Protein AF-A0A968J274-F1 (afdb_monomer)

Mean predicted aligned error: 11.78 Å

Secondary structure (DSSP, 8-state):
--HHHHHHHTT----GGGGGG--GGGGGGB-TTT-SBBHHHHHHHHHHHHHH--TT--EEEEEEEETTHHHHHHHH-HHHHHHHHHHHHHHHHHH--TT-EEEEEETTEEEEEEET--SHHHHHHHHHHHHHHHTS-EEETTEEE---EEEEEEEETTT-SSHHHHHHHHHHHHHHHHHH-SSEEEE--HHHHHHHHHHHHHHHHHHHHTTTT-EEEEEEEEEETTT--EEEEEEEEEEESSTT-EEPHHHHHHHHHHTT-HHHHHHHHHHHHHHHHHHHHHTT-TT-EEEEEPPHHHHT-TTHHHHHHHHHHHHT--GGGEEEEEEHHHHHS-HHHHHHHHHHHHHHT-EEEEEEETSS---HHHHTTS--SEEEEPHHHHHHGGG--GGGGGG-HHHHHHHHHHHHHHHTTPEEEE----SHHHHHHHHHTT--EEESTTT---B-HHHHHHHHHT------------

Solvent-accessible surface area (backbone atoms only — not comparable to full-atom values): 25390 Å² total; per-residue (Å²): 134,71,68,61,56,44,63,57,27,71,73,59,81,66,58,82,84,65,62,86,75,67,61,80,84,59,58,81,33,38,33,92,82,56,64,34,34,14,47,68,38,49,54,57,53,46,37,55,41,49,76,68,53,55,95,85,53,28,26,32,37,34,26,34,37,52,51,64,53,66,58,45,27,74,73,64,34,61,70,51,40,52,51,50,51,32,52,49,46,51,53,56,55,70,73,48,61,96,40,35,44,62,24,39,64,51,98,64,32,36,36,35,42,32,62,70,38,84,48,72,66,57,55,50,53,49,50,54,52,51,42,55,60,47,45,44,76,41,82,55,95,93,42,81,44,74,42,38,26,16,28,2,31,18,38,40,63,85,60,25,82,48,50,69,47,31,51,53,36,4,46,50,15,14,53,49,13,49,72,77,37,73,65,31,67,26,72,48,52,76,64,52,59,52,52,54,52,54,46,55,54,46,56,60,45,52,63,46,33,74,75,66,72,29,62,45,68,25,35,24,48,26,22,33,50,87,81,64,45,78,46,28,28,39,51,40,77,42,41,43,69,58,101,85,41,74,52,55,53,89,68,48,49,65,53,33,48,80,70,66,43,46,53,65,51,46,54,49,49,51,42,50,49,38,34,52,52,34,52,42,29,75,73,67,49,72,76,49,30,40,32,38,75,58,51,67,76,48,69,71,42,92,58,44,65,59,54,53,51,51,42,34,64,72,38,63,32,62,40,71,30,39,30,44,30,35,43,58,74,64,55,63,75,48,54,69,63,45,38,56,52,46,47,52,40,38,72,67,36,32,37,30,30,41,28,58,46,85,80,62,91,78,58,69,79,54,60,78,65,45,70,57,47,31,37,30,38,31,35,70,62,45,51,65,38,74,80,56,52,73,93,64,44,92,82,38,68,60,52,55,53,54,41,50,52,35,51,49,23,51,76,69,70,23,42,26,30,43,30,53,35,61,45,73,59,44,51,54,42,40,48,74,58,66,38,48,29,37,27,21,61,53,77,35,61,69,29,47,67,71,57,45,50,29,63,73,72,67,54,78,78,76,82,75,80,83,78,84,78,130

Nearest PDB structures (foldseek):
  5m3c-assembly1_B  TM=8.634E-01  e=7.105E-46  Pseudomonas aeruginosa
  5m3c-assembly1_A  TM=7.142E-01  e=2.014E-44  Pseudomonas aeruginosa
  4rnh-assembly1_A-2  TM=6.401E-01  e=3.563E-46  Pseudomonas aeruginosa PAO1
  4rnf-assembly1_A  TM=6.519E-01  e=2.269E-42  Pseudomonas aeruginosa PAO1
  8arv-assembly1_B  TM=9.494E-01  e=1.332E-26  Pseudomonas aeruginosa PAO1

Foldseek 3Di:
DCVLLCLLQVVQPDDPVNPPDDDPVCPVQADPLQRFGEPVVCQVSQQVSLVVDDPQWKKKKKKKFKPPLVVCCVPVNPVQSSVLLNQLSVLLSVLDDDSKGKYAHDDRMIMIMGTRCNDVVVVVVSLLSSQVSLQDWDDDPNDTDGIGMFMFMEMPPPQHSGPVRSVVQRVLQSVVRVVVDTSYYGYGDPVSVVVVVVLVVLLVVVVVCVVVVQKDWFWFFKAFLVPRATQETETDIWGHPPDPDTDDCVRNVVSCVVVVNCVVVQLVSLLVRLLLVLVVVVVPSVRYAYEGEDDLSLLPDPCNLVSNVVSCVVSVHQQLRYEYEYEQVSCPPDLVVSLVVQVSSVVSNHAYEYPCPPPDDDDLVSLLSGPHAAYEHHLVLLVVCPPPALVHLPPDPSLVVLLVVCVSCVVSVHAYEYEANCDPRSSSSCVVSVHGMYTHVNSNDGHHSVVVSCSNVVNDPDDDDPDDDD

pLDDT: mean 86.61, std 15.12, range [31.28, 98.56]

Sequence (470 aa):
MPAASGVIGMALNLSPPQLQGLQPERTQYLDPLTRLPNRLWLISHLSQYLDLAKADDKLALLSLNLDAFKTINESFGHSTGDILLQVIAGRLAQLLEGGNAVARMGGDEFMVVMPDCTYQEEAVALAQRLLASVAEAIEIESHEIYITACIGISLFPRDGRDADRLIKHADAAMSEAKRRSRNSYQLYSGNITMAAYNRLLLEGQIRRALIGDEFEVYYQPQIESRSGRIIGSEALLRWQRGDQDWISPTQFIPVAEDMGLLQTLGEWVLQTACTQVRDWHQAGWIDLTVSVNLSMSQFQRTDLVEVIGEILMQSQLPPRCLVLEITESMAAQDVGATVAMLNRLHRMGVKLAIDDFGTGYSSISYLKRFPLDKLKIDQSFIRDLAHVDPASMGDCHDVALVEAIIHLAHCLHLKAVAEGVETQQQLQILQQLDCDEVQGYFVAPPVLADEFFSLLSGEEKGSRPRQSTS

Structure (mmCIF, N/CA/C/O backbone):
data_AF-A0A968J274-F1
#
_entry.id   AF-A0A968J274-F1
#
loop_
_atom_site.group_PDB
_atom_site.id
_atom_site.type_symbol
_atom_site.label_atom_id
_atom_site.label_alt_id
_atom_site.label_comp_id
_atom_site.label_asym_id
_atom_site.label_entity_id
_atom_site.label_seq_id
_atom_site.pdbx_PDB_ins_code
_atom_site.Cartn_x
_atom_site.Cartn_y
_atom_site.Cartn_z
_atom_site.occupancy
_atom_site.B_iso_or_equiv
_atom_site.auth_seq_id
_atom_site.auth_comp_id
_atom_site.auth_asym_id
_atom_site.auth_atom_id
_atom_site.pdbx_PDB_model_num
ATOM 1 N N . MET A 1 1 ? 31.356 13.854 -41.766 1.00 32.09 1 MET A N 1
ATOM 2 C CA . MET A 1 1 ? 31.684 12.443 -42.073 1.00 32.09 1 MET A CA 1
ATOM 3 C C . MET A 1 1 ? 30.901 11.564 -41.102 1.00 32.09 1 MET A C 1
ATOM 5 O O . MET A 1 1 ? 31.175 11.683 -39.916 1.00 32.09 1 MET A O 1
ATOM 9 N N . PRO A 1 2 ? 29.925 10.759 -41.564 1.00 42.84 2 PRO A N 1
ATOM 10 C CA . PRO A 1 2 ? 28.936 10.070 -40.722 1.00 42.84 2 PRO A CA 1
ATOM 11 C C . PRO A 1 2 ? 29.346 8.616 -40.403 1.00 42.84 2 PRO A C 1
ATOM 13 O O . PRO A 1 2 ? 28.592 7.676 -40.637 1.00 42.84 2 PRO A O 1
ATOM 16 N N . ALA A 1 3 ? 30.589 8.397 -39.965 1.00 44.38 3 ALA A N 1
ATOM 17 C CA . ALA A 1 3 ? 31.149 7.043 -39.921 1.00 44.38 3 ALA A CA 1
ATOM 18 C C . ALA A 1 3 ? 30.586 6.166 -38.782 1.00 44.38 3 ALA A C 1
ATOM 20 O O . ALA A 1 3 ? 30.477 4.963 -38.978 1.00 44.38 3 ALA A O 1
ATOM 21 N N . ALA A 1 4 ? 30.201 6.736 -37.632 1.00 46.44 4 ALA A N 1
ATOM 22 C CA . ALA A 1 4 ? 29.708 5.967 -36.481 1.00 46.44 4 ALA A CA 1
ATOM 23 C C . ALA A 1 4 ? 28.222 5.578 -36.622 1.00 46.44 4 ALA A C 1
ATOM 25 O O . ALA A 1 4 ? 27.878 4.402 -36.499 1.00 46.44 4 ALA A O 1
ATOM 26 N N . SER A 1 5 ? 27.356 6.524 -37.002 1.00 47.78 5 SER A N 1
ATOM 27 C CA . SER A 1 5 ? 25.926 6.285 -37.270 1.00 47.78 5 SER A CA 1
ATOM 28 C C . SER A 1 5 ? 25.708 5.326 -38.445 1.00 47.78 5 SER A C 1
ATOM 30 O O . SER A 1 5 ? 24.744 4.565 -38.465 1.00 47.78 5 SER A O 1
ATOM 32 N N . GLY A 1 6 ? 26.645 5.300 -39.402 1.00 44.59 6 GLY A N 1
ATOM 33 C CA . GLY A 1 6 ? 26.647 4.355 -40.516 1.00 44.59 6 GLY A CA 1
ATOM 34 C C . GLY A 1 6 ? 26.875 2.897 -40.104 1.00 44.59 6 GLY A C 1
ATOM 35 O O . GLY A 1 6 ? 26.349 2.018 -40.772 1.00 44.59 6 GLY A O 1
ATOM 36 N N . VAL A 1 7 ? 27.598 2.615 -39.011 1.00 48.28 7 VAL A N 1
ATOM 37 C CA . VAL A 1 7 ? 27.864 1.233 -38.552 1.00 48.28 7 VAL A CA 1
ATOM 38 C C . VAL A 1 7 ? 26.621 0.606 -37.916 1.00 48.28 7 VAL A C 1
ATOM 40 O O . VAL A 1 7 ? 26.330 -0.559 -38.177 1.00 48.28 7 VAL A O 1
ATOM 43 N N . ILE A 1 8 ? 25.853 1.384 -37.145 1.00 53.41 8 ILE A N 1
ATOM 44 C CA . ILE A 1 8 ? 24.561 0.941 -36.601 1.00 53.41 8 ILE A CA 1
ATOM 45 C C . ILE A 1 8 ? 23.503 0.957 -37.717 1.00 53.41 8 ILE A C 1
ATOM 47 O O . ILE A 1 8 ? 22.865 -0.062 -37.968 1.00 53.41 8 ILE A O 1
ATOM 51 N N . GLY A 1 9 ? 23.390 2.056 -38.473 1.00 43.94 9 GLY A N 1
ATOM 52 C CA . GLY A 1 9 ? 22.379 2.237 -39.519 1.00 43.94 9 GLY A CA 1
ATOM 53 C C . GLY A 1 9 ? 22.514 1.327 -40.752 1.00 43.94 9 GLY A C 1
ATOM 54 O O . GLY A 1 9 ? 21.496 0.932 -41.318 1.00 43.94 9 GLY A O 1
ATOM 55 N N . MET A 1 10 ? 23.727 0.931 -41.178 1.00 42.00 10 MET A N 1
ATOM 56 C CA . MET A 1 10 ? 23.909 0.016 -42.328 1.00 42.00 10 MET A CA 1
ATOM 57 C C . MET A 1 10 ? 23.477 -1.428 -42.040 1.00 42.00 10 MET A C 1
ATOM 59 O O . MET A 1 10 ? 23.276 -2.195 -42.981 1.00 42.00 10 MET A O 1
ATOM 63 N N . ALA A 1 11 ? 23.325 -1.818 -40.775 1.00 43.16 11 ALA A N 1
ATOM 64 C CA . ALA A 1 11 ? 22.984 -3.187 -40.398 1.00 43.16 11 ALA A CA 1
ATOM 65 C C . ALA A 1 11 ? 21.468 -3.441 -40.255 1.00 43.16 11 ALA A C 1
ATOM 67 O O . ALA A 1 11 ? 21.066 -4.589 -40.077 1.00 43.16 11 ALA A O 1
ATOM 68 N N . LEU A 1 12 ? 20.628 -2.404 -40.359 1.00 41.12 12 LEU A N 1
ATOM 69 C CA . LEU A 1 12 ? 19.215 -2.457 -39.944 1.00 41.12 12 LEU A CA 1
ATOM 70 C C . LEU A 1 12 ? 18.200 -2.350 -41.078 1.00 41.12 12 LEU A C 1
ATOM 72 O O . LEU A 1 12 ? 17.004 -2.501 -40.853 1.00 41.12 12 LEU A O 1
ATOM 76 N N . ASN A 1 13 ? 18.653 -2.160 -42.313 1.00 42.38 13 ASN A N 1
ATOM 77 C CA . ASN A 1 13 ? 17.763 -2.086 -43.465 1.00 42.38 13 ASN A CA 1
ATOM 78 C C . ASN A 1 13 ? 17.518 -3.484 -44.059 1.00 42.38 13 ASN A C 1
ATOM 80 O O . ASN A 1 13 ? 17.835 -3.736 -45.218 1.00 42.38 13 ASN A O 1
ATOM 84 N N . LEU A 1 14 ? 17.030 -4.423 -43.241 1.00 42.72 14 LEU A N 1
ATOM 85 C CA . LEU A 1 14 ? 16.617 -5.748 -43.704 1.00 42.72 14 LEU A CA 1
ATOM 86 C C . LEU A 1 14 ? 15.103 -5.872 -43.565 1.00 42.72 14 LEU A C 1
ATOM 88 O O . LEU A 1 14 ? 14.577 -6.301 -42.542 1.00 42.72 14 LEU A O 1
ATOM 92 N N . SER A 1 15 ? 14.393 -5.513 -44.631 1.00 39.09 15 SER A N 1
ATOM 93 C CA . SER A 1 15 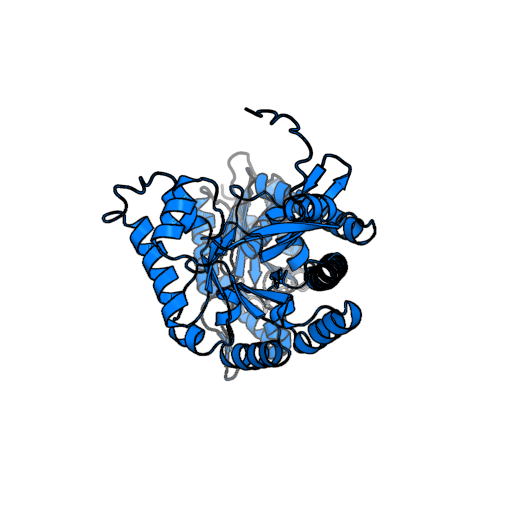? 12.996 -5.912 -44.788 1.00 39.09 15 SER A CA 1
ATOM 94 C C . SER A 1 15 ? 12.926 -7.452 -44.865 1.00 39.09 15 SER A C 1
ATOM 96 O O . SER A 1 15 ? 13.821 -8.055 -45.466 1.00 39.09 15 SER A O 1
ATOM 98 N N . PRO A 1 16 ? 11.870 -8.120 -44.358 1.00 38.25 16 PRO A N 1
ATOM 99 C CA . PRO A 1 16 ? 11.746 -9.585 -44.388 1.00 38.25 16 PRO A CA 1
ATOM 100 C C . PRO A 1 16 ? 12.071 -10.277 -45.739 1.00 38.25 16 PRO A C 1
ATOM 102 O O . PRO A 1 16 ? 12.668 -11.355 -45.713 1.00 38.25 16 PRO A O 1
ATOM 105 N N . PRO A 1 17 ? 11.789 -9.688 -46.925 1.00 38.16 17 PRO A N 1
ATOM 106 C CA . PRO A 1 17 ? 12.162 -10.278 -48.218 1.00 38.16 17 PRO A CA 1
ATOM 107 C C . PRO A 1 17 ? 13.672 -10.304 -48.527 1.00 38.16 17 PRO A C 1
ATOM 109 O O . PRO A 1 17 ? 14.102 -11.074 -49.381 1.00 38.16 17 PRO A O 1
ATOM 112 N N . GLN A 1 18 ? 14.499 -9.489 -47.863 1.00 40.53 18 GLN A N 1
ATOM 113 C CA . GLN A 1 18 ? 15.951 -9.399 -48.111 1.00 40.53 18 GLN A CA 1
ATOM 114 C C . GLN A 1 18 ? 16.766 -10.448 -47.329 1.00 40.53 18 GLN A C 1
ATOM 116 O O . GLN A 1 18 ? 17.967 -10.605 -47.552 1.00 40.53 18 GLN A O 1
ATOM 121 N N . LEU A 1 19 ? 16.114 -11.203 -46.439 1.00 45.06 19 LEU A N 1
ATOM 122 C CA . LEU A 1 19 ? 16.743 -12.200 -45.567 1.00 45.06 19 LEU A CA 1
ATOM 123 C C . LEU A 1 19 ? 17.040 -13.543 -46.262 1.00 45.06 19 LEU A C 1
ATOM 125 O O . LEU A 1 19 ? 17.824 -14.331 -45.740 1.00 45.06 19 LEU A O 1
ATOM 129 N N . GLN A 1 20 ? 16.476 -13.811 -47.446 1.00 40.22 20 GLN A N 1
ATOM 130 C CA . GLN A 1 20 ? 16.660 -15.086 -48.164 1.00 40.22 20 GLN A CA 1
ATOM 131 C C . GLN A 1 20 ? 18.053 -15.265 -48.812 1.00 40.22 20 GLN A C 1
ATOM 133 O O . GLN A 1 20 ? 18.323 -16.322 -49.377 1.00 40.22 20 GLN A O 1
ATOM 138 N N . GLY A 1 21 ? 18.952 -14.274 -48.714 1.00 42.50 21 GLY A N 1
ATOM 139 C CA . GLY A 1 21 ? 20.293 -14.303 -49.323 1.00 42.50 21 GLY A CA 1
ATOM 140 C C . GLY A 1 21 ? 21.480 -14.155 -48.361 1.00 42.50 21 GLY A C 1
ATOM 141 O O . GLY A 1 21 ? 22.597 -13.923 -48.822 1.00 42.50 21 GLY A O 1
ATOM 142 N N . LEU A 1 22 ? 21.282 -14.225 -47.040 1.00 45.06 22 LEU A N 1
ATOM 143 C CA . LEU A 1 22 ? 22.367 -13.991 -46.077 1.00 45.06 22 LEU A CA 1
ATOM 144 C C . LEU A 1 22 ? 23.265 -15.226 -45.899 1.00 45.06 22 LEU A C 1
ATOM 146 O O . LEU A 1 22 ? 22.787 -16.349 -45.759 1.00 45.06 22 LEU A O 1
ATOM 150 N N . GLN A 1 23 ? 24.584 -15.002 -45.883 1.00 47.94 23 GLN A N 1
ATOM 151 C CA . GLN A 1 23 ? 25.579 -16.040 -45.599 1.00 47.94 23 GLN A CA 1
ATOM 152 C C . GLN A 1 23 ? 25.393 -16.632 -44.185 1.00 47.94 23 GLN A C 1
ATOM 154 O O . GLN A 1 23 ? 25.015 -15.892 -43.272 1.00 47.94 23 GLN A O 1
ATOM 159 N N . PRO A 1 24 ? 25.695 -17.931 -43.972 1.00 48.50 24 PRO A N 1
ATOM 160 C CA . PRO A 1 24 ? 25.431 -18.652 -42.718 1.00 48.50 24 PRO A CA 1
ATOM 161 C C . PRO A 1 24 ? 26.015 -17.989 -41.457 1.00 48.50 24 PRO A C 1
ATOM 163 O O . PRO A 1 24 ? 25.430 -18.112 -40.381 1.00 48.50 24 PRO A O 1
ATOM 166 N N . GLU A 1 25 ? 27.095 -17.213 -41.589 1.00 46.25 25 GLU A N 1
ATOM 167 C CA . GLU A 1 25 ? 27.749 -16.469 -40.501 1.00 46.25 25 GLU A CA 1
ATOM 168 C C . GLU A 1 25 ? 26.888 -15.341 -39.897 1.00 46.25 25 GLU A C 1
ATOM 170 O O . GLU A 1 25 ? 27.108 -14.937 -38.757 1.00 46.25 25 GLU A O 1
ATOM 175 N N . ARG A 1 26 ? 25.872 -14.837 -40.615 1.00 56.53 26 ARG A N 1
ATOM 176 C CA . ARG A 1 26 ? 24.996 -13.750 -40.127 1.00 56.53 26 ARG A CA 1
ATOM 177 C C . ARG A 1 26 ? 23.803 -14.236 -39.301 1.00 56.53 26 ARG A C 1
ATOM 179 O O . ARG A 1 26 ? 23.168 -13.435 -38.621 1.00 56.53 26 ARG A O 1
ATOM 186 N N . THR A 1 27 ? 23.519 -15.536 -39.309 1.00 63.31 27 THR A N 1
ATOM 187 C CA . THR A 1 27 ? 22.357 -16.125 -38.619 1.00 63.31 27 THR A CA 1
ATOM 188 C C . THR A 1 27 ? 22.473 -16.049 -37.095 1.00 63.31 27 THR A C 1
ATOM 190 O O . THR A 1 27 ? 21.463 -15.946 -36.408 1.00 63.31 27 THR A O 1
ATOM 193 N N . GLN A 1 28 ? 23.700 -16.038 -36.558 1.00 79.69 28 GLN A N 1
ATOM 194 C CA . GLN A 1 28 ? 23.956 -15.964 -35.113 1.00 79.69 28 GLN A CA 1
ATOM 195 C C . GLN A 1 28 ? 23.589 -14.616 -34.477 1.00 79.69 28 GLN A C 1
ATOM 197 O O . GLN A 1 28 ? 23.571 -14.511 -33.255 1.00 79.69 28 GLN A O 1
ATOM 202 N N . TYR A 1 29 ? 23.340 -13.584 -35.288 1.00 83.06 29 TYR A N 1
ATOM 203 C CA . TYR A 1 29 ? 23.015 -12.230 -34.835 1.00 83.06 29 TYR A CA 1
ATOM 204 C C . TYR A 1 29 ? 21.517 -11.928 -34.849 1.00 83.06 29 TYR A C 1
ATOM 206 O O . TYR A 1 29 ? 21.121 -10.830 -34.466 1.00 83.06 29 TYR A O 1
ATOM 214 N N . LEU A 1 30 ? 20.687 -12.881 -35.274 1.00 86.44 30 LEU A N 1
ATOM 215 C CA . LEU A 1 30 ? 19.242 -12.715 -35.357 1.00 86.44 30 LEU A CA 1
ATOM 216 C C . LEU A 1 30 ? 18.536 -13.578 -34.311 1.00 86.44 30 LEU A C 1
ATOM 218 O O . LEU A 1 30 ? 18.970 -14.687 -33.996 1.00 86.44 30 LEU A O 1
ATOM 222 N N . ASP A 1 31 ? 17.432 -13.064 -33.784 1.00 89.25 31 ASP A N 1
ATOM 223 C CA . ASP A 1 31 ? 16.481 -13.832 -32.996 1.00 89.25 31 ASP A CA 1
ATOM 224 C C . ASP A 1 31 ? 15.697 -14.776 -33.929 1.00 89.25 31 ASP A C 1
ATOM 226 O O . ASP A 1 31 ? 15.188 -14.341 -34.970 1.00 89.25 31 ASP A O 1
ATOM 230 N N . PRO A 1 32 ? 15.597 -16.076 -33.608 1.00 87.44 32 PRO A N 1
ATOM 231 C CA . PRO A 1 32 ? 14.963 -17.046 -34.495 1.00 87.44 32 PRO A CA 1
ATOM 232 C C . PRO A 1 32 ? 13.450 -16.834 -34.642 1.00 87.44 32 PRO A C 1
ATOM 234 O O . PRO A 1 32 ? 12.903 -17.217 -35.677 1.00 87.44 32 PRO A O 1
ATOM 237 N N . LEU A 1 33 ? 12.787 -16.229 -33.648 1.00 90.31 33 LEU A N 1
ATOM 238 C CA . LEU A 1 33 ? 11.339 -16.025 -33.641 1.00 90.31 33 LEU A CA 1
ATOM 239 C C . LEU A 1 33 ? 10.953 -14.728 -34.355 1.00 90.31 33 LEU A C 1
ATOM 241 O O . LEU A 1 33 ? 10.111 -14.754 -35.250 1.00 90.31 33 LEU A O 1
ATOM 245 N N . THR A 1 34 ? 11.551 -13.603 -33.958 1.00 90.44 34 THR A N 1
ATOM 246 C CA . THR A 1 34 ? 11.162 -12.266 -34.432 1.00 90.44 34 THR A CA 1
ATOM 247 C C . THR A 1 34 ? 11.970 -11.790 -35.629 1.00 90.44 34 THR A C 1
ATOM 249 O O . THR A 1 34 ? 11.586 -10.818 -36.273 1.00 90.44 34 THR A O 1
ATOM 252 N N . ARG A 1 35 ? 13.096 -12.454 -35.933 1.00 88.06 35 ARG A N 1
ATOM 253 C CA . ARG A 1 35 ? 14.074 -12.049 -36.960 1.00 88.06 35 ARG A CA 1
ATOM 254 C C . ARG A 1 35 ? 14.708 -10.676 -36.733 1.00 88.06 35 ARG A C 1
ATOM 256 O O . ARG A 1 35 ? 15.451 -10.216 -37.596 1.00 88.06 35 ARG A O 1
ATOM 263 N N . LEU A 1 36 ? 14.469 -10.053 -35.581 1.00 89.75 36 LEU A N 1
ATOM 264 C CA . LEU A 1 36 ? 15.209 -8.873 -35.157 1.00 89.75 36 LEU A CA 1
ATOM 265 C C . LEU A 1 36 ? 16.652 -9.249 -34.806 1.00 89.75 36 LEU A C 1
ATOM 267 O O . LEU A 1 36 ? 16.926 -10.413 -34.502 1.00 89.75 36 LEU A O 1
ATOM 271 N N . PRO A 1 37 ? 17.574 -8.277 -34.784 1.00 91.00 37 PRO A N 1
ATOM 272 C CA . PR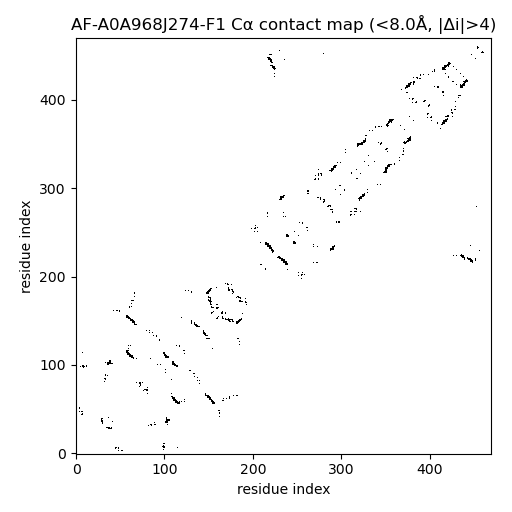O A 1 37 ? 18.836 -8.433 -34.085 1.00 91.00 37 PRO A CA 1
ATOM 273 C C . PRO A 1 37 ? 18.651 -9.007 -32.676 1.00 91.00 37 PRO A C 1
ATOM 275 O O . PRO A 1 37 ? 17.681 -8.697 -31.984 1.00 91.00 37 PRO A O 1
ATOM 278 N N . ASN A 1 38 ? 19.581 -9.848 -32.243 1.00 89.88 38 ASN A N 1
ATOM 279 C CA . ASN A 1 38 ? 19.562 -10.428 -30.905 1.00 89.88 38 ASN A CA 1
ATOM 280 C C . ASN A 1 38 ? 20.487 -9.676 -29.937 1.00 89.88 38 ASN A C 1
ATOM 282 O O . ASN A 1 38 ? 21.240 -8.773 -30.314 1.00 89.88 38 ASN A O 1
ATOM 286 N N . ARG A 1 39 ? 20.470 -10.100 -28.670 1.00 91.62 39 ARG A N 1
ATOM 287 C CA . ARG A 1 39 ? 21.336 -9.574 -27.606 1.00 91.62 39 ARG A CA 1
ATOM 288 C C . ARG A 1 39 ? 22.819 -9.507 -27.987 1.00 91.62 39 ARG A C 1
ATOM 290 O O . ARG A 1 39 ? 23.481 -8.523 -27.669 1.00 91.62 39 ARG A O 1
ATOM 297 N N . LEU A 1 40 ? 23.348 -10.543 -28.645 1.00 87.56 40 LEU A N 1
ATOM 298 C CA . LEU A 1 40 ? 24.759 -10.584 -29.039 1.00 87.56 40 LEU A CA 1
ATOM 299 C C . LEU A 1 40 ? 25.070 -9.472 -30.043 1.00 87.56 40 LEU A C 1
ATOM 301 O O . LEU A 1 40 ? 26.059 -8.760 -29.880 1.00 87.56 40 LEU A O 1
ATOM 305 N N . TRP A 1 41 ? 24.204 -9.294 -31.043 1.00 89.19 41 TRP A N 1
ATOM 306 C CA . TRP A 1 41 ? 24.349 -8.228 -32.027 1.00 89.19 41 TRP A CA 1
ATOM 307 C C . TRP A 1 41 ? 24.354 -6.850 -31.364 1.00 89.19 41 TRP A C 1
ATOM 309 O O . TRP A 1 41 ? 25.278 -6.070 -31.608 1.00 89.19 41 TRP A O 1
ATOM 319 N N . LEU A 1 42 ? 23.36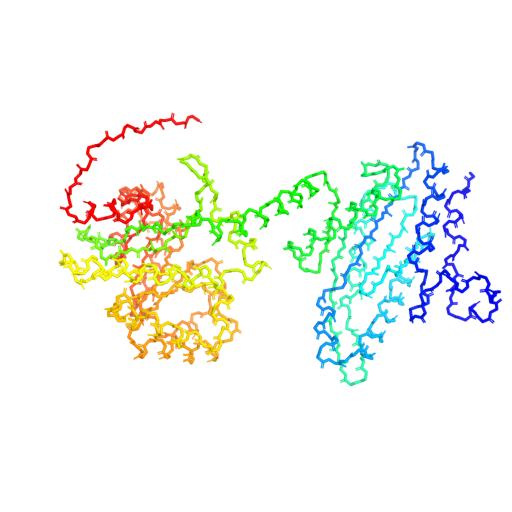9 -6.584 -30.497 1.00 89.75 42 LEU A N 1
ATOM 320 C CA . LEU A 1 42 ? 23.201 -5.281 -29.856 1.00 89.75 42 LEU A CA 1
ATOM 321 C C . LEU A 1 42 ? 24.413 -4.910 -29.004 1.00 89.75 42 LEU A C 1
ATOM 323 O O . LEU A 1 42 ? 24.946 -3.818 -29.164 1.00 89.75 42 LEU A O 1
ATOM 327 N N . ILE A 1 43 ? 24.885 -5.822 -28.150 1.00 89.62 43 ILE A N 1
ATOM 328 C CA . ILE A 1 43 ? 26.035 -5.554 -27.276 1.00 89.62 43 ILE A CA 1
ATOM 329 C C . ILE A 1 43 ? 27.291 -5.290 -28.111 1.00 89.62 43 ILE A C 1
ATOM 331 O O . ILE A 1 43 ? 27.993 -4.315 -27.862 1.00 89.62 43 ILE A O 1
ATOM 335 N N . SER A 1 44 ? 27.567 -6.116 -29.127 1.00 85.50 44 SER A N 1
ATOM 336 C CA . SER A 1 44 ? 28.755 -5.928 -29.969 1.00 85.50 44 SER A CA 1
ATOM 337 C C . SER A 1 44 ? 28.741 -4.593 -30.722 1.00 85.50 44 SER A C 1
ATOM 339 O O . SER A 1 44 ? 29.754 -3.896 -30.733 1.00 85.50 44 SER A O 1
ATOM 341 N N . HIS A 1 45 ? 27.608 -4.211 -31.321 1.00 84.56 45 HIS A N 1
ATOM 342 C CA . HIS A 1 45 ? 27.519 -2.984 -32.122 1.00 84.56 45 HIS A CA 1
ATOM 343 C C . HIS A 1 45 ? 27.439 -1.727 -31.253 1.00 84.56 45 HIS A C 1
ATOM 345 O O . HIS A 1 45 ? 28.032 -0.709 -31.609 1.00 84.56 45 HIS A O 1
ATOM 351 N N . LEU A 1 46 ? 26.765 -1.794 -30.099 1.00 88.62 46 LEU A N 1
ATOM 352 C CA . LEU A 1 46 ? 26.730 -0.691 -29.142 1.00 88.62 46 LEU A CA 1
ATOM 353 C C . LEU A 1 46 ? 28.126 -0.417 -28.573 1.00 88.62 46 LEU A C 1
ATOM 355 O O . LEU A 1 46 ? 28.553 0.733 -28.571 1.00 88.62 46 LEU A O 1
ATOM 359 N N . SER A 1 47 ? 28.867 -1.450 -28.157 1.00 88.25 47 SER A N 1
ATOM 360 C CA . SER A 1 47 ? 30.247 -1.280 -27.681 1.00 88.25 47 SER A CA 1
ATOM 361 C C . SER A 1 47 ? 31.147 -0.679 -28.759 1.00 88.25 47 SER A C 1
ATOM 363 O O . SER A 1 47 ? 31.828 0.306 -28.497 1.00 88.25 47 SER A O 1
ATOM 365 N N . GLN A 1 48 ? 31.082 -1.187 -29.995 1.00 84.88 48 GLN A N 1
ATOM 366 C CA . GLN A 1 48 ? 31.867 -0.641 -31.104 1.00 84.88 48 GLN A CA 1
ATOM 367 C C . GLN A 1 48 ? 31.533 0.831 -31.393 1.00 84.88 48 GLN A C 1
ATOM 369 O O . GLN A 1 48 ? 32.433 1.619 -31.681 1.00 84.88 48 GLN A O 1
ATOM 374 N N . TYR A 1 49 ? 30.254 1.211 -31.331 1.00 85.25 49 TYR A N 1
ATOM 375 C CA . TYR A 1 49 ? 29.841 2.605 -31.490 1.00 85.25 49 TYR A CA 1
ATOM 376 C C . TYR A 1 49 ? 30.426 3.488 -30.387 1.00 85.25 49 TYR A C 1
ATOM 378 O O . TYR A 1 49 ? 30.994 4.534 -30.686 1.00 85.25 49 TYR A O 1
ATOM 386 N N . LEU A 1 50 ? 30.330 3.055 -29.127 1.00 88.06 50 LEU A N 1
ATOM 387 C CA . LEU A 1 50 ? 30.812 3.816 -27.971 1.00 88.06 50 LEU A CA 1
ATOM 388 C C . LEU A 1 50 ? 32.342 3.929 -27.934 1.00 88.06 50 LEU A C 1
ATOM 390 O O . LEU A 1 50 ? 32.854 4.983 -27.568 1.00 88.06 50 LEU A O 1
ATOM 394 N N . ASP A 1 51 ? 33.067 2.900 -28.378 1.00 85.19 51 ASP A N 1
ATOM 395 C CA . ASP A 1 51 ? 34.531 2.927 -28.502 1.00 85.19 51 ASP A CA 1
ATOM 396 C C . ASP A 1 51 ? 35.010 3.951 -29.547 1.00 85.19 51 ASP A C 1
ATOM 398 O O . ASP A 1 51 ? 36.108 4.503 -29.438 1.00 85.19 51 ASP A O 1
ATOM 402 N N . LEU A 1 52 ? 34.189 4.211 -30.570 1.00 84.75 52 LEU A N 1
ATOM 403 C CA . LEU A 1 52 ? 34.466 5.170 -31.643 1.00 84.75 52 LEU A CA 1
ATOM 404 C C . LEU A 1 52 ? 33.838 6.552 -31.400 1.00 84.75 52 LEU A C 1
ATOM 406 O O . LEU A 1 52 ? 34.118 7.483 -32.164 1.00 84.75 52 LEU A O 1
ATOM 410 N N . ALA A 1 53 ? 33.001 6.684 -30.368 1.00 83.00 53 ALA A N 1
ATOM 411 C CA . ALA A 1 53 ? 32.243 7.891 -30.085 1.00 83.00 53 ALA A CA 1
ATOM 412 C C . ALA A 1 53 ? 33.156 9.039 -29.631 1.00 83.00 53 ALA A C 1
ATOM 414 O O . ALA A 1 53 ? 34.067 8.887 -28.812 1.00 83.00 53 ALA A O 1
ATOM 415 N N . LYS A 1 54 ? 32.896 10.230 -30.160 1.00 82.69 54 LYS A N 1
ATOM 416 C CA . LYS A 1 54 ? 33.548 11.483 -29.770 1.00 82.69 54 LYS A CA 1
ATOM 417 C C . LYS A 1 54 ? 32.805 12.144 -28.613 1.00 82.69 54 LYS A C 1
ATOM 419 O O . LYS A 1 54 ? 31.687 11.779 -28.273 1.00 82.69 54 LYS A O 1
ATOM 424 N N . ALA A 1 55 ? 33.428 13.163 -28.018 1.00 76.69 55 ALA A N 1
ATOM 425 C CA . ALA A 1 55 ? 32.874 13.877 -26.865 1.00 76.69 55 ALA A CA 1
ATOM 426 C C . ALA A 1 55 ? 31.489 14.509 -27.117 1.00 76.69 55 ALA A C 1
ATOM 428 O O . ALA A 1 55 ? 30.704 14.607 -26.176 1.00 76.69 55 ALA A O 1
ATOM 429 N N . ASP A 1 56 ? 31.204 14.913 -28.359 1.00 81.12 56 ASP A N 1
ATOM 430 C CA . ASP A 1 56 ? 29.932 15.535 -28.751 1.00 81.12 56 ASP A CA 1
ATOM 431 C C . ASP A 1 56 ? 28.890 14.525 -29.257 1.00 81.12 56 ASP A C 1
ATOM 433 O O . ASP A 1 56 ? 27.735 14.904 -29.460 1.00 81.12 56 ASP A O 1
ATOM 437 N N . ASP A 1 57 ? 29.274 13.259 -29.456 1.00 83.94 57 ASP A N 1
ATOM 438 C CA . ASP A 1 57 ? 28.344 12.234 -29.919 1.00 83.94 57 ASP A CA 1
ATOM 439 C C . ASP A 1 57 ? 27.339 11.930 -28.804 1.00 83.94 57 ASP A C 1
ATOM 441 O O . ASP A 1 57 ? 27.678 11.844 -27.620 1.00 83.94 57 ASP A O 1
ATOM 445 N N . LYS A 1 58 ? 26.074 11.770 -29.187 1.00 90.56 58 LYS A N 1
ATOM 446 C CA . LYS A 1 58 ? 24.983 11.457 -28.266 1.00 90.56 58 LYS A CA 1
ATOM 447 C C . LYS A 1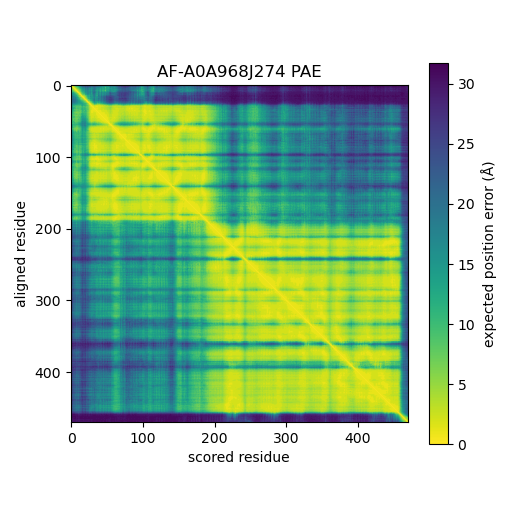 58 ? 24.182 10.283 -28.792 1.00 90.56 58 LYS A C 1
ATOM 449 O O . LYS A 1 58 ? 24.100 10.053 -29.996 1.00 90.56 58 LYS A O 1
ATOM 454 N N . LEU A 1 59 ? 23.627 9.514 -27.870 1.00 92.75 59 LEU A N 1
ATOM 455 C CA . LEU A 1 59 ? 22.839 8.326 -28.172 1.00 92.75 59 LEU A CA 1
ATOM 456 C C . LEU A 1 59 ? 21.824 8.120 -27.056 1.00 92.75 59 LEU A C 1
ATOM 458 O O . LEU A 1 59 ? 22.134 8.365 -25.890 1.00 92.75 59 LEU A O 1
ATOM 462 N N . ALA A 1 60 ? 20.636 7.641 -27.406 1.00 95.12 60 ALA A N 1
ATOM 463 C CA . ALA A 1 60 ? 19.678 7.133 -26.437 1.00 95.12 60 ALA A CA 1
ATOM 464 C C . ALA A 1 60 ? 19.539 5.616 -26.575 1.00 95.12 60 ALA A C 1
ATOM 466 O O . ALA A 1 60 ? 19.484 5.080 -27.683 1.00 95.12 60 ALA A O 1
ATOM 467 N N . LEU A 1 61 ? 19.479 4.931 -25.438 1.00 96.75 61 LEU A N 1
ATOM 468 C CA . LEU A 1 61 ? 19.159 3.516 -25.342 1.00 96.75 61 LEU A CA 1
ATOM 469 C C . LEU A 1 61 ? 17.837 3.373 -24.593 1.00 96.75 61 LEU A C 1
ATOM 471 O O . LEU A 1 61 ? 17.687 3.887 -23.485 1.00 96.75 61 LEU A O 1
ATOM 475 N N . LEU A 1 62 ? 16.880 2.689 -25.207 1.00 97.94 62 LEU A N 1
ATOM 476 C CA . LEU A 1 62 ? 15.560 2.451 -24.646 1.00 97.94 62 LEU A CA 1
ATOM 477 C C . LEU A 1 62 ? 15.410 0.949 -24.382 1.00 97.94 62 LEU A C 1
ATOM 479 O O . LEU A 1 62 ? 15.479 0.157 -25.318 1.00 97.94 62 LEU A O 1
ATOM 483 N N . SER A 1 63 ? 15.203 0.556 -23.129 1.00 97.88 63 SER A N 1
ATOM 484 C CA . SER A 1 63 ? 14.851 -0.812 -22.732 1.00 97.88 63 SER A CA 1
ATOM 485 C C . SER A 1 63 ? 13.335 -0.919 -22.610 1.00 97.88 63 SER A C 1
ATOM 487 O O . SER A 1 63 ? 12.729 -0.113 -21.912 1.00 97.88 63 SER A O 1
ATOM 489 N N . LEU A 1 64 ? 12.719 -1.865 -23.313 1.00 97.88 64 LEU A N 1
ATOM 490 C CA . LEU A 1 64 ? 11.273 -2.058 -23.400 1.00 97.88 64 LEU A CA 1
ATOM 491 C C . LEU A 1 64 ? 10.919 -3.463 -22.911 1.00 97.88 64 LEU A C 1
ATOM 493 O O . LEU A 1 64 ? 11.485 -4.443 -23.389 1.00 97.88 64 LEU A O 1
ATOM 497 N N . ASN A 1 65 ? 9.942 -3.568 -22.013 1.00 96.94 65 ASN A N 1
ATOM 498 C CA . ASN A 1 65 ? 9.390 -4.846 -21.559 1.00 96.94 65 ASN A CA 1
ATOM 499 C C . ASN A 1 65 ? 7.860 -4.841 -21.673 1.00 96.94 65 ASN A C 1
ATOM 501 O O . ASN A 1 65 ? 7.224 -3.842 -21.327 1.00 96.94 65 ASN A O 1
ATOM 505 N N . LEU A 1 66 ? 7.276 -5.935 -22.169 1.00 96.06 66 LEU A N 1
ATOM 506 C CA . LEU A 1 66 ? 5.823 -6.059 -22.304 1.00 96.06 66 LEU A CA 1
ATOM 507 C C . LEU A 1 66 ? 5.152 -6.332 -20.949 1.00 96.06 66 LEU A C 1
ATOM 509 O O . LEU A 1 66 ? 5.584 -7.159 -20.146 1.00 96.06 66 LEU A O 1
ATOM 513 N N . ASP A 1 67 ? 4.043 -5.652 -20.689 1.00 90.88 67 ASP A N 1
ATOM 514 C CA . ASP A 1 67 ? 3.285 -5.824 -19.458 1.00 90.88 67 ASP A CA 1
ATOM 515 C C . ASP A 1 67 ? 2.472 -7.122 -19.495 1.00 90.88 67 ASP A C 1
ATOM 517 O O . ASP A 1 67 ? 1.757 -7.405 -20.452 1.00 90.88 67 ASP A O 1
ATOM 521 N N . ALA A 1 68 ? 2.545 -7.908 -18.416 1.00 86.31 68 ALA A N 1
ATOM 522 C CA . ALA A 1 68 ? 1.757 -9.131 -18.223 1.00 86.31 68 ALA A CA 1
ATOM 523 C C . ALA A 1 68 ? 1.847 -10.175 -19.362 1.00 86.31 68 ALA A C 1
ATOM 525 O O . ALA A 1 68 ? 0.964 -11.023 -19.492 1.00 86.31 68 ALA A O 1
ATOM 526 N N . PHE A 1 69 ? 2.938 -10.200 -20.138 1.00 91.69 69 PHE A N 1
ATOM 527 C CA . PHE A 1 69 ? 3.134 -11.190 -21.206 1.00 91.69 69 PHE A CA 1
ATOM 528 C C . PHE A 1 69 ? 3.052 -12.643 -20.706 1.00 91.69 69 PHE A C 1
ATOM 530 O O . PHE A 1 69 ? 2.515 -13.524 -21.378 1.00 91.69 69 PHE A O 1
ATOM 537 N N . LYS A 1 70 ? 3.517 -12.899 -19.477 1.00 88.06 70 LYS A N 1
ATOM 538 C CA . LYS A 1 70 ? 3.370 -14.208 -18.824 1.00 88.06 70 LYS A CA 1
ATOM 539 C C . LYS A 1 70 ? 1.902 -14.635 -18.704 1.00 88.06 70 LYS A C 1
ATOM 541 O O . LYS A 1 70 ? 1.590 -15.777 -19.018 1.00 88.06 70 LYS A O 1
ATOM 546 N N . THR A 1 71 ? 1.009 -13.719 -18.327 1.00 85.44 71 THR A N 1
ATOM 547 C CA . THR A 1 71 ? -0.433 -13.981 -18.206 1.00 85.44 71 THR A CA 1
ATOM 548 C C . THR A 1 71 ? -1.055 -14.330 -19.556 1.00 85.44 71 THR A C 1
ATOM 550 O O . THR A 1 71 ? -1.915 -15.207 -19.617 1.00 85.44 71 THR A O 1
ATOM 553 N N . ILE A 1 72 ? -0.587 -13.715 -20.649 1.00 87.44 72 ILE A N 1
ATOM 554 C CA . ILE A 1 72 ? -1.004 -14.094 -22.007 1.00 87.44 72 ILE A CA 1
ATOM 555 C C . ILE A 1 72 ? -0.591 -15.534 -22.315 1.00 87.44 72 ILE A C 1
ATOM 557 O O . ILE A 1 72 ? -1.429 -16.320 -22.748 1.00 87.44 72 ILE A O 1
ATOM 561 N N . ASN A 1 73 ? 0.659 -15.914 -22.034 1.00 86.88 73 ASN A N 1
ATOM 562 C CA . ASN A 1 73 ? 1.112 -17.295 -22.236 1.00 86.88 73 ASN A CA 1
ATOM 563 C C . ASN A 1 73 ? 0.333 -18.303 -21.384 1.00 86.88 73 ASN A C 1
ATOM 565 O O . ASN A 1 73 ? 0.013 -19.389 -21.859 1.00 86.88 73 ASN A O 1
ATOM 569 N N . GLU A 1 74 ? 0.023 -17.952 -20.138 1.00 85.31 74 GLU A N 1
ATOM 570 C CA . GLU A 1 74 ? -0.741 -18.805 -19.222 1.00 85.31 74 GLU A CA 1
ATOM 571 C C . GLU A 1 74 ? -2.208 -18.957 -19.657 1.00 85.31 74 GLU A C 1
ATOM 573 O O . GLU A 1 74 ? -2.786 -20.025 -19.472 1.00 85.31 74 GLU A O 1
ATOM 578 N N . SER A 1 75 ? -2.795 -17.925 -20.273 1.00 84.75 75 SER A N 1
ATOM 579 C CA . SER A 1 75 ? -4.213 -17.909 -20.665 1.00 84.75 75 SER A CA 1
ATOM 580 C C . SER A 1 75 ? -4.459 -18.456 -22.074 1.00 84.75 75 SER A C 1
ATOM 582 O O . SER A 1 75 ? -5.432 -19.170 -22.298 1.00 84.75 75 SER A O 1
ATOM 584 N N . PHE A 1 76 ? -3.580 -18.130 -23.027 1.00 84.88 76 PHE A N 1
ATOM 585 C CA . PHE A 1 76 ? -3.753 -18.415 -24.458 1.00 84.88 76 PHE A CA 1
ATOM 586 C C . PHE A 1 76 ? -2.683 -19.353 -25.036 1.00 84.88 76 PHE A C 1
ATOM 588 O O . PHE A 1 76 ? -2.712 -19.666 -26.227 1.00 84.88 76 PHE A O 1
ATOM 595 N N . GLY A 1 77 ? -1.736 -19.807 -24.213 1.00 88.31 77 GLY A N 1
ATOM 596 C CA . GLY A 1 77 ? -0.652 -20.695 -24.620 1.00 88.31 77 GLY A CA 1
ATOM 597 C C . GLY A 1 77 ? 0.533 -19.982 -25.279 1.00 88.31 77 GLY A C 1
ATOM 598 O O . GLY A 1 77 ? 0.439 -18.864 -25.788 1.00 88.31 77 GLY A O 1
ATOM 599 N N . HIS A 1 78 ? 1.675 -20.673 -25.295 1.00 89.31 78 HIS A N 1
ATOM 600 C CA . HIS A 1 78 ? 2.939 -20.140 -25.813 1.00 89.31 78 HIS A CA 1
ATOM 601 C C . HIS A 1 78 ? 2.908 -19.789 -27.306 1.00 89.31 78 HIS A C 1
ATOM 603 O O . HIS A 1 78 ? 3.557 -18.833 -27.711 1.00 89.31 78 HIS A O 1
ATOM 609 N N . SER A 1 79 ? 2.132 -20.508 -28.123 1.00 90.25 79 SER A N 1
ATOM 610 C CA . SER A 1 79 ? 1.987 -20.205 -29.554 1.00 90.25 79 SER A CA 1
ATOM 611 C C . SER A 1 79 ? 1.394 -18.815 -29.795 1.00 90.25 79 SER A C 1
ATOM 613 O O . SER A 1 79 ? 1.855 -18.090 -30.673 1.00 90.25 79 SER A O 1
ATOM 615 N N . THR A 1 80 ? 0.407 -18.422 -28.988 1.00 89.31 80 THR A N 1
ATOM 616 C CA . THR A 1 80 ? -0.209 -17.091 -29.046 1.00 89.31 80 THR A CA 1
ATOM 617 C C . THR A 1 80 ? 0.786 -16.018 -28.619 1.00 89.31 80 THR A C 1
ATOM 619 O O . THR A 1 80 ? 0.906 -14.986 -29.279 1.00 89.31 80 THR A O 1
ATOM 622 N N . GLY A 1 81 ? 1.552 -16.277 -27.554 1.00 92.25 81 GLY A N 1
ATOM 623 C CA . GLY A 1 81 ? 2.622 -15.380 -27.123 1.00 92.25 81 GLY A CA 1
ATOM 624 C C . GLY A 1 81 ? 3.706 -15.190 -28.185 1.00 92.25 81 GLY A C 1
ATOM 625 O O . GLY A 1 81 ? 4.162 -14.069 -28.400 1.00 92.25 81 GLY A O 1
ATOM 626 N N . ASP A 1 82 ? 4.077 -16.252 -28.897 1.00 94.00 82 ASP A N 1
ATOM 627 C CA . ASP A 1 82 ? 5.058 -16.191 -29.981 1.00 94.00 82 ASP A CA 1
ATOM 628 C C . ASP A 1 82 ? 4.578 -15.314 -31.149 1.00 94.00 82 ASP A C 1
ATOM 630 O O . ASP A 1 82 ? 5.336 -14.474 -31.642 1.00 94.00 82 ASP A O 1
ATOM 634 N N . ILE A 1 83 ? 3.310 -15.451 -31.556 1.00 93.25 83 ILE A N 1
ATOM 635 C CA . ILE A 1 83 ? 2.698 -14.595 -32.587 1.00 93.25 83 ILE A CA 1
ATOM 636 C C . ILE A 1 83 ? 2.661 -13.140 -32.114 1.00 93.25 83 ILE A C 1
ATOM 638 O O . ILE A 1 83 ? 3.034 -12.236 -32.864 1.00 93.25 83 ILE A O 1
ATOM 642 N N . LEU A 1 84 ? 2.274 -12.903 -30.858 1.00 94.06 84 LEU A N 1
ATOM 643 C CA . LEU A 1 84 ? 2.248 -11.563 -30.275 1.00 94.06 84 LEU A CA 1
ATOM 644 C C . LEU A 1 84 ? 3.633 -10.909 -30.343 1.00 94.06 84 LEU A C 1
ATOM 646 O O . LEU A 1 84 ? 3.760 -9.774 -30.801 1.00 94.06 84 LEU A O 1
ATOM 650 N N . LEU A 1 85 ? 4.688 -11.633 -29.961 1.00 95.88 85 LEU A N 1
ATOM 651 C CA . LEU A 1 85 ? 6.065 -11.140 -30.035 1.00 95.88 85 LEU A CA 1
ATOM 652 C C . LEU A 1 85 ? 6.492 -10.801 -31.466 1.00 95.88 85 LEU A C 1
ATOM 654 O O . LEU A 1 85 ? 7.203 -9.817 -31.669 1.00 95.88 85 LEU A O 1
ATOM 658 N N . GLN A 1 86 ? 6.063 -11.584 -32.458 1.00 94.56 86 GLN A N 1
ATOM 659 C CA . GLN A 1 86 ? 6.331 -11.302 -33.870 1.00 94.56 86 GLN A CA 1
ATOM 660 C C . GLN A 1 86 ? 5.621 -10.032 -34.352 1.00 94.56 86 GLN A C 1
ATOM 662 O O . GLN A 1 86 ? 6.240 -9.216 -35.038 1.00 94.56 86 GLN A O 1
ATOM 667 N N . VAL A 1 87 ? 4.356 -9.830 -33.970 1.00 94.38 87 VAL A N 1
ATOM 668 C CA . VAL A 1 87 ? 3.601 -8.615 -34.319 1.00 94.38 87 VAL A CA 1
ATOM 669 C C . VAL A 1 87 ? 4.241 -7.384 -33.687 1.00 94.38 87 VAL A C 1
ATOM 671 O O . VAL A 1 87 ? 4.505 -6.404 -34.386 1.00 94.38 87 VAL A O 1
ATOM 674 N N . ILE A 1 88 ? 4.555 -7.446 -32.390 1.00 95.62 88 ILE A N 1
ATOM 675 C CA . ILE A 1 88 ? 5.228 -6.354 -31.681 1.00 95.62 88 ILE A CA 1
ATOM 676 C C . ILE A 1 88 ? 6.580 -6.048 -32.321 1.00 95.62 88 ILE A C 1
ATOM 678 O O . ILE A 1 88 ? 6.867 -4.892 -32.615 1.00 95.62 88 ILE A O 1
ATOM 682 N N . ALA A 1 89 ? 7.394 -7.064 -32.609 1.00 94.19 89 ALA A N 1
ATOM 683 C CA . ALA A 1 89 ? 8.668 -6.873 -33.290 1.00 94.19 89 ALA A CA 1
ATOM 684 C C . ALA A 1 89 ? 8.511 -6.146 -34.636 1.00 94.19 89 ALA A C 1
ATOM 686 O O . ALA A 1 89 ? 9.284 -5.235 -34.935 1.00 94.19 89 ALA A O 1
ATOM 687 N N . GLY A 1 90 ? 7.490 -6.512 -35.418 1.00 91.62 90 GLY A N 1
ATOM 688 C CA . GLY A 1 90 ? 7.149 -5.842 -36.671 1.00 91.62 90 GLY A CA 1
ATOM 689 C C . GLY A 1 90 ? 6.758 -4.376 -36.473 1.00 91.62 90 GLY A C 1
ATOM 690 O O . GLY A 1 90 ? 7.286 -3.511 -37.170 1.00 91.62 90 GLY A O 1
ATOM 691 N N . ARG A 1 91 ? 5.890 -4.087 -35.496 1.00 93.50 91 ARG A N 1
ATOM 692 C CA . ARG A 1 91 ? 5.471 -2.719 -35.144 1.00 93.50 91 ARG A CA 1
ATOM 693 C C . ARG A 1 91 ? 6.647 -1.843 -34.725 1.00 93.50 91 ARG A C 1
ATOM 695 O O . ARG A 1 91 ? 6.816 -0.742 -35.247 1.00 93.50 91 ARG A O 1
ATOM 702 N N . LEU A 1 92 ? 7.495 -2.355 -33.830 1.00 92.62 92 LEU A N 1
ATOM 703 C CA . LEU A 1 92 ? 8.691 -1.648 -33.379 1.00 92.62 92 LEU A CA 1
ATOM 704 C C . LEU A 1 92 ? 9.625 -1.368 -34.561 1.00 92.62 92 LEU A C 1
ATOM 706 O O . LEU A 1 92 ? 10.058 -0.236 -34.728 1.00 92.62 92 LEU A O 1
ATOM 710 N N . ALA A 1 93 ? 9.888 -2.357 -35.418 1.00 89.56 93 ALA A N 1
ATOM 711 C CA . ALA A 1 93 ? 10.758 -2.178 -36.579 1.00 89.56 93 ALA A CA 1
ATOM 712 C C . ALA A 1 93 ? 10.217 -1.146 -37.585 1.00 89.56 93 ALA A C 1
ATOM 714 O O . ALA A 1 93 ? 10.993 -0.363 -38.122 1.00 89.56 93 ALA A O 1
ATOM 715 N N . GLN A 1 94 ? 8.902 -1.110 -37.825 1.00 88.25 94 GLN A N 1
ATOM 716 C CA . GLN A 1 94 ? 8.280 -0.160 -38.757 1.00 88.25 94 GLN A CA 1
ATOM 717 C C . GLN A 1 94 ? 8.346 1.295 -38.281 1.00 88.25 94 GLN A C 1
ATOM 719 O O . GLN A 1 94 ? 8.396 2.204 -39.105 1.00 88.25 94 GLN A O 1
ATOM 724 N N . LEU A 1 95 ? 8.345 1.530 -36.968 1.00 87.50 95 LEU A N 1
ATOM 725 C CA . LEU A 1 95 ? 8.412 2.880 -36.403 1.00 87.50 95 LEU A CA 1
ATOM 726 C C . LEU A 1 95 ? 9.815 3.493 -36.416 1.00 87.50 95 LEU A C 1
ATOM 728 O O . LEU A 1 95 ? 9.953 4.703 -36.195 1.00 87.50 95 LEU A O 1
ATOM 732 N N . LEU A 1 96 ? 10.843 2.672 -36.627 1.00 85.81 96 LEU A N 1
ATOM 733 C CA . LEU A 1 96 ? 12.235 3.082 -36.556 1.00 85.81 96 LEU A CA 1
ATOM 734 C C . LEU A 1 96 ? 12.745 3.473 -37.943 1.00 85.81 96 LEU A C 1
ATOM 736 O O . LEU A 1 96 ? 13.005 2.637 -38.802 1.00 85.81 96 LEU A O 1
ATOM 740 N N . GLU A 1 97 ? 12.921 4.776 -38.138 1.00 72.69 97 GLU A N 1
ATOM 741 C CA . GLU A 1 97 ? 13.554 5.370 -39.316 1.00 72.69 97 GLU A CA 1
ATOM 742 C C . GLU A 1 97 ? 14.931 5.955 -38.947 1.00 72.69 97 GLU A C 1
ATOM 744 O O . GLU A 1 97 ? 15.288 6.065 -37.773 1.00 72.69 97 GLU A O 1
ATOM 749 N N . GLY A 1 98 ? 15.721 6.356 -39.950 1.00 65.75 98 GLY A N 1
ATOM 750 C CA . GLY A 1 98 ? 16.860 7.259 -39.729 1.00 65.75 98 GLY A CA 1
ATOM 751 C C . GLY A 1 98 ? 18.093 6.668 -39.032 1.00 65.75 98 GLY A C 1
ATOM 752 O O . GLY A 1 98 ? 18.905 7.431 -38.527 1.00 65.75 98 GLY A O 1
ATOM 753 N N . GLY A 1 99 ? 18.272 5.342 -39.028 1.00 71.00 99 GLY A N 1
ATOM 754 C CA . GLY A 1 99 ? 19.450 4.681 -38.438 1.00 71.00 99 GLY A CA 1
ATOM 755 C C . GLY A 1 99 ? 19.244 4.136 -37.020 1.00 71.00 99 GLY A C 1
ATOM 756 O O . GLY A 1 99 ? 20.181 3.577 -36.450 1.00 71.00 99 GLY A O 1
ATOM 757 N N . ASN A 1 100 ? 18.028 4.246 -36.478 1.00 85.19 100 ASN A N 1
ATOM 758 C CA . ASN A 1 100 ? 17.647 3.619 -35.215 1.00 85.19 100 ASN A CA 1
ATOM 759 C C . ASN A 1 100 ? 17.581 2.090 -35.336 1.00 85.19 100 ASN A C 1
ATOM 761 O O . ASN A 1 100 ? 17.192 1.557 -36.374 1.00 85.19 100 ASN A O 1
ATOM 765 N N . ALA A 1 101 ? 17.911 1.393 -34.249 1.00 87.38 101 ALA A N 1
ATOM 766 C CA . ALA A 1 101 ? 17.951 -0.065 -34.163 1.00 87.38 101 ALA A CA 1
ATOM 767 C C . ALA A 1 101 ? 16.945 -0.599 -33.161 1.00 87.38 101 ALA A C 1
ATOM 769 O O . ALA A 1 101 ? 16.755 0.019 -32.123 1.00 87.38 101 ALA A O 1
ATOM 770 N N . VAL A 1 102 ? 16.398 -1.789 -33.405 1.00 93.12 102 VAL A N 1
ATOM 771 C CA . VAL A 1 102 ? 15.722 -2.589 -32.377 1.00 93.12 102 VAL A CA 1
ATOM 772 C C . VAL A 1 102 ? 16.337 -3.976 -32.327 1.00 93.12 102 VAL A C 1
ATOM 774 O O . VAL A 1 102 ? 16.637 -4.560 -33.365 1.00 93.12 102 VAL A O 1
ATOM 777 N N . ALA A 1 103 ? 16.515 -4.507 -31.126 1.00 92.69 103 ALA A N 1
ATOM 778 C CA . ALA A 1 103 ? 16.923 -5.879 -30.888 1.00 92.69 103 ALA A CA 1
ATOM 779 C C . ALA A 1 103 ? 15.993 -6.540 -29.873 1.00 92.69 103 ALA A C 1
ATOM 781 O O . ALA A 1 103 ? 15.445 -5.873 -28.996 1.00 92.69 103 ALA A O 1
ATOM 782 N N . ARG A 1 104 ? 15.854 -7.862 -29.960 1.00 94.88 104 ARG A N 1
ATOM 783 C CA . ARG A 1 104 ? 15.214 -8.662 -28.915 1.00 94.88 104 ARG A CA 1
ATOM 784 C C . ARG A 1 104 ? 16.278 -9.200 -27.964 1.00 94.88 104 ARG A C 1
ATOM 786 O O . ARG A 1 104 ? 17.233 -9.856 -28.389 1.00 94.88 104 ARG A O 1
ATOM 793 N N . MET A 1 105 ? 16.105 -8.924 -26.676 1.00 92.56 105 MET A N 1
ATOM 794 C CA . MET A 1 105 ? 17.061 -9.314 -25.636 1.00 92.56 105 MET A CA 1
ATOM 795 C C . MET A 1 105 ? 16.803 -10.733 -25.120 1.00 92.56 105 MET A C 1
ATOM 797 O O . MET A 1 105 ? 17.746 -11.434 -24.748 1.00 92.56 105 MET A O 1
ATOM 801 N N . GLY A 1 106 ? 15.546 -11.171 -25.183 1.00 88.44 106 GLY A N 1
ATOM 802 C CA . GLY A 1 106 ? 15.059 -12.474 -24.734 1.00 88.44 106 GLY A CA 1
ATOM 803 C C . GLY A 1 106 ? 13.673 -12.321 -24.107 1.00 88.44 106 GLY A C 1
ATOM 804 O O . GLY A 1 106 ? 13.289 -11.215 -23.748 1.00 88.44 106 GLY A O 1
ATOM 805 N N . GLY A 1 107 ? 12.894 -13.403 -24.011 1.00 92.19 107 GLY A N 1
ATOM 806 C CA . GLY A 1 107 ? 11.543 -13.333 -23.436 1.00 92.19 107 GLY A CA 1
ATOM 807 C C . GLY A 1 107 ? 10.671 -12.276 -24.128 1.00 92.19 107 GLY A C 1
ATOM 808 O O . GLY A 1 107 ? 10.496 -12.324 -25.349 1.00 92.19 107 GLY A O 1
ATOM 809 N N . ASP A 1 108 ? 10.166 -11.330 -23.344 1.00 94.25 108 ASP A N 1
ATOM 810 C CA . ASP A 1 108 ? 9.349 -10.175 -23.729 1.00 94.25 108 ASP A CA 1
ATOM 811 C C . ASP A 1 108 ? 10.114 -8.837 -23.718 1.00 94.25 108 ASP A C 1
ATOM 813 O O . ASP A 1 108 ? 9.506 -7.765 -23.701 1.00 94.25 108 ASP A O 1
ATOM 817 N N . GLU A 1 109 ? 11.448 -8.892 -23.739 1.00 95.75 109 GLU A N 1
ATOM 818 C CA . GLU A 1 109 ? 12.325 -7.724 -23.677 1.00 95.75 109 GLU A CA 1
ATOM 819 C C . GLU A 1 109 ? 12.886 -7.333 -25.049 1.00 95.75 109 GLU A C 1
ATOM 821 O O . GLU A 1 109 ? 13.458 -8.146 -25.790 1.00 95.75 109 GLU A O 1
ATOM 826 N N . PHE A 1 110 ? 12.791 -6.040 -25.349 1.00 97.19 110 PHE A N 1
ATOM 827 C CA . PHE A 1 110 ? 13.338 -5.399 -26.537 1.00 97.19 110 PHE A CA 1
ATOM 828 C C . PHE A 1 110 ? 14.234 -4.230 -26.130 1.00 97.19 110 PHE A C 1
ATOM 830 O O . PHE A 1 110 ? 14.007 -3.578 -25.116 1.00 97.19 110 PHE A O 1
ATOM 837 N N . MET A 1 111 ? 15.240 -3.925 -26.942 1.00 96.56 111 MET A N 1
ATOM 838 C CA . MET A 1 111 ? 16.061 -2.730 -26.774 1.00 96.56 111 MET A CA 1
ATOM 839 C C . MET A 1 111 ? 16.126 -1.946 -28.071 1.00 96.56 111 MET A C 1
ATOM 841 O O . MET A 1 111 ? 16.393 -2.513 -29.129 1.00 96.56 111 MET A O 1
ATOM 845 N N . VAL A 1 112 ? 15.901 -0.639 -27.972 1.00 95.44 112 VAL A N 1
ATOM 846 C CA . VAL A 1 112 ? 15.989 0.300 -29.085 1.00 95.44 112 VAL A CA 1
ATOM 847 C C . VAL A 1 112 ? 17.207 1.193 -28.900 1.00 95.44 112 VAL A C 1
ATOM 849 O O . VAL A 1 112 ? 17.402 1.786 -27.841 1.00 95.44 112 VAL A O 1
ATOM 852 N N . VAL A 1 113 ? 18.025 1.297 -29.942 1.00 93.06 113 VAL A N 1
ATOM 853 C CA . VAL A 1 113 ? 19.182 2.189 -30.000 1.00 93.06 113 VAL A CA 1
ATOM 854 C C . VAL A 1 113 ? 18.837 3.349 -30.919 1.00 93.06 113 VAL A C 1
ATOM 856 O O . VAL A 1 113 ? 18.449 3.131 -32.065 1.00 93.06 113 VAL A O 1
ATOM 859 N N . MET A 1 114 ? 19.008 4.570 -30.430 1.00 92.19 114 MET A N 1
ATOM 860 C CA . MET A 1 114 ? 18.811 5.800 -31.189 1.00 92.19 114 MET A CA 1
ATOM 861 C C . MET A 1 114 ? 20.144 6.559 -31.270 1.00 92.19 114 MET A C 1
ATOM 863 O O . MET A 1 114 ? 20.476 7.317 -30.348 1.00 92.19 114 MET A O 1
ATOM 867 N N . PRO A 1 115 ? 20.947 6.320 -32.326 1.00 86.06 115 PRO A N 1
ATOM 868 C CA . PRO A 1 115 ? 22.144 7.106 -32.606 1.00 86.06 115 PRO A CA 1
ATOM 869 C C . PRO A 1 115 ? 21.790 8.576 -32.857 1.00 86.06 115 PRO A C 1
ATOM 871 O O . PRO A 1 115 ? 20.667 8.890 -33.241 1.00 86.06 115 PRO A O 1
ATOM 874 N N . ASP A 1 116 ? 22.749 9.474 -32.646 1.00 84.88 116 ASP A N 1
ATOM 875 C CA . ASP A 1 116 ? 22.616 10.915 -32.909 1.00 84.88 116 ASP A CA 1
ATOM 876 C C . ASP A 1 116 ? 21.453 11.620 -32.170 1.00 84.88 116 ASP A C 1
ATOM 878 O O . ASP A 1 116 ? 21.032 12.712 -32.558 1.00 84.88 116 ASP A O 1
ATOM 882 N N . CYS A 1 117 ? 20.960 11.036 -31.067 1.00 87.81 117 CYS A N 1
ATOM 883 C CA . CYS A 1 117 ? 19.904 11.611 -30.226 1.00 87.81 117 CYS A CA 1
ATOM 884 C C . CYS A 1 117 ? 20.413 12.882 -29.532 1.00 87.81 117 CYS A C 1
ATOM 886 O O . CYS A 1 117 ? 21.042 12.826 -28.470 1.00 87.81 117 CYS A O 1
ATOM 888 N N . THR A 1 118 ? 20.164 14.047 -30.127 1.00 83.31 118 THR A N 1
ATOM 889 C CA . THR A 1 118 ? 20.800 15.296 -29.684 1.00 83.31 118 THR A CA 1
ATOM 890 C C . THR A 1 118 ? 20.152 15.834 -28.410 1.00 83.31 118 THR A C 1
ATOM 892 O O . THR A 1 118 ? 20.841 16.390 -27.538 1.00 83.31 118 THR A O 1
ATOM 895 N N . TYR A 1 119 ? 18.840 15.631 -28.299 1.00 86.94 119 TYR A N 1
ATOM 896 C CA . TYR A 1 119 ? 17.985 16.106 -27.220 1.00 86.94 119 TYR A CA 1
ATOM 897 C C . TYR A 1 119 ? 17.222 14.936 -26.595 1.00 86.94 119 TYR A C 1
ATOM 899 O O . TYR A 1 119 ? 16.760 14.038 -27.295 1.00 86.94 119 TYR A O 1
ATOM 907 N N . GLN A 1 120 ? 17.072 14.935 -25.269 1.00 91.38 120 GLN A N 1
ATOM 908 C CA . GLN A 1 120 ? 16.363 13.859 -24.560 1.00 91.38 120 GLN A CA 1
ATOM 909 C C . GLN A 1 120 ? 14.883 13.777 -24.969 1.00 91.38 120 GLN A C 1
ATOM 911 O O . GLN A 1 120 ? 14.276 12.711 -24.914 1.00 91.38 120 GLN A O 1
ATOM 916 N N . GLU A 1 121 ? 14.313 14.902 -25.396 1.00 93.50 121 GLU A N 1
ATOM 917 C CA . GLU A 1 121 ? 12.940 15.037 -25.865 1.00 93.50 121 GLU A CA 1
ATOM 918 C C . GLU A 1 121 ? 12.684 14.174 -27.112 1.00 93.50 121 GLU A C 1
ATOM 920 O O . GLU A 1 121 ? 11.576 13.673 -27.288 1.00 93.50 121 GLU A O 1
ATOM 925 N N . GLU A 1 122 ? 13.710 13.924 -27.933 1.00 93.81 122 GLU A N 1
ATOM 926 C CA . GLU A 1 122 ? 13.624 13.029 -29.092 1.00 93.81 122 GLU A CA 1
ATOM 927 C C . GLU A 1 122 ? 13.431 11.569 -28.655 1.00 93.81 122 GLU A C 1
ATOM 929 O O . GLU A 1 122 ? 12.537 10.881 -29.154 1.00 93.81 122 GLU A O 1
ATOM 934 N N . ALA A 1 123 ? 14.210 11.114 -27.667 1.00 94.88 123 ALA A N 1
ATOM 935 C CA . ALA A 1 123 ? 14.072 9.777 -27.094 1.00 94.88 123 ALA A CA 1
ATOM 936 C C . ALA A 1 123 ? 12.713 9.593 -26.403 1.00 94.88 123 ALA A C 1
ATOM 938 O O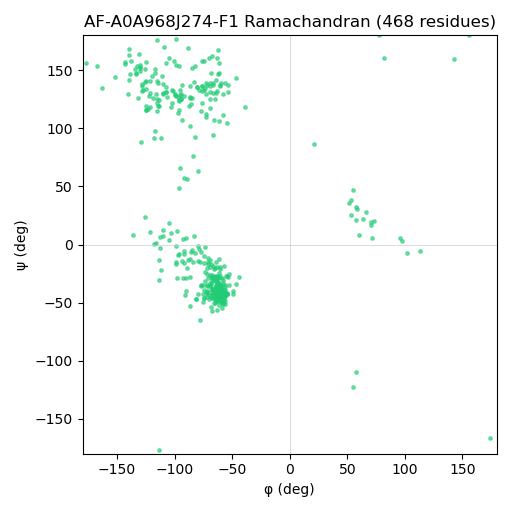 . ALA A 1 123 ? 12.088 8.540 -26.526 1.00 94.88 123 ALA A O 1
ATOM 939 N N . VAL A 1 124 ? 12.229 10.628 -25.710 1.00 95.81 124 VAL A N 1
ATOM 940 C CA . VAL A 1 124 ? 10.897 10.634 -25.087 1.00 95.81 124 VAL A CA 1
ATOM 941 C C . VAL A 1 124 ? 9.793 10.538 -26.139 1.00 95.81 124 VAL A C 1
ATOM 943 O O . VAL A 1 124 ? 8.886 9.719 -25.996 1.00 95.81 124 VAL A O 1
ATOM 946 N N . ALA A 1 125 ? 9.875 11.325 -27.213 1.00 95.25 125 ALA A N 1
ATOM 947 C CA . ALA A 1 125 ? 8.901 11.279 -28.298 1.00 95.25 125 ALA A CA 1
ATOM 948 C C . ALA A 1 125 ? 8.874 9.901 -28.980 1.00 95.25 125 ALA A C 1
ATOM 950 O O . ALA A 1 125 ? 7.799 9.382 -29.291 1.00 95.25 125 ALA A O 1
ATOM 951 N N . LEU A 1 126 ? 10.040 9.272 -29.172 1.00 95.12 126 LEU A N 1
ATOM 952 C CA . LEU A 1 126 ? 10.113 7.904 -29.679 1.00 95.12 126 LEU A CA 1
ATOM 953 C C . LEU A 1 126 ? 9.478 6.911 -28.697 1.00 95.12 126 LEU A C 1
ATOM 955 O O . LEU A 1 126 ? 8.643 6.115 -29.115 1.00 95.12 126 LEU A O 1
ATOM 959 N N . ALA A 1 127 ? 9.802 6.985 -27.404 1.00 96.62 127 ALA A N 1
ATOM 960 C CA . ALA A 1 127 ? 9.215 6.110 -26.391 1.00 96.62 127 ALA A CA 1
ATOM 961 C C . ALA A 1 127 ? 7.678 6.189 -26.381 1.00 96.62 127 ALA A C 1
ATOM 963 O O . ALA A 1 127 ? 7.014 5.157 -26.388 1.00 96.62 127 ALA A O 1
ATOM 964 N N . GLN A 1 128 ? 7.104 7.393 -26.453 1.00 96.38 128 GLN A N 1
ATOM 965 C CA . GLN A 1 128 ? 5.650 7.586 -26.521 1.00 96.38 128 GLN A CA 1
ATOM 966 C C . GLN A 1 128 ? 5.029 6.947 -27.770 1.00 96.38 128 GLN A C 1
ATOM 968 O O . GLN A 1 128 ? 3.987 6.299 -27.676 1.00 96.38 128 GLN A O 1
ATOM 973 N N . ARG A 1 129 ? 5.679 7.075 -28.934 1.00 96.44 129 ARG A N 1
ATOM 974 C CA . ARG A 1 129 ? 5.229 6.425 -30.177 1.00 96.44 129 ARG A CA 1
ATOM 975 C C . ARG A 1 129 ? 5.294 4.900 -30.086 1.00 96.44 129 ARG A C 1
ATOM 977 O O . ARG A 1 129 ? 4.369 4.233 -30.542 1.00 96.44 129 ARG A O 1
ATOM 984 N N . LEU A 1 130 ? 6.361 4.357 -29.496 1.00 96.50 130 LEU A N 1
ATOM 985 C CA . LEU A 1 130 ? 6.511 2.915 -29.291 1.00 96.50 130 LEU A CA 1
ATOM 986 C C . LEU A 1 130 ? 5.424 2.385 -28.345 1.00 96.50 130 LEU A C 1
ATOM 988 O O . LEU A 1 130 ? 4.768 1.406 -28.685 1.00 96.50 130 LEU A O 1
ATOM 992 N N . LEU A 1 131 ? 5.174 3.059 -27.215 1.00 97.06 131 LEU A N 1
ATOM 993 C CA . LEU A 1 131 ? 4.098 2.702 -26.280 1.00 97.06 131 LEU A CA 1
ATOM 994 C C . LEU A 1 131 ? 2.725 2.699 -26.960 1.00 97.06 131 LEU A C 1
ATOM 996 O O . LEU A 1 131 ? 1.982 1.728 -26.838 1.00 97.06 131 LEU A O 1
ATOM 1000 N N . ALA A 1 132 ? 2.411 3.754 -27.720 1.00 96.19 132 ALA A N 1
ATOM 1001 C CA . ALA A 1 132 ? 1.143 3.861 -28.435 1.00 96.19 132 ALA A CA 1
ATOM 1002 C C . ALA A 1 132 ? 0.950 2.716 -29.441 1.00 96.19 132 ALA A C 1
ATOM 1004 O O . ALA A 1 132 ? -0.126 2.131 -29.500 1.00 96.19 132 ALA A O 1
ATOM 1005 N N . SER A 1 133 ? 1.998 2.353 -30.182 1.00 95.69 133 SER A N 1
ATOM 1006 C CA . SER A 1 133 ? 1.927 1.265 -31.160 1.00 95.69 133 SER A CA 1
ATOM 1007 C C . SER A 1 133 ? 1.845 -0.118 -30.516 1.00 95.69 133 SER A C 1
ATOM 1009 O O . SER A 1 133 ? 1.139 -0.992 -31.018 1.00 95.69 133 SER A O 1
ATOM 1011 N N . VAL A 1 134 ? 2.510 -0.338 -29.378 1.00 96.00 134 VAL A N 1
ATOM 1012 C CA . VAL A 1 134 ? 2.346 -1.586 -28.616 1.00 96.00 134 VAL A CA 1
ATOM 1013 C C . VAL A 1 134 ? 0.900 -1.734 -28.130 1.00 96.00 134 VAL A C 1
ATOM 1015 O O . VAL A 1 134 ? 0.348 -2.823 -28.248 1.00 96.00 134 VAL A O 1
ATOM 1018 N N . ALA A 1 135 ? 0.280 -0.640 -27.675 1.00 94.81 135 ALA A N 1
ATOM 1019 C CA . ALA A 1 135 ? -1.079 -0.621 -27.134 1.00 94.81 135 ALA A CA 1
ATOM 1020 C C . ALA A 1 135 ? -2.203 -0.825 -28.170 1.00 94.81 135 ALA A C 1
ATOM 1022 O O . ALA A 1 135 ? -3.354 -1.030 -27.782 1.00 94.81 135 ALA A O 1
ATOM 1023 N N . GLU A 1 136 ? -1.907 -0.771 -29.471 1.00 95.00 136 GLU A N 1
ATOM 1024 C CA . GLU A 1 136 ? -2.890 -1.076 -30.515 1.00 95.00 136 GLU A CA 1
ATOM 1025 C C . GLU A 1 136 ? -3.349 -2.542 -30.437 1.00 95.00 136 GLU A C 1
ATOM 1027 O O . GLU A 1 136 ? -2.541 -3.449 -30.226 1.00 95.00 136 GLU A O 1
ATOM 1032 N N . ALA A 1 137 ? -4.635 -2.789 -30.685 1.00 92.81 137 ALA A N 1
ATOM 1033 C CA . ALA A 1 137 ? -5.216 -4.129 -30.708 1.00 92.81 137 ALA A CA 1
ATOM 1034 C C . ALA A 1 137 ? -4.458 -5.082 -31.650 1.00 92.81 137 ALA A C 1
ATOM 1036 O O . ALA A 1 137 ? -4.071 -4.699 -32.758 1.00 92.81 137 ALA A O 1
ATOM 1037 N N . ILE A 1 138 ? -4.230 -6.321 -31.213 1.00 92.38 138 ILE A N 1
ATOM 1038 C CA . ILE A 1 138 ? -3.604 -7.377 -32.012 1.00 92.38 138 ILE A CA 1
ATOM 1039 C C . ILE A 1 138 ? -4.628 -8.487 -32.223 1.00 92.38 138 ILE A C 1
ATOM 1041 O O . ILE A 1 138 ? -5.027 -9.161 -31.273 1.00 92.38 138 ILE A O 1
ATOM 1045 N N . GLU A 1 139 ? -5.028 -8.699 -33.474 1.00 89.00 139 GLU A N 1
ATOM 1046 C CA . GLU A 1 139 ? -5.854 -9.844 -33.848 1.00 89.00 139 GLU A CA 1
ATOM 1047 C C . GLU A 1 139 ? -4.985 -11.105 -33.923 1.00 89.00 139 GLU A C 1
ATOM 1049 O O . GLU A 1 139 ? -4.092 -11.215 -34.768 1.00 89.00 139 GLU A O 1
ATOM 1054 N N . ILE A 1 140 ? -5.244 -12.064 -33.032 1.00 86.19 140 ILE A N 1
ATOM 1055 C CA . ILE A 1 140 ? -4.636 -13.397 -33.071 1.00 86.19 140 ILE A CA 1
ATOM 1056 C C . ILE A 1 140 ? -5.765 -14.424 -33.087 1.00 86.19 140 ILE A C 1
ATOM 1058 O O . ILE A 1 140 ? -6.545 -14.536 -32.141 1.00 86.19 140 ILE A O 1
ATOM 1062 N N . GLU A 1 141 ? -5.853 -15.172 -34.188 1.00 81.50 141 GLU A N 1
ATOM 1063 C CA . GLU A 1 141 ? -6.949 -16.105 -34.468 1.00 81.50 141 GLU A CA 1
ATOM 1064 C C . GLU A 1 141 ? -8.323 -15.407 -34.457 1.00 81.50 141 GLU A C 1
ATOM 1066 O O . GLU A 1 141 ? -8.629 -14.649 -35.373 1.00 81.50 141 GLU A O 1
ATOM 1071 N N . SER A 1 142 ? -9.158 -15.672 -33.449 1.00 81.94 142 SER A N 1
ATOM 1072 C CA . SER A 1 142 ? -10.481 -15.065 -33.255 1.00 81.94 142 SER A CA 1
ATOM 1073 C C . SER A 1 142 ? -10.539 -14.111 -32.057 1.00 81.94 142 SER A C 1
ATOM 1075 O O . SER A 1 142 ? -11.634 -13.773 -31.608 1.00 81.94 142 SER A O 1
ATOM 1077 N N . HIS A 1 143 ? -9.388 -13.730 -31.499 1.00 80.75 143 HIS A N 1
ATOM 1078 C CA . HIS A 1 143 ? -9.292 -12.887 -30.311 1.00 80.75 143 HIS A CA 1
ATOM 1079 C C . HIS A 1 143 ? -8.628 -11.554 -30.639 1.00 80.75 143 HIS A C 1
ATOM 1081 O O . HIS A 1 143 ? -7.640 -11.498 -31.372 1.00 80.75 143 HIS A O 1
ATOM 1087 N N . GLU A 1 144 ? -9.148 -10.493 -30.034 1.00 90.62 144 GLU A N 1
ATOM 1088 C CA . GLU A 1 144 ? -8.512 -9.184 -30.010 1.00 90.62 144 GLU A CA 1
ATOM 1089 C C . GLU A 1 144 ? -7.747 -9.043 -28.688 1.00 90.62 144 GLU A C 1
ATOM 1091 O O . GLU A 1 144 ? -8.342 -9.057 -27.608 1.00 90.62 144 GLU A O 1
ATOM 1096 N N . ILE A 1 145 ? -6.418 -8.976 -28.766 1.00 90.44 145 ILE A N 1
ATOM 1097 C CA . ILE A 1 145 ? -5.536 -8.917 -27.598 1.00 90.44 145 ILE A CA 1
ATOM 1098 C C . ILE A 1 145 ? -4.956 -7.512 -27.470 1.00 90.44 145 ILE A C 1
ATOM 1100 O O . ILE A 1 145 ? -4.401 -6.963 -28.421 1.00 90.44 145 ILE A O 1
ATOM 1104 N N . TYR A 1 146 ? -5.039 -6.963 -26.260 1.00 92.44 146 TYR A N 1
ATOM 1105 C CA . TYR A 1 146 ? -4.433 -5.690 -25.888 1.00 92.44 146 TYR A CA 1
ATOM 1106 C C . TYR A 1 146 ? -3.272 -5.947 -24.932 1.00 92.44 146 TYR A C 1
ATOM 1108 O O . TYR A 1 146 ? -3.421 -6.666 -23.941 1.00 92.44 146 TYR A O 1
ATOM 1116 N N . ILE A 1 147 ? -2.118 -5.350 -25.216 1.00 93.69 147 ILE A N 1
ATOM 1117 C CA . ILE A 1 147 ? -0.938 -5.422 -24.357 1.00 93.69 147 ILE A CA 1
ATOM 1118 C C . ILE A 1 147 ? -0.271 -4.054 -24.295 1.00 93.69 147 ILE A C 1
ATOM 1120 O O . ILE A 1 147 ? -0.301 -3.296 -25.256 1.00 93.69 147 ILE A O 1
ATOM 1124 N N . THR A 1 148 ? 0.323 -3.727 -23.156 1.00 95.75 148 THR A N 1
ATOM 1125 C CA . THR A 1 148 ? 1.075 -2.484 -22.966 1.00 95.75 148 THR A CA 1
ATOM 1126 C C . THR A 1 148 ? 2.545 -2.795 -22.719 1.00 95.75 148 THR A C 1
ATOM 1128 O O . THR A 1 148 ? 2.939 -3.959 -22.647 1.00 95.75 148 THR A O 1
ATOM 1131 N N . ALA A 1 149 ? 3.382 -1.768 -22.614 1.00 96.62 149 ALA A N 1
ATOM 1132 C CA . ALA A 1 149 ? 4.788 -1.939 -22.278 1.00 96.62 149 ALA A CA 1
ATOM 1133 C C . ALA A 1 149 ? 5.268 -0.864 -21.308 1.00 96.62 149 ALA A C 1
ATOM 1135 O O . ALA A 1 149 ? 4.678 0.208 -21.196 1.00 96.62 149 ALA A O 1
ATOM 1136 N N . CYS A 1 150 ? 6.401 -1.124 -20.672 1.00 97.50 150 CYS A N 1
ATOM 1137 C CA . CYS A 1 150 ? 7.156 -0.116 -19.946 1.00 97.50 150 CYS A CA 1
ATOM 1138 C C . CYS A 1 150 ? 8.503 0.120 -20.623 1.00 97.50 150 CYS A C 1
ATOM 1140 O O . CYS A 1 150 ? 9.155 -0.831 -21.056 1.00 97.50 150 CYS A O 1
ATOM 1142 N N . ILE A 1 151 ? 8.917 1.389 -20.710 1.00 98.06 151 ILE A N 1
ATOM 1143 C CA . ILE A 1 151 ? 10.165 1.794 -21.369 1.00 98.06 151 ILE A CA 1
ATOM 1144 C C . ILE A 1 151 ? 11.085 2.549 -20.405 1.00 98.06 151 ILE A C 1
ATOM 1146 O O . ILE A 1 151 ? 10.706 3.548 -19.804 1.00 98.06 151 ILE A O 1
ATOM 1150 N N . GLY A 1 152 ? 12.336 2.126 -20.297 1.00 97.56 152 GLY A N 1
ATOM 1151 C CA . GLY A 1 152 ? 13.394 2.845 -19.596 1.00 97.56 152 GLY A CA 1
ATOM 1152 C C . GLY A 1 152 ? 14.383 3.459 -20.564 1.00 97.56 152 GLY A C 1
ATOM 1153 O O . GLY A 1 152 ? 14.802 2.795 -21.502 1.00 97.56 152 GLY A O 1
ATOM 1154 N N . ILE A 1 153 ? 14.776 4.710 -20.343 1.00 97.94 153 ILE A N 1
ATOM 1155 C CA . ILE A 1 153 ? 15.623 5.464 -21.273 1.00 97.94 153 ILE A CA 1
ATOM 1156 C C . ILE A 1 153 ? 16.931 5.852 -20.581 1.00 97.94 153 ILE A C 1
ATOM 1158 O O . ILE A 1 153 ? 16.895 6.515 -19.545 1.00 97.94 153 ILE A O 1
ATOM 1162 N N . SER A 1 154 ? 18.081 5.513 -21.164 1.00 97.19 154 SER A N 1
ATOM 1163 C CA . SER A 1 154 ? 19.397 6.019 -20.754 1.00 97.19 154 SER A CA 1
ATOM 1164 C C . SER A 1 154 ? 20.078 6.772 -21.900 1.00 97.19 154 SER A C 1
ATOM 1166 O O . SER A 1 154 ? 19.910 6.437 -23.071 1.00 97.19 154 SER A O 1
ATOM 1168 N N . LEU A 1 155 ? 20.824 7.827 -21.572 1.00 95.88 155 LEU A N 1
ATOM 1169 C CA . LEU A 1 155 ? 21.460 8.716 -22.542 1.00 95.88 155 LEU A CA 1
ATOM 1170 C C . LEU A 1 155 ? 22.984 8.671 -22.437 1.00 95.88 155 LEU A C 1
ATOM 1172 O O . LEU A 1 155 ? 23.554 8.907 -21.374 1.00 95.88 155 LEU A O 1
ATOM 1176 N N . PHE A 1 156 ? 23.669 8.469 -23.553 1.00 93.94 156 PHE A N 1
ATOM 1177 C CA . PHE A 1 156 ? 25.105 8.695 -23.670 1.00 93.94 156 PHE A CA 1
ATOM 1178 C C . PHE A 1 156 ? 25.399 10.181 -23.947 1.00 93.94 156 PHE A C 1
ATOM 1180 O O . PHE A 1 156 ? 24.693 10.795 -24.750 1.00 93.94 156 PHE A O 1
ATOM 1187 N N . PRO A 1 157 ? 26.446 10.772 -23.337 1.00 91.81 157 PRO A N 1
ATOM 1188 C CA . PRO A 1 157 ? 27.335 10.208 -22.310 1.00 91.81 157 PRO A CA 1
ATOM 1189 C C . PRO A 1 157 ? 26.863 10.452 -20.862 1.00 91.81 157 PRO A C 1
ATOM 1191 O O . PRO A 1 157 ? 27.611 10.173 -19.923 1.00 91.81 157 PRO A O 1
ATOM 1194 N N . ARG A 1 158 ? 25.666 11.030 -20.666 1.00 92.12 158 ARG A N 1
ATOM 1195 C CA . ARG A 1 158 ? 25.152 11.494 -19.361 1.00 92.12 158 ARG A CA 1
ATOM 1196 C C . ARG A 1 158 ? 24.996 10.361 -18.348 1.00 92.12 158 ARG A C 1
ATOM 1198 O O . ARG A 1 158 ? 25.432 10.478 -17.207 1.00 92.12 158 ARG A O 1
ATOM 1205 N N . ASP A 1 159 ? 24.376 9.280 -18.788 1.00 92.56 159 ASP A N 1
ATOM 1206 C CA . ASP A 1 159 ? 23.938 8.171 -17.955 1.00 92.56 159 ASP A CA 1
ATOM 1207 C C . ASP A 1 159 ? 24.953 7.020 -18.008 1.00 92.56 159 ASP A C 1
ATOM 1209 O O . ASP A 1 159 ? 24.964 6.170 -17.135 1.00 92.56 159 ASP A O 1
ATOM 1213 N N . GLY A 1 160 ? 25.880 6.994 -18.963 1.00 91.75 160 GLY A N 1
ATOM 1214 C CA . GLY A 1 160 ? 26.927 5.977 -19.044 1.00 91.75 160 GLY A CA 1
ATOM 1215 C C . GLY A 1 160 ? 27.880 6.253 -20.197 1.00 91.75 160 GLY A C 1
ATOM 1216 O O . GLY A 1 160 ? 27.516 6.946 -21.143 1.00 91.75 160 GLY A O 1
ATOM 1217 N N . ARG A 1 161 ? 29.108 5.731 -20.109 1.00 91.75 161 ARG A N 1
ATOM 1218 C CA . ARG A 1 161 ? 30.136 5.856 -21.162 1.00 91.75 161 ARG A CA 1
ATOM 1219 C C . ARG A 1 161 ? 30.536 4.519 -21.788 1.00 91.75 161 ARG A C 1
ATOM 1221 O O . ARG A 1 161 ? 31.399 4.494 -22.652 1.00 91.75 161 ARG A O 1
ATOM 1228 N N . ASP A 1 162 ? 29.914 3.436 -21.348 1.00 91.81 162 ASP A N 1
ATOM 1229 C CA . ASP A 1 162 ? 30.123 2.078 -21.830 1.00 91.81 162 ASP A CA 1
ATOM 1230 C C . ASP A 1 162 ? 28.762 1.382 -21.973 1.00 91.81 162 ASP A C 1
ATOM 1232 O O . ASP A 1 162 ? 27.767 1.807 -21.368 1.00 91.81 162 ASP A O 1
ATOM 1236 N N . ALA A 1 163 ? 28.721 0.344 -22.810 1.00 91.12 163 ALA A N 1
ATOM 1237 C CA . ALA A 1 163 ? 27.487 -0.352 -23.159 1.00 91.12 163 ALA A CA 1
ATOM 1238 C C . ALA A 1 163 ? 26.813 -0.963 -21.924 1.00 91.12 163 ALA A C 1
ATOM 1240 O O . ALA A 1 163 ? 25.606 -0.803 -21.744 1.00 91.12 163 ALA A O 1
ATOM 1241 N N . ASP A 1 164 ? 27.595 -1.592 -21.042 1.00 91.69 164 ASP A N 1
ATOM 1242 C CA . ASP A 1 164 ? 27.085 -2.265 -19.847 1.00 91.69 164 ASP A CA 1
ATOM 1243 C C . ASP A 1 164 ? 26.375 -1.284 -18.906 1.00 91.69 164 ASP A C 1
ATOM 1245 O O . ASP A 1 164 ? 25.279 -1.570 -18.416 1.00 91.69 164 ASP A O 1
ATOM 1249 N N . ARG A 1 165 ? 26.951 -0.096 -18.675 1.00 92.38 165 ARG A N 1
ATOM 1250 C CA . ARG A 1 165 ? 26.315 0.950 -17.860 1.00 92.38 165 ARG A CA 1
ATOM 1251 C C . ARG A 1 165 ? 25.040 1.484 -18.492 1.00 92.38 165 ARG A C 1
ATOM 1253 O O . ARG A 1 165 ? 24.050 1.634 -17.781 1.00 92.38 165 ARG A O 1
ATOM 1260 N N . LEU A 1 166 ? 25.046 1.776 -19.793 1.00 94.50 166 LEU A N 1
ATOM 1261 C CA . LEU A 1 166 ? 23.854 2.291 -20.475 1.00 94.50 166 LEU A CA 1
ATOM 1262 C C . LEU A 1 166 ? 22.711 1.276 -20.447 1.00 94.50 166 LEU A C 1
ATOM 1264 O O . LEU A 1 166 ? 21.587 1.659 -20.121 1.00 94.50 166 LEU A O 1
ATOM 1268 N N . ILE A 1 167 ? 23.007 0.000 -20.716 1.00 94.81 167 ILE A N 1
ATOM 1269 C CA . ILE A 1 167 ? 22.045 -1.106 -20.638 1.00 94.81 167 ILE A CA 1
ATOM 1270 C C . ILE A 1 167 ? 21.478 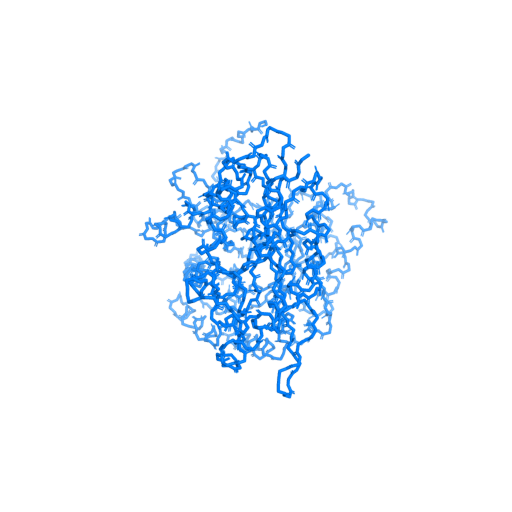-1.204 -19.222 1.00 94.81 167 ILE A C 1
ATOM 1272 O O . ILE A 1 167 ? 20.272 -1.071 -19.030 1.00 94.81 167 ILE A O 1
ATOM 1276 N N . LYS A 1 168 ? 22.350 -1.312 -18.211 1.00 93.19 168 LYS A N 1
ATOM 1277 C CA . LYS A 1 168 ? 21.937 -1.418 -16.805 1.00 93.19 168 LYS A CA 1
ATOM 1278 C C . LYS A 1 168 ? 21.047 -0.253 -16.367 1.00 93.19 168 LYS A C 1
ATOM 1280 O O . LYS A 1 168 ? 20.102 -0.443 -15.606 1.00 93.19 168 LYS A O 1
ATOM 1285 N N . HIS A 1 169 ? 21.364 0.963 -16.800 1.00 95.50 169 HIS A N 1
ATOM 1286 C CA . HIS A 1 169 ? 20.600 2.151 -16.436 1.00 95.50 169 HIS A CA 1
ATOM 1287 C C . HIS A 1 169 ? 19.271 2.260 -17.190 1.00 95.50 169 HIS A C 1
ATOM 1289 O O . HIS A 1 169 ? 18.282 2.685 -16.590 1.00 95.50 169 HIS A O 1
ATOM 1295 N N . ALA A 1 170 ? 19.213 1.829 -18.453 1.00 95.44 170 ALA A N 1
ATOM 1296 C CA . ALA A 1 170 ? 17.954 1.713 -19.184 1.00 95.44 170 ALA A CA 1
ATOM 1297 C C . ALA A 1 170 ? 17.037 0.672 -18.520 1.00 95.44 170 ALA A C 1
ATOM 1299 O O . ALA A 1 170 ? 15.876 0.972 -18.259 1.00 95.44 170 ALA A O 1
ATOM 1300 N N . ASP A 1 171 ? 17.565 -0.493 -18.137 1.00 93.31 171 ASP A N 1
ATOM 1301 C CA . ASP A 1 171 ? 16.799 -1.542 -17.447 1.00 93.31 171 ASP A CA 1
ATOM 1302 C C . ASP A 1 171 ? 16.304 -1.095 -16.064 1.00 93.31 171 ASP A C 1
ATOM 1304 O O . ASP A 1 171 ? 15.157 -1.352 -15.686 1.00 93.31 171 ASP A O 1
ATOM 1308 N N . ALA A 1 172 ? 17.139 -0.373 -15.308 1.00 89.81 172 ALA A N 1
ATOM 1309 C CA . ALA A 1 172 ? 16.747 0.193 -14.019 1.00 89.81 172 ALA A CA 1
ATOM 1310 C C . ALA A 1 172 ? 15.606 1.212 -14.173 1.00 89.81 172 ALA A C 1
ATOM 1312 O O . ALA A 1 172 ? 14.659 1.207 -13.385 1.00 89.81 172 ALA A O 1
ATOM 1313 N N . ALA A 1 173 ? 15.671 2.066 -15.198 1.00 94.12 173 ALA A N 1
ATOM 1314 C CA . ALA A 1 173 ? 14.601 3.005 -15.506 1.00 94.12 173 ALA A CA 1
ATOM 1315 C C . ALA A 1 173 ? 13.326 2.288 -15.982 1.00 94.12 173 ALA A C 1
ATOM 1317 O O . ALA A 1 173 ? 12.236 2.655 -15.558 1.00 94.12 173 ALA A O 1
ATOM 1318 N N . MET A 1 174 ? 13.444 1.227 -16.782 1.00 94.69 174 MET A N 1
ATOM 1319 C CA . MET A 1 174 ? 12.311 0.428 -17.267 1.00 94.69 174 MET A CA 1
ATOM 1320 C C . MET A 1 174 ? 11.592 -0.266 -16.106 1.00 94.69 174 MET A C 1
ATOM 1322 O O . MET A 1 174 ? 10.367 -0.213 -16.004 1.00 94.69 174 MET A O 1
ATOM 1326 N N . SER A 1 175 ? 12.361 -0.826 -15.172 1.00 87.69 175 SER A N 1
ATOM 1327 C CA . SER A 1 175 ? 11.830 -1.410 -13.939 1.00 87.69 175 SER A CA 1
ATOM 1328 C C . SER A 1 175 ? 11.110 -0.364 -13.083 1.00 87.69 175 SER A C 1
ATOM 1330 O O . SER A 1 175 ? 10.050 -0.640 -12.530 1.00 87.69 175 SER A O 1
ATOM 1332 N N . GLU A 1 176 ? 11.650 0.855 -12.989 1.00 88.62 176 GLU A N 1
ATOM 1333 C CA . GLU A 1 176 ? 10.987 1.963 -12.292 1.00 88.62 176 GLU A CA 1
ATOM 1334 C C . GLU A 1 176 ? 9.692 2.400 -12.985 1.00 88.62 176 GLU A C 1
ATOM 1336 O O . GLU A 1 176 ? 8.697 2.629 -12.298 1.00 88.62 176 GLU A O 1
ATOM 1341 N N . ALA A 1 177 ? 9.672 2.458 -14.320 1.00 90.81 177 ALA A N 1
ATOM 1342 C CA . ALA A 1 177 ? 8.453 2.706 -15.085 1.00 90.81 177 ALA A CA 1
ATOM 1343 C C . ALA A 1 177 ? 7.387 1.661 -14.722 1.00 90.81 177 ALA A C 1
ATOM 1345 O O . ALA A 1 177 ? 6.302 2.027 -14.277 1.00 90.81 177 ALA A O 1
ATOM 1346 N N . LYS A 1 178 ? 7.746 0.370 -14.766 1.00 87.06 178 LYS A N 1
ATOM 1347 C CA . LYS A 1 178 ? 6.848 -0.750 -14.444 1.00 87.06 178 LYS A CA 1
ATOM 1348 C C . LYS A 1 178 ? 6.285 -0.699 -13.024 1.00 87.06 178 LYS A C 1
ATOM 1350 O O . LYS A 1 178 ? 5.135 -1.078 -12.817 1.00 87.06 178 LYS A O 1
ATOM 1355 N N . ARG A 1 179 ? 7.070 -0.210 -12.057 1.00 79.88 179 ARG A N 1
ATOM 1356 C CA . ARG A 1 179 ? 6.622 -0.017 -10.667 1.00 79.88 179 ARG A CA 1
ATOM 1357 C C . ARG A 1 179 ? 5.652 1.147 -10.506 1.00 79.88 179 ARG A C 1
ATOM 1359 O O . ARG A 1 179 ? 4.695 1.025 -9.755 1.00 79.88 179 ARG A O 1
ATOM 1366 N N . ARG A 1 180 ? 5.914 2.282 -11.161 1.00 78.38 180 ARG A N 1
ATOM 1367 C CA . ARG A 1 180 ? 5.088 3.491 -11.008 1.00 78.38 180 ARG A CA 1
ATOM 1368 C C . ARG A 1 180 ? 3.755 3.375 -11.722 1.00 78.38 180 ARG A C 1
ATOM 1370 O O . ARG A 1 180 ? 2.732 3.776 -11.184 1.00 78.38 180 ARG A O 1
ATOM 1377 N N . SER A 1 181 ? 3.791 2.896 -12.959 1.00 80.19 181 SER A N 1
ATOM 1378 C CA . SER A 1 181 ? 2.614 2.759 -13.803 1.00 80.19 181 SER A CA 1
ATOM 1379 C C . SER A 1 181 ? 2.920 1.813 -14.949 1.00 80.19 181 SER A C 1
ATOM 1381 O O . SER A 1 181 ? 3.913 1.979 -15.656 1.00 80.19 181 SER A O 1
ATOM 1383 N N . ARG A 1 182 ? 2.005 0.887 -15.226 1.00 83.62 182 ARG A N 1
ATOM 1384 C CA . ARG A 1 182 ? 2.020 0.166 -16.504 1.00 83.62 182 ARG A CA 1
ATOM 1385 C C . ARG A 1 182 ? 1.805 1.141 -17.663 1.00 83.62 182 ARG A C 1
ATOM 1387 O O . ARG A 1 182 ? 1.309 2.251 -17.447 1.00 83.62 182 ARG A O 1
ATOM 1394 N N . ASN A 1 183 ? 2.183 0.736 -18.873 1.00 91.38 183 ASN A N 1
ATOM 1395 C CA . ASN A 1 183 ? 2.071 1.573 -20.072 1.00 91.38 183 ASN A CA 1
ATOM 1396 C C . ASN A 1 183 ? 2.762 2.949 -19.955 1.00 91.38 183 ASN A C 1
ATOM 1398 O O . ASN A 1 183 ? 2.165 3.987 -20.244 1.00 91.38 183 ASN A O 1
ATOM 1402 N N . SER A 1 184 ? 4.001 2.981 -19.463 1.00 95.62 184 SER A N 1
ATOM 1403 C CA . SER A 1 184 ? 4.703 4.235 -19.165 1.00 95.62 184 SER A CA 1
ATOM 1404 C C . SER A 1 184 ? 6.177 4.195 -19.561 1.00 95.62 184 SER A C 1
ATOM 1406 O O . SER A 1 184 ? 6.729 3.141 -19.881 1.00 95.62 184 SER A O 1
ATOM 1408 N N . TYR A 1 185 ? 6.831 5.357 -19.549 1.00 95.88 185 TYR A N 1
ATOM 1409 C CA . TYR A 1 185 ? 8.275 5.450 -19.723 1.00 95.88 185 TYR A CA 1
ATOM 1410 C C . TYR A 1 185 ? 8.932 6.193 -18.562 1.00 95.88 185 TYR A C 1
ATOM 1412 O O . TYR A 1 185 ? 8.308 7.021 -17.899 1.00 95.88 185 TYR A O 1
ATOM 1420 N N . GLN A 1 186 ? 10.223 5.945 -18.358 1.00 95.44 186 GLN A N 1
ATOM 1421 C CA . GLN A 1 186 ? 11.023 6.628 -17.352 1.00 95.44 186 GLN A CA 1
ATOM 1422 C C . GLN A 1 186 ? 12.419 6.936 -17.900 1.00 95.44 186 GLN A C 1
ATOM 1424 O O . GLN A 1 186 ? 13.118 6.062 -18.412 1.00 95.44 186 GLN A O 1
ATOM 1429 N N . LEU A 1 187 ? 12.847 8.193 -17.765 1.00 94.69 187 LEU A N 1
ATOM 1430 C CA . LEU A 1 187 ? 14.242 8.579 -17.984 1.00 94.69 187 LEU A CA 1
ATOM 1431 C C . LEU A 1 187 ? 15.082 8.143 -16.788 1.00 94.69 187 LEU A C 1
ATOM 1433 O O . LEU A 1 187 ? 14.687 8.347 -15.632 1.00 94.69 187 LEU A O 1
ATOM 1437 N N . TYR A 1 188 ? 16.255 7.586 -17.070 1.00 94.12 188 TYR A N 1
ATOM 1438 C CA . TYR A 1 188 ? 17.226 7.259 -16.049 1.00 94.12 188 TYR A CA 1
ATOM 1439 C C . TYR A 1 188 ? 17.653 8.512 -15.283 1.00 94.12 188 TYR A C 1
ATOM 1441 O O . TYR A 1 188 ? 17.891 9.581 -15.845 1.00 94.12 188 TYR A O 1
ATOM 1449 N N . SER A 1 189 ? 17.786 8.352 -13.972 1.00 88.88 189 SER A N 1
ATOM 1450 C CA . SER A 1 189 ? 18.467 9.299 -13.100 1.00 88.88 189 SER A CA 1
ATOM 1451 C C . SER A 1 189 ? 19.217 8.518 -12.025 1.00 88.88 189 SER A C 1
ATOM 1453 O O . SER A 1 189 ? 18.819 7.406 -11.672 1.00 88.88 189 SER A O 1
ATOM 1455 N N . GLY A 1 190 ? 20.279 9.097 -11.455 1.00 80.69 190 GLY A N 1
ATOM 1456 C CA . GLY A 1 190 ? 21.044 8.444 -10.382 1.00 80.69 190 GLY A CA 1
ATOM 1457 C C . GLY A 1 190 ? 20.185 8.023 -9.177 1.00 80.69 190 GLY A C 1
ATOM 1458 O O . GLY A 1 190 ? 20.483 7.021 -8.526 1.00 80.69 190 GLY A O 1
ATOM 1459 N N . ASN A 1 191 ? 19.069 8.721 -8.939 1.00 81.25 191 ASN A N 1
ATOM 1460 C CA . ASN A 1 191 ? 18.108 8.396 -7.884 1.00 81.25 191 ASN A CA 1
ATOM 1461 C C . ASN A 1 191 ? 17.432 7.031 -8.096 1.00 81.25 191 ASN A C 1
ATOM 1463 O O . ASN A 1 191 ? 17.143 6.348 -7.117 1.00 81.25 191 ASN A O 1
ATOM 1467 N N . ILE A 1 192 ? 17.225 6.600 -9.346 1.00 80.50 192 ILE A N 1
ATOM 1468 C CA . ILE A 1 192 ? 16.597 5.306 -9.662 1.00 80.50 192 ILE A CA 1
ATOM 1469 C C . ILE A 1 192 ? 17.493 4.149 -9.213 1.00 80.50 192 ILE A C 1
ATOM 1471 O O . ILE A 1 192 ? 17.022 3.223 -8.553 1.00 80.50 192 ILE A O 1
ATOM 1475 N N . THR A 1 193 ? 18.796 4.220 -9.506 1.00 76.75 193 THR A N 1
ATOM 1476 C CA . THR A 1 193 ? 19.754 3.189 -9.073 1.00 76.75 193 THR A CA 1
ATOM 1477 C C . THR A 1 193 ? 19.837 3.110 -7.553 1.00 76.75 193 THR A C 1
ATOM 1479 O O . THR A 1 193 ? 19.834 2.012 -6.996 1.00 76.75 193 THR A O 1
ATOM 1482 N N . MET A 1 194 ? 19.856 4.259 -6.870 1.00 77.62 194 MET A N 1
ATOM 1483 C CA . MET A 1 194 ? 19.851 4.296 -5.405 1.00 77.62 194 MET A CA 1
ATOM 1484 C C . MET A 1 194 ? 18.565 3.698 -4.823 1.00 77.62 194 MET A C 1
ATOM 1486 O O . MET A 1 194 ? 18.637 2.892 -3.900 1.00 77.62 194 MET A O 1
ATOM 1490 N N . ALA A 1 195 ? 17.397 4.022 -5.385 1.00 77.69 195 ALA A N 1
ATOM 1491 C CA . ALA A 1 195 ? 16.120 3.462 -4.946 1.00 77.69 195 ALA A CA 1
ATOM 1492 C C . ALA A 1 195 ? 16.054 1.937 -5.146 1.00 77.69 195 ALA A C 1
ATOM 1494 O O . ALA A 1 195 ? 15.626 1.214 -4.247 1.00 77.69 195 ALA A O 1
ATOM 1495 N N . ALA A 1 196 ? 16.524 1.430 -6.291 1.00 75.88 196 ALA A N 1
ATOM 1496 C CA . ALA A 1 196 ? 16.588 -0.006 -6.559 1.00 75.88 196 ALA A CA 1
ATOM 1497 C C . ALA A 1 196 ? 17.525 -0.739 -5.582 1.00 75.88 196 ALA A C 1
ATOM 1499 O O . ALA A 1 196 ? 17.160 -1.785 -5.047 1.00 75.88 196 ALA A O 1
ATOM 1500 N N . TYR A 1 197 ? 18.701 -0.170 -5.300 1.00 80.19 197 TYR A N 1
ATOM 1501 C CA . TYR A 1 197 ? 19.640 -0.729 -4.327 1.00 80.19 197 TYR A CA 1
ATOM 1502 C C . TYR A 1 197 ? 19.065 -0.740 -2.903 1.00 80.19 197 TYR A C 1
ATOM 1504 O O . TYR A 1 197 ? 19.089 -1.773 -2.234 1.00 80.19 197 TYR A O 1
ATOM 1512 N N . ASN A 1 198 ? 18.490 0.381 -2.458 1.00 82.25 198 ASN A N 1
ATOM 1513 C CA . ASN A 1 198 ? 17.866 0.487 -1.139 1.00 82.25 198 ASN A CA 1
ATOM 1514 C C . ASN A 1 198 ? 16.715 -0.508 -0.974 1.00 82.25 198 ASN A C 1
ATOM 1516 O O . ASN A 1 198 ? 16.569 -1.098 0.094 1.00 82.25 198 ASN A O 1
ATOM 1520 N N . ARG A 1 199 ? 15.935 -0.741 -2.034 1.00 83.25 199 ARG A N 1
ATOM 1521 C CA . ARG A 1 199 ? 14.875 -1.747 -2.024 1.00 83.25 199 ARG A CA 1
ATOM 1522 C C . ARG A 1 199 ? 15.424 -3.161 -1.848 1.00 83.25 199 ARG A C 1
ATOM 1524 O O . ARG A 1 199 ? 14.930 -3.871 -0.984 1.00 83.25 199 ARG A O 1
ATOM 1531 N N . LEU A 1 200 ? 16.459 -3.558 -2.592 1.00 82.94 200 LEU A N 1
ATOM 1532 C CA . LEU A 1 200 ? 17.065 -4.888 -2.435 1.00 82.94 200 LEU A CA 1
ATOM 1533 C C . LEU A 1 200 ? 17.579 -5.111 -1.003 1.00 82.94 200 LEU A C 1
ATOM 1535 O O . LEU A 1 200 ? 17.404 -6.185 -0.425 1.00 82.94 200 LEU A O 1
ATOM 1539 N N . LEU A 1 201 ? 18.193 -4.082 -0.409 1.00 87.56 201 LEU A N 1
ATOM 1540 C CA . LEU A 1 201 ? 18.598 -4.128 0.994 1.00 87.56 201 LEU A CA 1
ATOM 1541 C C . LEU A 1 201 ? 17.395 -4.286 1.930 1.00 87.56 201 LEU A C 1
ATOM 1543 O O . LEU A 1 201 ? 17.467 -5.077 2.869 1.00 87.56 201 LEU A O 1
ATOM 1547 N N . LEU A 1 202 ? 16.303 -3.565 1.669 1.00 88.38 202 LEU A N 1
ATOM 1548 C CA . LEU A 1 202 ? 15.076 -3.633 2.457 1.00 88.38 202 LEU A CA 1
ATOM 1549 C C . LEU A 1 202 ? 14.410 -5.014 2.367 1.00 88.38 202 LEU A C 1
ATOM 1551 O O . LEU A 1 202 ? 14.038 -5.567 3.394 1.00 88.38 202 LEU A O 1
ATOM 1555 N N . GLU A 1 203 ? 14.351 -5.629 1.184 1.00 89.44 203 GLU A N 1
ATOM 1556 C CA . GLU A 1 203 ? 13.839 -6.997 0.996 1.00 89.44 203 GLU A CA 1
ATOM 1557 C C . GLU A 1 203 ? 14.628 -8.015 1.839 1.00 89.44 203 GLU A C 1
ATOM 1559 O O . GLU A 1 203 ? 14.054 -8.858 2.534 1.00 89.44 203 GLU A O 1
ATOM 1564 N N . GLY A 1 204 ? 15.962 -7.907 1.835 1.00 86.62 204 GLY A N 1
ATOM 1565 C CA . GLY A 1 204 ? 16.828 -8.732 2.679 1.00 86.62 204 GLY A CA 1
ATOM 1566 C C . GLY A 1 204 ? 16.669 -8.455 4.180 1.00 86.62 204 GLY A C 1
ATOM 1567 O O . GLY A 1 204 ? 16.893 -9.345 5.002 1.00 86.62 204 GLY A O 1
ATOM 1568 N N . GLN A 1 205 ? 16.288 -7.236 4.562 1.00 90.06 205 GLN A N 1
ATOM 1569 C CA . GLN A 1 205 ? 15.985 -6.875 5.948 1.00 90.06 205 GLN A CA 1
ATOM 1570 C C . GLN A 1 205 ? 14.632 -7.450 6.391 1.00 90.06 205 GLN A C 1
ATOM 1572 O O . GLN A 1 205 ? 14.602 -8.101 7.429 1.00 90.06 205 GLN A O 1
ATOM 1577 N N . ILE A 1 206 ? 13.569 -7.337 5.583 1.00 90.00 206 ILE A N 1
ATOM 1578 C CA . ILE A 1 206 ? 12.228 -7.867 5.902 1.00 90.00 206 ILE A CA 1
ATOM 1579 C C . ILE A 1 206 ? 12.291 -9.376 6.170 1.00 90.00 206 ILE A C 1
ATOM 1581 O O . ILE A 1 206 ? 11.739 -9.867 7.151 1.00 90.00 206 ILE A O 1
ATOM 1585 N N . ARG A 1 207 ? 13.022 -10.130 5.336 1.00 87.12 207 ARG A N 1
ATOM 1586 C CA . ARG A 1 207 ? 13.181 -11.583 5.536 1.00 87.12 207 ARG A CA 1
ATOM 1587 C C . ARG A 1 207 ? 13.865 -11.938 6.854 1.00 87.12 207 ARG A C 1
ATOM 1589 O O . ARG A 1 207 ? 13.553 -12.975 7.425 1.00 87.12 207 ARG A O 1
ATOM 1596 N N . ARG A 1 208 ? 14.813 -11.116 7.314 1.00 87.12 208 ARG A N 1
ATOM 1597 C CA . ARG A 1 208 ? 15.485 -11.327 8.604 1.00 87.12 208 ARG A CA 1
ATOM 1598 C C . ARG A 1 208 ? 14.579 -10.940 9.766 1.00 87.12 208 ARG A C 1
ATOM 1600 O O . ARG A 1 208 ? 14.485 -11.716 10.707 1.00 87.12 208 ARG A O 1
ATOM 1607 N N . ALA A 1 209 ? 13.872 -9.820 9.647 1.00 88.12 209 ALA A N 1
ATOM 1608 C CA . ALA A 1 209 ? 12.915 -9.337 10.636 1.00 88.12 209 ALA A CA 1
ATOM 1609 C C . ALA A 1 209 ? 11.811 -10.358 10.940 1.00 88.12 209 ALA A C 1
ATOM 1611 O O . ALA A 1 209 ? 11.469 -10.566 12.098 1.00 88.12 209 ALA A O 1
ATOM 1612 N N . LEU A 1 210 ? 11.328 -11.066 9.911 1.00 83.88 210 LEU A N 1
ATOM 1613 C CA . LEU A 1 210 ? 10.359 -12.158 10.060 1.00 83.88 210 LEU A CA 1
ATOM 1614 C C . LEU A 1 210 ? 10.871 -13.346 10.887 1.00 83.88 210 LEU A C 1
ATOM 1616 O O . LEU A 1 210 ? 10.070 -14.069 11.463 1.00 83.88 210 LEU A O 1
ATOM 1620 N N . ILE A 1 211 ? 12.184 -13.587 10.899 1.00 84.00 211 ILE A N 1
ATOM 1621 C CA . ILE A 1 211 ? 12.805 -14.692 11.646 1.00 84.00 211 ILE A CA 1
ATOM 1622 C C . ILE A 1 211 ? 13.234 -14.228 13.046 1.00 84.00 211 ILE A C 1
ATOM 1624 O O . ILE A 1 211 ? 13.327 -15.043 13.958 1.00 84.00 211 ILE A O 1
ATOM 1628 N N . GLY A 1 212 ? 13.553 -12.941 13.197 1.00 81.38 212 GLY A N 1
ATOM 1629 C CA . GLY A 1 212 ? 14.129 -12.354 14.407 1.00 81.38 212 GLY A CA 1
ATOM 1630 C C . GLY A 1 212 ? 13.138 -11.660 15.340 1.00 81.38 212 GLY A C 1
ATOM 1631 O O . GLY A 1 212 ? 13.602 -10.941 16.217 1.00 81.38 212 GLY A O 1
ATOM 1632 N N . ASP A 1 213 ? 11.828 -11.835 15.140 1.00 81.62 213 ASP A N 1
ATOM 1633 C CA . ASP A 1 213 ? 10.763 -11.201 15.935 1.00 81.62 213 ASP A CA 1
ATOM 1634 C C . ASP A 1 213 ? 10.892 -9.662 16.029 1.00 81.62 213 ASP A C 1
ATOM 1636 O O . ASP A 1 213 ? 10.634 -9.060 17.065 1.00 81.62 213 ASP A O 1
ATOM 1640 N N . GLU A 1 214 ? 11.300 -9.000 14.936 1.00 90.50 214 GLU A N 1
ATOM 1641 C CA . GLU A 1 214 ? 11.477 -7.529 14.890 1.00 90.50 214 GLU A CA 1
ATOM 1642 C C . GLU A 1 214 ? 10.172 -6.760 14.575 1.00 90.50 214 GLU A C 1
ATOM 1644 O O . GLU A 1 214 ? 10.153 -5.525 14.524 1.00 90.50 214 GLU A O 1
ATOM 1649 N N . PHE A 1 215 ? 9.086 -7.482 14.292 1.00 92.69 215 PHE A N 1
ATOM 1650 C CA . PHE A 1 215 ? 7.768 -6.903 14.049 1.00 92.69 215 PHE A CA 1
ATOM 1651 C C . PHE A 1 215 ? 6.956 -6.860 15.337 1.00 92.69 215 PHE A C 1
ATOM 1653 O O . PHE A 1 215 ? 6.893 -7.836 16.079 1.00 92.69 215 PHE A O 1
ATOM 1660 N N . GLU A 1 216 ? 6.268 -5.745 15.555 1.00 93.81 216 GLU A N 1
ATOM 1661 C CA . GLU A 1 216 ? 5.421 -5.526 16.724 1.00 93.81 216 GLU A CA 1
ATOM 1662 C C . GLU A 1 216 ? 4.059 -4.964 16.308 1.00 93.81 216 GLU A C 1
ATOM 1664 O O . GLU A 1 216 ? 3.921 -4.305 15.273 1.00 93.81 216 GLU A O 1
ATOM 1669 N N . VAL A 1 217 ? 3.035 -5.218 17.126 1.00 96.12 217 VAL A N 1
ATOM 1670 C CA . VAL A 1 217 ? 1.700 -4.637 16.947 1.00 96.12 217 VAL A CA 1
ATOM 1671 C C . VAL A 1 217 ? 1.519 -3.511 17.950 1.00 96.12 217 VAL A C 1
ATOM 1673 O O . VAL A 1 217 ? 1.535 -3.727 19.161 1.00 96.12 217 VAL A O 1
ATOM 1676 N N . TYR A 1 218 ? 1.327 -2.308 17.423 1.00 97.44 218 TYR A N 1
ATOM 1677 C CA . TYR A 1 218 ? 0.946 -1.135 18.194 1.00 97.44 218 TYR A CA 1
ATOM 1678 C C . TYR A 1 218 ? -0.569 -0.951 18.124 1.00 97.44 218 TYR A C 1
ATOM 1680 O O . TYR A 1 218 ? -1.207 -1.350 17.156 1.00 97.44 218 TYR A O 1
ATOM 1688 N N . TYR A 1 219 ? -1.143 -0.319 19.137 1.00 98.25 219 TYR A N 1
ATOM 1689 C CA . TYR A 1 219 ? -2.575 -0.114 19.284 1.00 98.25 219 TYR A CA 1
ATOM 1690 C C . TYR A 1 219 ? -2.857 1.377 19.374 1.00 98.25 219 TYR A C 1
ATOM 1692 O O . TYR A 1 219 ? -2.385 2.047 20.294 1.00 98.25 219 TYR A O 1
ATOM 1700 N N . GLN A 1 220 ? -3.617 1.909 18.422 1.00 97.94 220 GLN A N 1
ATOM 1701 C CA . GLN A 1 220 ? -4.081 3.289 18.486 1.00 97.94 220 GLN A CA 1
ATOM 1702 C C . GLN A 1 220 ? -5.495 3.335 19.074 1.00 97.94 220 GLN A C 1
ATOM 1704 O O . GLN A 1 220 ? -6.378 2.679 18.526 1.00 97.94 220 GLN A O 1
ATOM 1709 N N . PRO A 1 221 ? -5.748 4.072 20.171 1.00 97.50 221 PRO A N 1
ATOM 1710 C CA . PRO A 1 221 ? -7.076 4.122 20.771 1.00 97.50 221 PRO A CA 1
ATOM 1711 C C . PRO A 1 221 ? -8.126 4.799 19.891 1.00 97.50 221 PRO A C 1
ATOM 1713 O O . PRO A 1 221 ? -7.889 5.859 19.312 1.00 97.50 221 PRO A O 1
ATOM 1716 N N . GLN A 1 222 ? -9.314 4.200 19.888 1.00 97.88 222 GLN A N 1
ATOM 1717 C CA . GLN A 1 222 ? -10.552 4.759 19.355 1.00 97.88 222 GLN A CA 1
ATOM 1718 C C . GLN A 1 222 ? -11.455 5.129 20.534 1.00 97.88 222 GLN A C 1
ATOM 1720 O O . GLN A 1 222 ? -11.661 4.310 21.439 1.00 97.88 222 GLN A O 1
ATOM 1725 N N . ILE A 1 223 ? -12.000 6.346 20.536 1.00 97.19 223 ILE A N 1
ATOM 1726 C CA . ILE A 1 223 ? -12.910 6.822 21.587 1.00 97.19 223 ILE A CA 1
ATOM 1727 C C . ILE A 1 223 ? -14.297 7.120 21.020 1.00 97.19 223 ILE A C 1
ATOM 1729 O O . ILE A 1 223 ? -14.444 7.517 19.865 1.00 97.19 223 ILE A O 1
ATOM 1733 N N . GLU A 1 224 ? -15.322 6.968 21.853 1.00 97.25 224 GLU A N 1
ATOM 1734 C CA . GLU A 1 224 ? -16.642 7.528 21.564 1.00 97.25 224 GLU A CA 1
ATOM 1735 C C . GLU A 1 224 ? -16.564 9.056 21.663 1.00 97.25 224 GLU A C 1
ATOM 1737 O O . GLU A 1 224 ? -16.147 9.594 22.694 1.00 97.25 224 GLU A O 1
ATOM 1742 N N . SER A 1 225 ? -16.977 9.758 20.606 1.00 95.12 225 SER A N 1
ATOM 1743 C CA . SER A 1 225 ? -16.748 11.201 20.460 1.00 95.12 225 SER A CA 1
ATOM 1744 C C . SER A 1 225 ? -17.333 12.017 21.618 1.00 95.12 225 SER A C 1
ATOM 1746 O O . SER A 1 225 ? -16.695 12.951 22.101 1.00 95.12 225 SER A O 1
ATOM 1748 N N . ARG A 1 226 ? -18.534 11.659 22.092 1.00 93.00 226 ARG A N 1
ATOM 1749 C CA . ARG A 1 226 ? -19.285 12.415 23.105 1.00 93.00 226 ARG A CA 1
ATOM 1750 C C . ARG A 1 226 ? -18.804 12.166 24.530 1.00 93.00 226 ARG A C 1
ATOM 1752 O O . ARG A 1 226 ? -18.729 13.113 25.308 1.00 93.00 226 ARG A O 1
ATOM 1759 N N . SER A 1 227 ? -18.524 10.915 24.897 1.00 93.06 227 SER A N 1
ATOM 1760 C CA . SER A 1 227 ? -18.102 10.582 26.266 1.00 93.06 227 SER A CA 1
ATOM 1761 C C . SER A 1 227 ? -16.592 10.650 26.468 1.00 93.06 227 SER A C 1
ATOM 1763 O O . SER A 1 227 ? -16.140 10.728 27.608 1.00 93.06 227 SER A O 1
ATOM 1765 N N . GLY A 1 228 ? -15.809 10.586 25.387 1.00 92.62 228 GLY A N 1
ATOM 1766 C CA . GLY A 1 228 ? -14.355 10.456 25.449 1.00 92.62 228 GLY A CA 1
ATOM 1767 C C . GLY A 1 228 ? -13.875 9.076 25.908 1.00 92.62 228 GLY A C 1
ATOM 1768 O O . GLY A 1 228 ? -12.679 8.878 26.108 1.00 92.62 228 GLY A O 1
ATOM 1769 N N . ARG A 1 229 ? -14.780 8.108 26.098 1.00 94.50 229 ARG A N 1
ATOM 1770 C CA . ARG A 1 229 ? -14.433 6.764 26.568 1.00 94.50 229 ARG A CA 1
ATOM 1771 C C . ARG A 1 229 ? -13.757 5.965 25.459 1.00 94.50 229 ARG A C 1
ATOM 1773 O O . ARG A 1 229 ? -14.283 5.901 24.351 1.00 94.50 229 ARG A O 1
ATOM 1780 N N . ILE A 1 230 ? -12.662 5.277 25.784 1.00 96.31 230 ILE A N 1
ATOM 1781 C CA . ILE A 1 230 ? -12.027 4.307 24.881 1.00 96.31 230 ILE A CA 1
ATOM 1782 C C . ILE A 1 230 ? -12.986 3.134 24.636 1.00 96.31 230 ILE A C 1
ATOM 1784 O O . ILE A 1 230 ? -13.476 2.498 25.572 1.00 96.31 230 ILE A O 1
ATOM 1788 N N . ILE A 1 231 ? -13.258 2.862 23.362 1.00 96.38 231 ILE A N 1
ATOM 1789 C CA . ILE A 1 231 ? -14.167 1.804 22.891 1.00 96.38 231 ILE A CA 1
ATOM 1790 C C . ILE A 1 231 ? -13.434 0.686 22.142 1.00 96.38 231 ILE A C 1
ATOM 1792 O O . ILE A 1 231 ? -13.991 -0.390 21.906 1.00 96.38 231 ILE A O 1
ATOM 1796 N N . GLY A 1 232 ? -12.181 0.918 21.772 1.00 96.62 232 GLY A N 1
ATOM 1797 C CA . GLY A 1 232 ? -11.377 -0.056 21.060 1.00 96.62 232 GLY A CA 1
ATOM 1798 C C . GLY A 1 232 ? -10.037 0.504 20.630 1.00 96.62 232 GLY A C 1
ATOM 1799 O O . GLY A 1 232 ? -9.612 1.568 21.088 1.00 96.62 232 GLY A O 1
ATOM 1800 N N . SER A 1 233 ? -9.386 -0.231 19.744 1.00 98.00 233 SER A N 1
ATOM 1801 C CA . SER A 1 233 ? -8.130 0.172 19.135 1.00 98.00 233 SER A CA 1
ATOM 1802 C C . SER A 1 233 ? -8.039 -0.244 17.679 1.00 98.00 233 SER A C 1
ATOM 1804 O O . SER A 1 233 ? -8.684 -1.197 17.256 1.00 98.00 233 SER A O 1
ATOM 1806 N N . GLU A 1 234 ? -7.200 0.445 16.920 1.00 98.19 234 GLU A N 1
ATOM 1807 C CA . GLU A 1 234 ? -6.689 -0.059 15.651 1.00 98.19 234 GLU A CA 1
ATOM 1808 C C . GLU A 1 234 ? -5.326 -0.720 15.882 1.00 98.19 234 GLU A C 1
ATOM 1810 O O . GLU A 1 234 ? -4.443 -0.132 16.516 1.00 98.19 234 GLU A O 1
ATOM 1815 N N . ALA A 1 235 ? -5.166 -1.951 15.399 1.00 98.06 235 ALA A N 1
ATOM 1816 C CA . ALA A 1 235 ? -3.922 -2.702 15.452 1.00 98.06 235 ALA A CA 1
ATOM 1817 C C . ALA A 1 235 ? -3.055 -2.371 14.234 1.00 98.06 235 ALA A C 1
ATOM 1819 O O . ALA A 1 235 ? -3.419 -2.618 13.084 1.00 98.06 235 ALA A O 1
ATOM 1820 N N . LEU A 1 236 ? -1.871 -1.841 14.505 1.00 96.38 236 LEU A N 1
ATOM 1821 C CA . LEU A 1 236 ? -0.987 -1.249 13.522 1.00 96.38 236 LEU A CA 1
ATOM 1822 C C . LEU A 1 236 ? 0.366 -1.955 13.552 1.00 96.38 236 LEU A C 1
ATOM 1824 O O . LEU A 1 236 ? 1.097 -1.884 14.542 1.00 96.38 236 LEU A O 1
ATOM 1828 N N . LEU A 1 237 ? 0.721 -2.604 12.442 1.00 95.44 237 LEU A N 1
ATOM 1829 C CA . LEU A 1 237 ? 2.022 -3.250 12.288 1.00 95.44 237 LEU A CA 1
ATOM 1830 C C . LEU A 1 237 ? 3.139 -2.203 12.341 1.00 95.44 237 LEU A C 1
ATOM 1832 O O . LEU A 1 237 ? 3.094 -1.166 11.666 1.00 95.44 237 LEU A O 1
ATOM 1836 N N . ARG A 1 238 ? 4.164 -2.481 13.136 1.00 94.38 238 ARG A N 1
ATOM 1837 C CA . ARG A 1 238 ? 5.378 -1.681 13.234 1.00 94.38 238 ARG A CA 1
ATOM 1838 C C . ARG A 1 238 ? 6.597 -2.575 13.092 1.00 94.38 238 ARG A C 1
ATOM 1840 O O . ARG A 1 238 ? 6.555 -3.759 13.411 1.00 94.38 238 ARG A O 1
ATOM 1847 N N . TRP A 1 239 ? 7.675 -1.990 12.587 1.00 93.44 239 TRP A N 1
ATOM 1848 C CA . TRP A 1 239 ? 8.954 -2.668 12.454 1.00 93.44 239 TRP A CA 1
ATOM 1849 C C . TRP A 1 239 ? 10.030 -1.862 13.167 1.00 93.44 239 TRP A C 1
ATOM 1851 O O . TRP A 1 239 ? 10.332 -0.727 12.774 1.00 93.44 239 TRP A O 1
ATOM 1861 N N . GLN A 1 240 ? 10.591 -2.469 14.209 1.00 84.69 240 GLN A N 1
ATOM 1862 C CA . GLN A 1 240 ? 11.639 -1.887 15.025 1.00 84.69 240 GLN A CA 1
ATOM 1863 C C . GLN A 1 240 ? 12.941 -2.678 14.871 1.00 84.69 240 GLN A C 1
ATOM 1865 O O . GLN A 1 240 ? 13.035 -3.850 15.223 1.00 84.69 240 GLN A O 1
ATOM 1870 N N . ARG A 1 241 ? 13.990 -2.016 14.381 1.00 80.50 241 ARG A N 1
ATOM 1871 C CA . ARG A 1 241 ? 15.335 -2.577 14.226 1.00 80.50 241 ARG A CA 1
ATOM 1872 C C . ARG A 1 241 ? 16.203 -2.214 15.438 1.00 80.50 241 ARG A C 1
ATOM 1874 O O . ARG A 1 241 ? 17.175 -1.470 15.342 1.00 80.50 241 ARG A O 1
ATOM 1881 N N . GLY A 1 242 ? 15.844 -2.743 16.605 1.00 74.56 242 GLY A N 1
ATOM 1882 C CA . GLY A 1 242 ? 16.460 -2.378 17.889 1.00 74.56 242 GLY A CA 1
ATOM 1883 C C . GLY A 1 242 ? 15.961 -1.038 18.448 1.00 74.56 242 GLY A C 1
ATOM 1884 O O . GLY A 1 242 ? 15.129 -0.362 17.849 1.00 74.56 242 GLY A O 1
ATOM 1885 N N . ASP A 1 243 ? 16.469 -0.633 19.612 1.00 66.38 243 ASP A N 1
ATOM 1886 C CA . ASP A 1 243 ? 15.818 0.351 20.500 1.00 66.38 243 ASP A CA 1
ATOM 1887 C C . ASP A 1 243 ? 15.500 1.743 19.905 1.00 66.38 243 ASP A C 1
ATOM 1889 O O . ASP A 1 243 ? 14.674 2.459 20.468 1.00 66.38 243 ASP A O 1
ATOM 1893 N N . GLN A 1 244 ? 16.121 2.164 18.794 1.00 64.19 244 GLN A N 1
ATOM 1894 C 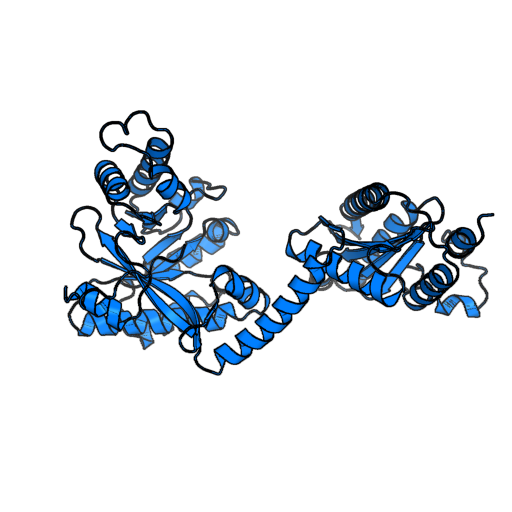CA . GLN A 1 244 ? 15.944 3.518 18.229 1.00 64.19 244 GLN A CA 1
ATOM 1895 C C . GLN A 1 244 ? 15.766 3.583 16.706 1.00 64.19 244 GLN A C 1
ATOM 1897 O O . GLN A 1 244 ? 15.768 4.677 16.142 1.00 64.19 244 GLN A O 1
ATOM 1902 N N . ASP A 1 245 ? 15.616 2.451 16.024 1.00 80.56 245 ASP A N 1
ATOM 1903 C CA . ASP A 1 245 ? 15.596 2.418 14.560 1.00 80.56 245 ASP A CA 1
ATOM 1904 C C . ASP A 1 245 ? 14.238 1.926 14.054 1.00 80.56 245 ASP A C 1
ATOM 1906 O O . ASP A 1 245 ? 13.950 0.731 14.032 1.00 80.56 245 ASP A O 1
ATOM 1910 N N . TRP A 1 246 ? 13.377 2.873 13.692 1.00 86.62 246 TRP A N 1
ATOM 1911 C CA . TRP A 1 246 ? 12.016 2.609 13.234 1.00 86.62 246 TRP A CA 1
ATOM 1912 C C . TRP A 1 246 ? 11.936 2.664 11.717 1.00 86.62 246 TRP A C 1
ATOM 1914 O O . TRP A 1 246 ? 12.321 3.661 11.101 1.00 86.62 246 TRP A O 1
ATOM 1924 N N . ILE A 1 247 ? 11.366 1.621 11.115 1.00 88.56 247 ILE A N 1
ATOM 1925 C CA . ILE A 1 247 ? 11.094 1.600 9.679 1.00 88.56 247 ILE A CA 1
ATOM 1926 C C . ILE A 1 247 ? 9.608 1.883 9.464 1.00 88.56 247 ILE A C 1
ATOM 1928 O O . ILE A 1 247 ? 8.738 1.167 9.962 1.00 88.56 247 ILE A O 1
ATOM 1932 N N . SER A 1 248 ? 9.316 2.947 8.711 1.00 89.50 248 SER A N 1
ATOM 1933 C CA . SER A 1 248 ? 7.941 3.374 8.449 1.00 89.50 248 SER A CA 1
ATOM 1934 C C . SER A 1 248 ? 7.138 2.279 7.729 1.00 89.50 248 SER A C 1
ATOM 1936 O O . SER A 1 248 ? 7.627 1.742 6.728 1.00 89.50 248 SER A O 1
ATOM 1938 N N . PRO A 1 249 ? 5.882 2.011 8.135 1.00 90.31 249 PRO A N 1
ATOM 1939 C CA . PRO A 1 249 ? 4.952 1.162 7.388 1.00 90.31 249 PRO A CA 1
ATOM 1940 C C . PRO A 1 249 ? 4.848 1.535 5.907 1.00 90.31 249 PRO A C 1
ATOM 1942 O O . PRO A 1 249 ? 4.904 0.659 5.049 1.00 90.31 249 PRO A O 1
ATOM 1945 N N . THR A 1 250 ? 4.831 2.832 5.586 1.00 87.25 250 THR A N 1
ATOM 1946 C CA . THR A 1 250 ? 4.787 3.325 4.195 1.00 87.25 250 THR A CA 1
ATOM 1947 C C . THR A 1 250 ? 6.016 2.941 3.366 1.00 87.25 250 THR A C 1
ATOM 1949 O O . THR A 1 250 ? 5.962 2.965 2.139 1.00 87.25 250 THR A O 1
ATOM 1952 N N . GLN A 1 251 ? 7.126 2.577 4.015 1.00 86.56 251 GLN A N 1
ATOM 1953 C CA . GLN A 1 251 ? 8.353 2.144 3.355 1.00 86.56 251 GLN A CA 1
ATOM 1954 C C . GLN A 1 251 ? 8.395 0.625 3.151 1.00 86.56 251 GLN A C 1
ATOM 1956 O O . GLN A 1 251 ? 8.810 0.176 2.083 1.00 86.56 251 GLN A O 1
ATOM 1961 N N . PHE A 1 252 ? 8.011 -0.172 4.155 1.00 91.75 252 PHE A N 1
ATOM 1962 C CA . PHE A 1 252 ? 8.185 -1.628 4.093 1.00 91.75 252 PHE A CA 1
ATOM 1963 C C . PHE A 1 252 ? 6.934 -2.401 3.666 1.00 91.75 252 PHE A C 1
ATOM 1965 O O . PHE A 1 252 ? 7.100 -3.457 3.063 1.00 91.75 252 PHE A O 1
ATOM 1972 N N . ILE A 1 253 ? 5.714 -1.909 3.927 1.00 91.12 253 ILE A N 1
ATOM 1973 C CA . ILE A 1 253 ? 4.471 -2.614 3.563 1.00 91.12 253 ILE A CA 1
ATOM 1974 C C . ILE A 1 253 ? 4.388 -2.857 2.048 1.00 91.12 253 ILE A C 1
ATOM 1976 O O . ILE A 1 253 ? 4.205 -4.015 1.675 1.00 91.12 253 ILE A O 1
ATOM 1980 N N . PRO A 1 254 ? 4.626 -1.860 1.163 1.00 86.75 254 PRO A N 1
ATOM 1981 C CA . PRO A 1 254 ? 4.580 -2.098 -0.284 1.00 86.75 254 PRO A CA 1
ATOM 1982 C C . PRO A 1 254 ? 5.613 -3.133 -0.746 1.00 86.75 254 PRO A C 1
ATOM 1984 O O . PRO A 1 254 ? 5.364 -3.940 -1.636 1.00 86.75 254 PRO A O 1
ATOM 1987 N N . VAL A 1 255 ? 6.790 -3.144 -0.113 1.00 88.56 255 VAL A N 1
ATOM 1988 C CA . VAL A 1 255 ? 7.848 -4.108 -0.437 1.00 88.56 255 VAL A CA 1
ATOM 1989 C C . VAL A 1 255 ? 7.486 -5.506 0.066 1.00 88.56 255 VAL A C 1
ATOM 1991 O O . VAL A 1 255 ? 7.678 -6.477 -0.659 1.00 88.56 255 VAL A O 1
ATOM 1994 N N . ALA A 1 256 ? 6.919 -5.625 1.267 1.00 89.69 256 ALA A N 1
ATOM 1995 C CA . ALA A 1 256 ? 6.416 -6.890 1.794 1.00 89.69 256 ALA A CA 1
ATOM 1996 C C . ALA A 1 256 ? 5.259 -7.448 0.946 1.00 89.69 256 ALA A C 1
ATOM 1998 O O . ALA A 1 256 ? 5.165 -8.666 0.785 1.00 89.69 256 ALA A O 1
ATOM 1999 N N . GLU A 1 257 ? 4.413 -6.583 0.380 1.00 86.94 257 GLU A N 1
ATOM 2000 C CA . GLU A 1 257 ? 3.334 -6.967 -0.536 1.00 86.94 257 GLU A CA 1
ATOM 2001 C C . GLU A 1 257 ? 3.886 -7.548 -1.836 1.00 86.94 257 GLU A C 1
ATOM 2003 O O . GLU A 1 257 ? 3.544 -8.674 -2.195 1.00 86.94 257 GLU A O 1
ATOM 2008 N N . ASP A 1 258 ? 4.823 -6.843 -2.475 1.00 83.06 258 ASP A N 1
ATOM 2009 C CA . ASP A 1 258 ? 5.498 -7.304 -3.694 1.00 83.06 258 ASP A CA 1
ATOM 2010 C C . ASP A 1 258 ? 6.244 -8.637 -3.484 1.00 83.06 258 ASP A C 1
ATOM 2012 O O . ASP A 1 258 ? 6.408 -9.431 -4.412 1.00 83.06 258 ASP A O 1
ATOM 2016 N N . MET A 1 259 ? 6.705 -8.901 -2.257 1.00 86.50 259 MET A N 1
ATOM 2017 C CA . MET A 1 259 ? 7.348 -10.160 -1.868 1.00 86.50 259 MET A CA 1
ATOM 2018 C C . MET A 1 259 ? 6.355 -11.286 -1.535 1.00 86.50 259 MET A C 1
ATOM 2020 O O . MET A 1 259 ? 6.793 -12.411 -1.287 1.00 86.50 259 MET A O 1
ATOM 2024 N N . GLY A 1 260 ? 5.050 -11.002 -1.483 1.00 85.62 260 GLY A N 1
ATOM 2025 C CA . GLY A 1 260 ? 4.012 -11.947 -1.064 1.00 85.62 260 GLY A CA 1
ATOM 2026 C C . GLY A 1 260 ? 4.024 -12.272 0.435 1.00 85.62 260 GLY A C 1
ATOM 2027 O O . GLY A 1 260 ? 3.495 -13.302 0.841 1.00 85.62 260 GLY A O 1
ATOM 2028 N N . LEU A 1 261 ? 4.644 -11.427 1.267 1.00 88.38 261 LEU A N 1
ATOM 2029 C CA . LEU A 1 261 ? 4.810 -11.654 2.710 1.00 88.38 261 LEU A CA 1
ATOM 2030 C C . LEU A 1 261 ? 3.690 -11.047 3.563 1.00 88.38 261 LEU A C 1
ATOM 2032 O O . LEU A 1 261 ? 3.543 -11.432 4.725 1.00 88.38 261 LEU A O 1
ATOM 2036 N N . LEU A 1 262 ? 2.886 -10.130 3.009 1.00 86.62 262 LEU A N 1
ATOM 2037 C CA . LEU A 1 262 ? 1.775 -9.517 3.748 1.00 86.62 262 LEU A CA 1
ATOM 2038 C C . LEU A 1 262 ? 0.724 -10.522 4.206 1.00 86.62 262 LEU A C 1
ATOM 2040 O O . LEU A 1 262 ? 0.055 -10.271 5.200 1.00 86.62 262 LEU A O 1
ATOM 2044 N N . GLN A 1 263 ? 0.606 -11.670 3.543 1.00 85.69 263 GLN A N 1
ATOM 2045 C CA . GLN A 1 263 ? -0.284 -12.721 4.011 1.00 85.69 263 GLN A CA 1
ATOM 2046 C C . GLN A 1 263 ? 0.157 -13.245 5.386 1.00 85.69 263 GLN A C 1
ATOM 2048 O O . GLN A 1 263 ? -0.611 -13.182 6.342 1.00 85.69 263 GLN A O 1
ATOM 2053 N N . THR A 1 264 ? 1.403 -13.714 5.499 1.00 87.69 264 THR A N 1
ATOM 2054 C CA . THR A 1 264 ? 1.948 -14.242 6.757 1.00 87.69 264 THR A CA 1
ATOM 2055 C C . THR A 1 264 ? 1.968 -13.172 7.846 1.00 87.69 264 THR A C 1
ATOM 2057 O O . THR A 1 264 ? 1.582 -13.442 8.980 1.00 87.69 264 THR A O 1
ATOM 2060 N N . LEU A 1 265 ? 2.372 -11.946 7.498 1.00 91.44 265 LEU A N 1
ATOM 2061 C CA . LEU A 1 265 ? 2.370 -10.825 8.438 1.00 91.44 265 LEU A CA 1
ATOM 2062 C C . LEU A 1 265 ? 0.958 -10.472 8.903 1.00 91.44 265 LEU A C 1
ATOM 2064 O O . LEU A 1 265 ? 0.742 -10.283 10.093 1.00 91.44 265 LEU A O 1
ATOM 2068 N N . GLY A 1 266 ? -0.007 -10.403 7.991 1.00 92.56 266 GLY A N 1
ATOM 2069 C CA . GLY A 1 266 ? -1.378 -10.038 8.318 1.00 92.56 266 GLY A CA 1
ATOM 2070 C C . GLY A 1 266 ? -2.080 -11.089 9.180 1.00 92.56 266 GLY A C 1
ATOM 2071 O O . GLY A 1 266 ? -2.778 -10.725 10.122 1.00 92.56 266 GLY A O 1
ATOM 2072 N N . GLU A 1 267 ? -1.857 -12.382 8.925 1.00 92.94 267 GLU A N 1
ATOM 2073 C CA . GLU A 1 267 ? -2.336 -13.466 9.800 1.00 92.94 267 GLU A CA 1
ATOM 2074 C C . GLU A 1 267 ? -1.728 -13.362 11.208 1.00 92.94 267 GLU A C 1
ATOM 2076 O O . GLU A 1 267 ? -2.443 -13.474 12.206 1.00 92.94 267 GLU A O 1
ATOM 2081 N N . TRP A 1 268 ? -0.426 -13.072 11.299 1.00 93.81 268 TRP A N 1
ATOM 2082 C CA . TRP A 1 268 ? 0.247 -12.849 12.577 1.00 93.81 268 TRP A CA 1
ATOM 2083 C C . TRP A 1 268 ? -0.294 -11.616 13.321 1.00 93.81 268 TRP A C 1
ATOM 2085 O O . TRP A 1 268 ? -0.551 -11.702 14.525 1.00 93.81 268 TRP A O 1
ATOM 2095 N N . VAL A 1 269 ? -0.536 -10.496 12.626 1.00 96.38 269 VAL A N 1
ATOM 2096 C CA . VAL A 1 269 ? -1.151 -9.290 13.212 1.00 96.38 269 VAL A CA 1
ATOM 2097 C C . VAL A 1 269 ? -2.548 -9.608 13.738 1.00 96.38 269 VAL A C 1
ATOM 2099 O O . VAL A 1 269 ? -2.849 -9.277 14.882 1.00 96.38 269 VAL A O 1
ATOM 2102 N N . LEU A 1 270 ? -3.384 -10.288 12.947 1.00 96.94 270 LEU A N 1
ATOM 2103 C CA . LEU A 1 270 ? -4.737 -10.690 13.343 1.00 96.94 270 LEU A CA 1
ATOM 2104 C C . LEU A 1 270 ? -4.723 -11.563 14.600 1.00 96.94 270 LEU A C 1
ATOM 2106 O O . LEU A 1 270 ? -5.453 -11.283 15.553 1.00 96.94 270 LEU A O 1
ATOM 2110 N N . GLN A 1 271 ? -3.877 -12.595 14.624 1.00 97.06 271 GLN A N 1
ATOM 2111 C CA . GLN A 1 271 ? -3.754 -13.486 15.773 1.00 97.06 271 GLN A CA 1
ATOM 2112 C C . GLN A 1 271 ? -3.278 -12.729 17.018 1.00 97.06 271 GLN A C 1
ATOM 2114 O O . GLN A 1 271 ? -3.860 -12.898 18.093 1.00 97.06 271 GLN A O 1
ATOM 2119 N N . THR A 1 272 ? -2.261 -11.877 16.876 1.00 97.06 272 THR A N 1
ATOM 2120 C CA . THR A 1 272 ? -1.691 -11.081 17.973 1.00 97.06 272 THR A CA 1
ATOM 2121 C C . THR A 1 272 ? -2.718 -10.098 18.531 1.00 97.06 272 THR A C 1
ATOM 2123 O O . THR A 1 272 ? -2.971 -10.094 19.735 1.00 97.06 272 THR A O 1
ATOM 2126 N N . ALA A 1 273 ? -3.391 -9.344 17.661 1.00 98.12 273 ALA A N 1
ATOM 2127 C CA . ALA A 1 273 ? -4.423 -8.384 18.035 1.00 98.12 273 ALA A CA 1
ATOM 2128 C C . ALA A 1 273 ? -5.614 -9.053 18.739 1.00 98.12 273 ALA A C 1
ATOM 2130 O O . ALA A 1 273 ? -6.051 -8.594 19.797 1.00 98.12 273 ALA A O 1
ATOM 2131 N N . CYS A 1 274 ? -6.116 -10.175 18.205 1.00 98.25 274 CYS A N 1
ATOM 2132 C CA . CYS A 1 274 ? -7.241 -10.885 18.816 1.00 98.25 274 CYS A CA 1
ATOM 2133 C C . CYS A 1 274 ? -6.883 -11.450 20.196 1.00 98.25 274 CYS A C 1
ATOM 2135 O O . CYS A 1 274 ? -7.670 -11.360 21.139 1.00 98.25 274 CYS A O 1
ATOM 2137 N N . THR A 1 275 ? -5.678 -12.010 20.316 1.00 97.88 275 THR A N 1
ATOM 2138 C CA . THR A 1 275 ? -5.127 -12.542 21.570 1.00 97.88 275 THR A CA 1
ATOM 2139 C C . THR A 1 275 ? -5.001 -11.431 22.616 1.00 97.88 275 THR A C 1
ATOM 2141 O O . THR A 1 275 ? -5.476 -11.594 23.740 1.00 97.88 275 THR A O 1
ATOM 2144 N N . GLN A 1 276 ? -4.461 -10.273 22.226 1.00 97.94 276 GLN A N 1
ATOM 2145 C CA . GLN A 1 276 ? -4.260 -9.138 23.121 1.00 97.94 276 GLN A CA 1
ATOM 2146 C C . GLN A 1 276 ? -5.577 -8.558 23.653 1.00 97.94 276 GLN A C 1
ATOM 2148 O O . GLN A 1 276 ? -5.697 -8.267 24.843 1.00 97.94 276 GLN A O 1
ATOM 2153 N N . VAL A 1 277 ? -6.593 -8.409 22.799 1.00 97.44 277 VAL A N 1
ATOM 2154 C CA . VAL A 1 277 ? -7.898 -7.884 23.235 1.00 97.44 277 VAL A CA 1
ATOM 2155 C C . VAL A 1 277 ? -8.624 -8.875 24.130 1.00 97.44 277 VAL A C 1
ATOM 2157 O O . VAL A 1 277 ? -9.250 -8.471 25.111 1.00 97.44 277 VAL A O 1
ATOM 2160 N N . ARG A 1 278 ? -8.480 -10.176 23.866 1.00 97.31 278 ARG A N 1
ATOM 2161 C CA . ARG A 1 278 ? -8.966 -11.219 24.772 1.00 97.31 278 ARG A CA 1
ATOM 2162 C C . ARG A 1 278 ? -8.302 -11.127 26.150 1.00 97.31 278 ARG A C 1
ATOM 2164 O O . ARG A 1 278 ? -8.991 -11.312 27.152 1.00 97.31 278 ARG A O 1
ATOM 2171 N N . ASP A 1 279 ? -7.020 -10.775 26.231 1.00 96.75 279 ASP A N 1
ATOM 2172 C CA . ASP A 1 279 ? -6.341 -10.541 27.516 1.00 96.75 279 ASP A CA 1
ATOM 2173 C C . ASP A 1 279 ? -6.900 -9.307 28.241 1.00 96.75 279 ASP A C 1
ATOM 2175 O O . ASP A 1 279 ? -7.179 -9.360 29.441 1.00 96.75 279 ASP A O 1
ATOM 2179 N N . TRP A 1 280 ? -7.176 -8.215 27.520 1.00 96.44 280 TRP A N 1
ATOM 2180 C CA . TRP A 1 280 ? -7.838 -7.043 28.107 1.00 96.44 280 TRP A CA 1
ATOM 2181 C C . TRP A 1 280 ? -9.266 -7.339 28.583 1.00 96.44 280 TRP A C 1
ATOM 2183 O O . TRP A 1 280 ? -9.685 -6.829 29.625 1.00 96.44 280 TRP A O 1
ATOM 2193 N N . HIS A 1 281 ? -10.010 -8.200 27.880 1.00 96.25 281 HIS A N 1
ATOM 2194 C CA . HIS A 1 281 ? -11.331 -8.661 28.322 1.00 96.25 281 HIS A CA 1
ATOM 2195 C C . HIS A 1 281 ? -11.243 -9.453 29.626 1.00 96.25 281 HIS A C 1
ATOM 2197 O O . HIS A 1 281 ? -12.049 -9.228 30.529 1.00 96.25 281 HIS A O 1
ATOM 2203 N N . GLN A 1 282 ? -10.250 -10.337 29.758 1.00 95.00 282 GLN A N 1
ATOM 2204 C CA . GLN A 1 282 ? -10.002 -11.083 30.997 1.00 95.00 282 GLN A CA 1
ATOM 2205 C C . GLN A 1 282 ? -9.613 -10.164 32.165 1.00 95.00 282 GLN A C 1
ATOM 2207 O O . GLN A 1 282 ? -9.927 -10.471 33.314 1.00 95.00 282 GLN A O 1
ATOM 2212 N N . ALA A 1 283 ? -9.003 -9.012 31.872 1.00 94.00 283 ALA A N 1
ATOM 2213 C CA . ALA A 1 283 ? -8.711 -7.962 32.845 1.00 94.00 283 ALA A CA 1
ATOM 2214 C C . ALA A 1 283 ? -9.921 -7.062 33.195 1.00 94.00 283 ALA A C 1
ATOM 2216 O O . ALA A 1 283 ? -9.792 -6.181 34.043 1.00 94.00 283 ALA A O 1
ATOM 2217 N N . GLY A 1 284 ? -11.094 -7.282 32.585 1.00 94.06 284 GLY A N 1
ATOM 2218 C CA . GLY A 1 284 ? -12.354 -6.600 32.915 1.00 94.06 284 GLY A CA 1
ATOM 2219 C C . GLY A 1 284 ? -12.910 -5.673 31.829 1.00 94.06 284 GLY A C 1
ATOM 2220 O O . GLY A 1 284 ? -14.035 -5.194 31.964 1.00 94.06 284 GLY A O 1
ATOM 2221 N N . TRP A 1 285 ? -12.188 -5.454 30.727 1.00 93.19 285 TRP A N 1
ATOM 2222 C CA . TRP A 1 285 ? -12.585 -4.537 29.649 1.00 93.19 285 TRP A CA 1
ATOM 2223 C C . TRP A 1 285 ? -13.374 -5.236 28.531 1.00 93.19 285 TRP A C 1
ATOM 2225 O O . TRP A 1 285 ? -12.987 -5.215 27.366 1.00 93.19 285 TRP A O 1
ATOM 2235 N N . ILE A 1 286 ? -14.485 -5.880 28.893 1.00 89.62 286 ILE A N 1
ATOM 2236 C CA . ILE A 1 286 ? -15.206 -6.876 28.070 1.00 89.62 286 ILE A CA 1
ATOM 2237 C C . ILE A 1 286 ? -15.820 -6.375 26.749 1.00 89.62 286 ILE A C 1
ATOM 2239 O O . ILE A 1 286 ? -16.191 -7.190 25.904 1.00 89.62 286 ILE A O 1
ATOM 2243 N N . ASP A 1 287 ? -15.949 -5.060 26.567 1.00 89.94 287 ASP A N 1
ATOM 2244 C CA . ASP A 1 287 ? -16.587 -4.456 25.388 1.00 89.94 287 ASP A CA 1
ATOM 2245 C C . ASP A 1 287 ? -15.582 -3.837 24.405 1.00 89.94 287 ASP A C 1
ATOM 2247 O O . ASP A 1 287 ? -15.992 -3.232 23.412 1.00 89.94 287 ASP A O 1
ATOM 2251 N N . LEU A 1 288 ? -14.274 -3.974 24.657 1.00 96.19 288 LEU A N 1
ATOM 2252 C CA . LEU A 1 288 ? -13.258 -3.441 23.751 1.00 96.19 288 LEU A CA 1
ATOM 2253 C C . LEU A 1 288 ? -13.270 -4.171 22.413 1.00 96.19 288 LEU A C 1
ATOM 2255 O O . LEU A 1 288 ? -13.354 -5.402 22.352 1.00 96.19 288 LEU A O 1
ATOM 2259 N N . THR A 1 289 ? -13.152 -3.383 21.351 1.00 97.88 289 THR A N 1
ATOM 2260 C CA . THR A 1 289 ? -13.002 -3.869 19.979 1.00 97.88 289 THR A CA 1
ATOM 2261 C C . THR A 1 289 ? -11.579 -3.655 19.475 1.00 97.88 289 THR A C 1
ATOM 2263 O O . THR A 1 289 ? -10.875 -2.780 19.976 1.00 97.88 289 THR A O 1
ATOM 2266 N N . VAL A 1 290 ? -11.160 -4.445 18.489 1.00 98.50 290 VAL A N 1
ATOM 2267 C CA . VAL A 1 290 ? -9.924 -4.212 17.741 1.00 98.50 290 VAL A CA 1
ATOM 2268 C C . VAL A 1 290 ? -10.195 -4.200 16.256 1.00 98.50 290 VAL A C 1
ATOM 2270 O O . VAL A 1 290 ? -10.881 -5.085 15.742 1.00 98.50 290 VAL A O 1
ATOM 2273 N N . SER A 1 291 ? -9.651 -3.194 15.590 1.00 98.44 291 SER A N 1
ATOM 2274 C CA . SER A 1 291 ? -9.724 -3.030 14.151 1.00 98.44 291 SER A CA 1
ATOM 2275 C C . SER A 1 291 ? -8.407 -3.456 13.515 1.00 98.44 291 SER A C 1
ATOM 2277 O O . SER A 1 291 ? -7.337 -3.118 14.023 1.00 98.44 291 SER A O 1
ATOM 2279 N N . VAL A 1 292 ? -8.477 -4.259 12.455 1.00 98.00 292 VAL A N 1
ATOM 2280 C CA . VAL A 1 292 ? -7.302 -4.780 11.748 1.00 98.00 292 VAL A CA 1
ATOM 2281 C C . VAL A 1 292 ? -7.474 -4.577 10.249 1.00 98.00 292 VAL A C 1
ATOM 2283 O O . VAL A 1 292 ? -8.461 -5.029 9.663 1.00 98.00 292 VAL A O 1
ATOM 2286 N N . ASN A 1 293 ? -6.481 -3.939 9.637 1.00 95.19 293 ASN A N 1
ATOM 2287 C CA . ASN A 1 293 ? -6.416 -3.703 8.202 1.00 95.19 293 ASN A CA 1
ATOM 2288 C C . ASN A 1 293 ? -6.199 -4.994 7.409 1.00 95.19 293 ASN A C 1
ATOM 2290 O O . ASN A 1 293 ? -5.286 -5.773 7.699 1.00 95.19 293 ASN A O 1
ATOM 2294 N N . LEU A 1 294 ? -7.008 -5.199 6.370 1.00 93.69 294 LEU A N 1
ATOM 2295 C CA . LEU A 1 294 ? -6.797 -6.257 5.389 1.00 93.69 294 LEU A CA 1
ATOM 2296 C C . LEU A 1 294 ? -6.041 -5.719 4.175 1.00 93.69 294 LEU A C 1
ATOM 2298 O O . LEU A 1 294 ? -6.419 -4.714 3.583 1.00 93.69 294 LEU A O 1
ATOM 2302 N N . SER A 1 295 ? -5.009 -6.442 3.742 1.00 90.19 295 SER A N 1
ATOM 2303 C CA . SER A 1 295 ? -4.378 -6.172 2.446 1.00 90.19 295 SER A CA 1
ATOM 2304 C C . SER A 1 295 ? -5.231 -6.693 1.284 1.00 90.19 295 SER A C 1
ATOM 2306 O O . SER A 1 295 ? -6.005 -7.646 1.433 1.00 90.19 295 SER A O 1
ATOM 2308 N N . MET A 1 296 ? -5.028 -6.132 0.086 1.00 86.31 296 MET A N 1
ATOM 2309 C CA . MET A 1 296 ? -5.669 -6.611 -1.147 1.00 86.31 296 MET A CA 1
ATOM 2310 C C . MET A 1 296 ? -5.400 -8.106 -1.376 1.00 86.31 296 MET A C 1
ATOM 2312 O O . MET A 1 296 ? -6.309 -8.866 -1.712 1.00 86.31 296 MET A O 1
ATOM 2316 N N . SER A 1 297 ? -4.158 -8.539 -1.133 1.00 85.38 297 SER A N 1
ATOM 2317 C CA . SER A 1 297 ? -3.740 -9.935 -1.292 1.00 85.38 297 SER A CA 1
ATOM 2318 C C . SER A 1 297 ? -4.492 -10.903 -0.369 1.00 85.38 297 SER A C 1
ATOM 2320 O O . SER A 1 297 ? -4.870 -11.989 -0.805 1.00 85.38 297 SER A O 1
ATOM 2322 N N . GLN A 1 298 ? -4.770 -10.512 0.881 1.00 89.12 298 GLN A N 1
ATOM 2323 C CA . GLN A 1 298 ? -5.567 -11.318 1.812 1.00 89.12 298 GLN A CA 1
ATOM 2324 C C . GLN A 1 298 ? -7.045 -11.328 1.421 1.00 89.12 298 GLN A C 1
ATOM 2326 O O . GLN A 1 298 ? -7.691 -12.370 1.489 1.00 89.12 298 GLN A O 1
ATOM 2331 N N . PHE A 1 299 ? -7.572 -10.186 0.983 1.00 88.88 299 PHE A N 1
ATOM 2332 C CA . PHE A 1 299 ? -8.974 -10.030 0.599 1.00 88.88 299 PHE A CA 1
ATOM 2333 C C . PHE A 1 299 ? -9.371 -10.879 -0.616 1.00 88.88 299 PHE A C 1
ATOM 2335 O O . PHE A 1 299 ? -10.499 -11.352 -0.698 1.00 88.88 299 PHE A O 1
ATOM 2342 N N . GLN A 1 300 ? -8.443 -11.116 -1.545 1.00 85.88 300 GLN A N 1
ATOM 2343 C CA . GLN A 1 300 ? -8.675 -11.973 -2.714 1.00 85.88 300 GLN A CA 1
ATOM 2344 C C . GLN A 1 300 ? -8.590 -13.478 -2.407 1.00 85.88 300 GLN A C 1
ATOM 2346 O O . GLN A 1 300 ? -8.833 -14.300 -3.295 1.00 85.88 300 GLN A O 1
ATOM 2351 N N . ARG A 1 301 ? -8.244 -13.873 -1.176 1.00 86.38 301 ARG A N 1
ATOM 2352 C CA . ARG A 1 301 ? -8.149 -15.287 -0.810 1.00 86.38 301 ARG A CA 1
ATOM 2353 C C . ARG A 1 301 ? -9.519 -15.934 -0.710 1.00 86.38 301 ARG A C 1
ATOM 2355 O O . ARG A 1 301 ? -10.444 -15.421 -0.086 1.00 86.38 301 ARG A O 1
ATOM 2362 N N . THR A 1 302 ? -9.612 -17.143 -1.244 1.00 86.62 302 THR A N 1
ATOM 2363 C CA . THR A 1 302 ? -10.832 -17.950 -1.180 1.00 86.62 302 THR A CA 1
ATOM 2364 C C . THR A 1 302 ? -11.096 -18.535 0.209 1.00 86.62 302 THR A C 1
ATOM 2366 O O . THR A 1 302 ? -12.253 -18.813 0.522 1.00 86.62 302 THR A O 1
ATOM 2369 N N . ASP A 1 303 ? -10.056 -18.686 1.034 1.00 91.69 303 ASP A N 1
ATOM 2370 C CA . ASP A 1 303 ? -10.092 -19.268 2.382 1.00 91.69 303 ASP A CA 1
ATOM 2371 C C . ASP A 1 303 ? -10.030 -18.224 3.516 1.00 91.69 303 ASP A C 1
ATOM 2373 O O . ASP A 1 303 ? -9.877 -18.586 4.681 1.00 91.69 303 ASP A O 1
ATOM 2377 N N . LEU A 1 304 ? -10.150 -16.922 3.213 1.00 93.62 304 LEU A N 1
ATOM 2378 C CA . LEU A 1 304 ? -10.044 -15.855 4.220 1.00 93.62 304 LEU A CA 1
ATOM 2379 C C . LEU A 1 304 ? -11.019 -16.059 5.390 1.00 93.62 304 LEU A C 1
ATOM 2381 O O . LEU A 1 304 ? -10.663 -15.860 6.547 1.00 93.62 304 LEU A O 1
ATOM 2385 N N . VAL A 1 305 ? -12.260 -16.454 5.096 1.00 95.62 305 VAL A N 1
ATOM 2386 C CA . VAL A 1 305 ? -13.305 -16.635 6.115 1.00 95.62 305 VAL A CA 1
ATOM 2387 C C . VAL A 1 305 ? -12.929 -17.753 7.085 1.00 95.62 305 VAL A C 1
ATOM 2389 O O . VAL A 1 305 ? -13.131 -17.618 8.290 1.00 95.62 305 VAL A O 1
ATOM 2392 N N . GLU A 1 306 ? -12.386 -18.846 6.559 1.00 96.25 306 GLU A N 1
ATOM 2393 C CA . GLU A 1 306 ? -11.907 -19.998 7.311 1.00 96.25 306 GLU A CA 1
ATOM 2394 C C . GLU A 1 306 ? -10.739 -19.599 8.218 1.00 96.25 306 GLU A C 1
ATOM 2396 O O . GLU A 1 306 ? -10.796 -19.854 9.419 1.00 96.25 306 GLU A O 1
ATOM 2401 N N . VAL A 1 307 ? -9.752 -18.876 7.677 1.00 95.50 307 VAL A N 1
ATOM 2402 C CA . VAL A 1 307 ? -8.592 -18.379 8.434 1.00 95.50 307 VAL A CA 1
ATOM 2403 C C . VAL A 1 307 ? -9.022 -17.467 9.589 1.00 95.50 307 VAL A C 1
ATOM 2405 O O . VAL A 1 307 ? -8.594 -17.664 10.726 1.00 95.50 307 VAL A O 1
ATOM 2408 N N . ILE A 1 308 ? -9.917 -16.502 9.345 1.00 97.44 308 ILE A N 1
ATOM 2409 C CA . ILE A 1 308 ? -10.429 -15.624 10.413 1.00 97.44 308 ILE A CA 1
ATOM 2410 C C . ILE A 1 308 ? -11.196 -16.433 11.468 1.00 97.44 308 ILE A C 1
ATOM 2412 O O . ILE A 1 308 ? -11.053 -16.180 12.666 1.00 97.44 308 ILE A O 1
ATOM 2416 N N . GLY A 1 309 ? -11.990 -17.422 11.048 1.00 97.50 309 GLY A N 1
ATOM 2417 C CA . GLY A 1 309 ? -12.704 -18.312 11.963 1.00 97.50 309 GLY A CA 1
ATOM 2418 C C . GLY A 1 309 ? -11.763 -19.111 12.869 1.00 97.50 309 GLY A C 1
ATOM 2419 O O . GLY A 1 309 ? -12.004 -19.210 14.074 1.00 97.50 309 GLY A O 1
ATOM 2420 N N . GLU A 1 310 ? -10.667 -19.631 12.316 1.00 97.62 310 GLU A N 1
ATOM 2421 C CA . GLU A 1 310 ? -9.633 -20.333 13.079 1.00 97.62 310 GLU A CA 1
ATOM 2422 C C . GLU A 1 310 ? -8.929 -19.409 14.080 1.00 97.62 310 GLU A C 1
ATOM 2424 O O . GLU A 1 310 ? -8.790 -19.779 15.248 1.00 97.62 310 GLU A O 1
ATOM 2429 N N . ILE A 1 311 ? -8.563 -18.191 13.673 1.00 97.50 311 ILE A N 1
ATOM 2430 C CA . ILE A 1 311 ? -7.925 -17.191 14.545 1.00 97.50 311 ILE A CA 1
ATOM 2431 C C . ILE A 1 311 ? -8.838 -16.810 15.717 1.00 97.50 311 ILE A C 1
ATOM 2433 O O . ILE A 1 311 ? -8.403 -16.766 16.872 1.00 97.50 311 ILE A O 1
ATOM 2437 N N . LEU A 1 312 ? -10.126 -16.568 15.458 1.00 97.94 312 LEU A N 1
ATOM 2438 C CA . LEU A 1 312 ? -11.105 -16.257 16.506 1.00 97.94 312 LEU A CA 1
ATOM 2439 C C . LEU A 1 312 ? -11.289 -17.432 17.473 1.00 97.94 312 LEU A C 1
ATOM 2441 O O . LEU A 1 312 ? -11.347 -17.237 18.687 1.00 97.94 312 LEU A O 1
ATOM 2445 N N . MET A 1 313 ? -11.320 -18.662 16.955 1.00 97.25 313 MET A N 1
ATOM 2446 C CA . MET A 1 313 ? -11.396 -19.868 17.779 1.00 97.25 313 MET A CA 1
ATOM 2447 C C . MET A 1 313 ? -10.151 -20.032 18.667 1.00 97.25 313 MET A C 1
ATOM 2449 O O . MET A 1 313 ? -10.286 -20.335 19.853 1.00 97.25 313 MET A O 1
ATOM 2453 N N . GLN A 1 314 ? -8.951 -19.827 18.119 1.00 96.94 314 GLN A N 1
ATOM 2454 C CA . GLN A 1 314 ? -7.687 -19.968 18.849 1.00 96.94 314 GLN A CA 1
ATOM 2455 C C . GLN A 1 314 ? -7.488 -18.860 19.890 1.00 96.94 314 GLN A C 1
ATOM 2457 O O . GLN A 1 314 ? -7.079 -19.134 21.019 1.00 96.94 314 GLN A O 1
ATOM 2462 N N . SER A 1 315 ? -7.794 -17.611 19.531 1.00 96.69 315 SER A N 1
ATOM 2463 C CA . SER A 1 315 ? -7.690 -16.464 20.440 1.00 96.69 315 SER A CA 1
ATOM 2464 C C . SER A 1 315 ? -8.777 -16.459 21.516 1.00 96.69 315 SER A C 1
ATOM 2466 O O . SER A 1 315 ? -8.532 -15.925 22.595 1.00 96.69 315 SER A O 1
ATOM 2468 N N . GLN A 1 316 ? -9.930 -17.092 21.258 1.00 96.12 316 GLN A N 1
ATOM 2469 C CA . GLN A 1 316 ? -11.150 -17.051 22.078 1.00 96.12 316 GLN A CA 1
ATOM 2470 C C . GLN A 1 316 ? -11.787 -15.655 22.179 1.00 96.12 316 GLN A C 1
ATOM 2472 O O . GLN A 1 316 ? -12.559 -15.384 23.102 1.00 96.12 316 GLN A O 1
ATOM 2477 N N . LEU A 1 317 ? -11.491 -14.764 21.230 1.00 97.50 317 LEU A N 1
ATOM 2478 C CA . LEU A 1 317 ? -12.136 -13.459 21.152 1.00 97.50 317 LEU A CA 1
ATOM 2479 C C . LEU A 1 317 ? -13.572 -13.613 20.610 1.00 97.50 317 LEU A C 1
ATOM 2481 O O . LEU A 1 317 ? -13.772 -14.265 19.581 1.00 97.50 317 LEU A O 1
ATOM 2485 N N . PRO A 1 318 ? -14.596 -12.996 21.233 1.00 97.62 318 PRO A N 1
ATOM 2486 C CA . PRO A 1 318 ? -15.926 -12.937 20.640 1.00 97.62 318 PRO A CA 1
ATOM 2487 C C . PRO A 1 318 ? -15.873 -12.253 19.260 1.00 97.62 318 PRO A C 1
ATOM 2489 O O . PRO A 1 318 ? -15.382 -11.127 19.182 1.00 97.62 318 PRO A O 1
ATOM 2492 N N . PRO A 1 319 ? -16.436 -12.845 18.187 1.00 97.56 319 PRO A N 1
ATOM 2493 C CA . PRO A 1 319 ? -16.323 -12.295 16.829 1.00 97.56 319 PRO A CA 1
ATOM 2494 C C . PRO A 1 319 ? -16.738 -10.821 16.700 1.00 97.56 319 PRO A C 1
ATOM 2496 O O . PRO A 1 319 ? -16.086 -10.059 15.999 1.00 97.56 319 PRO A O 1
ATOM 2499 N N . ARG A 1 320 ? -17.752 -10.389 17.465 1.00 96.94 320 ARG A N 1
ATOM 2500 C CA . ARG A 1 320 ? -18.256 -8.997 17.508 1.00 96.94 320 ARG A CA 1
ATOM 2501 C C . ARG A 1 320 ? -17.240 -7.948 17.971 1.00 96.94 320 ARG A C 1
ATOM 2503 O O . ARG A 1 320 ? -17.529 -6.751 17.890 1.00 96.94 320 ARG A O 1
ATOM 2510 N N . CYS A 1 321 ? -16.118 -8.397 18.528 1.00 97.94 321 CYS A N 1
ATOM 2511 C CA . CYS A 1 321 ? -15.033 -7.563 19.024 1.00 97.94 321 CYS A CA 1
ATOM 2512 C C . CYS A 1 321 ? -13.895 -7.414 18.008 1.00 97.94 321 CYS A C 1
ATOM 2514 O O . CYS A 1 321 ? -13.037 -6.565 18.215 1.00 97.94 321 CYS A O 1
ATOM 2516 N N . LEU A 1 322 ? -13.908 -8.176 16.912 1.00 98.56 322 LEU A N 1
ATOM 2517 C CA . LEU A 1 322 ? -13.027 -7.962 15.770 1.00 98.56 322 LEU A CA 1
ATOM 2518 C C . LEU A 1 322 ? -13.745 -7.100 14.726 1.00 98.56 322 LEU A C 1
ATOM 2520 O O . LEU A 1 322 ? -14.875 -7.398 14.333 1.00 98.56 322 LEU A O 1
ATOM 2524 N N . VAL A 1 323 ? -13.071 -6.047 14.277 1.00 98.50 323 VAL A N 1
ATOM 2525 C CA . VAL A 1 323 ? -13.457 -5.212 13.141 1.00 98.50 323 VAL A CA 1
ATOM 2526 C C . VAL A 1 323 ? -12.410 -5.422 12.048 1.00 98.50 323 VAL A C 1
ATOM 2528 O O . VAL A 1 323 ? -11.218 -5.263 12.293 1.00 98.50 323 VAL A O 1
ATOM 2531 N N . LEU A 1 324 ? -12.831 -5.811 10.849 1.00 98.12 324 LEU A N 1
ATOM 2532 C CA . LEU A 1 324 ? -11.935 -5.881 9.693 1.00 98.12 324 LEU A CA 1
ATOM 2533 C C . LEU A 1 324 ? -12.109 -4.627 8.848 1.00 98.12 324 LEU A C 1
ATOM 2535 O O . LEU A 1 324 ? -13.235 -4.285 8.476 1.00 98.12 324 LEU A O 1
ATOM 2539 N N . GLU A 1 325 ? -10.996 -3.968 8.556 1.00 96.88 325 GLU A N 1
ATOM 2540 C CA . GLU A 1 325 ? -10.955 -2.741 7.766 1.00 96.88 325 GLU A CA 1
ATOM 2541 C C . GLU A 1 325 ? -10.552 -3.079 6.333 1.00 96.88 325 GLU A C 1
ATOM 2543 O O . GLU A 1 325 ? -9.602 -3.831 6.088 1.00 96.88 325 GLU A O 1
ATOM 2548 N N . ILE A 1 326 ? -11.336 -2.580 5.382 1.00 93.50 326 ILE A N 1
ATOM 2549 C CA . ILE A 1 326 ? -11.113 -2.766 3.951 1.00 93.50 326 ILE A CA 1
ATOM 2550 C C . ILE A 1 326 ? -11.145 -1.411 3.263 1.00 93.50 326 ILE A C 1
ATOM 2552 O O . ILE A 1 326 ? -12.021 -0.596 3.534 1.00 93.50 326 ILE A O 1
ATOM 2556 N N . THR A 1 327 ? -10.231 -1.180 2.329 1.00 89.56 327 THR A N 1
ATOM 2557 C CA . THR A 1 327 ? -10.243 0.067 1.558 1.00 89.56 327 THR A CA 1
ATOM 2558 C C . THR A 1 327 ? -11.364 0.063 0.521 1.00 89.56 327 THR A C 1
ATOM 2560 O O . THR A 1 327 ? -11.827 -0.984 0.047 1.00 89.56 327 THR A O 1
ATOM 2563 N N . GLU A 1 328 ? -11.763 1.256 0.091 1.00 84.81 328 GLU A N 1
ATOM 2564 C CA . GLU A 1 328 ? -12.731 1.439 -0.992 1.00 84.81 328 GLU A CA 1
ATOM 2565 C C . GLU A 1 328 ? -12.333 0.707 -2.286 1.00 84.81 328 GLU A C 1
ATOM 2567 O O . GLU A 1 328 ? -13.155 0.033 -2.916 1.00 84.81 328 GLU A O 1
ATOM 2572 N N . SER A 1 329 ? -11.049 0.779 -2.645 1.00 82.38 329 SER A N 1
ATOM 2573 C CA . SER A 1 329 ? -10.510 0.158 -3.859 1.00 82.38 329 SER A CA 1
ATOM 2574 C C . SER A 1 329 ? -10.618 -1.368 -3.831 1.00 82.38 329 SER A C 1
ATOM 2576 O O . SER A 1 329 ? -10.902 -1.983 -4.861 1.00 82.38 329 SER A O 1
ATOM 2578 N N . MET A 1 330 ? -10.442 -1.987 -2.658 1.00 85.44 330 MET A N 1
ATOM 2579 C CA . MET A 1 330 ? -10.613 -3.434 -2.488 1.00 85.44 330 MET A CA 1
ATOM 2580 C C . MET A 1 330 ? -12.064 -3.850 -2.722 1.00 85.44 330 MET A C 1
ATOM 2582 O O . MET A 1 330 ? -12.337 -4.841 -3.404 1.00 85.44 330 MET A O 1
ATOM 2586 N N . ALA A 1 331 ? -13.006 -3.068 -2.197 1.00 82.19 331 ALA A N 1
ATOM 2587 C CA . ALA A 1 331 ? -14.424 -3.383 -2.273 1.00 82.19 331 ALA A CA 1
ATOM 2588 C C . ALA A 1 331 ? -14.997 -3.267 -3.703 1.00 82.19 331 ALA A C 1
ATOM 2590 O O . ALA A 1 331 ? -15.967 -3.955 -4.037 1.00 82.19 331 ALA A O 1
ATOM 2591 N N . ALA A 1 332 ? -14.391 -2.431 -4.555 1.00 77.94 332 ALA A N 1
ATOM 2592 C CA . ALA A 1 332 ? -14.898 -2.092 -5.885 1.00 77.94 332 ALA A CA 1
ATOM 2593 C C . ALA A 1 332 ? -14.533 -3.079 -7.019 1.00 77.94 332 ALA A C 1
ATOM 2595 O O . ALA A 1 332 ? -15.164 -3.018 -8.074 1.00 77.94 332 ALA A O 1
ATOM 2596 N N . GLN A 1 333 ? -13.559 -3.986 -6.846 1.00 71.88 333 GLN A N 1
ATOM 2597 C CA . GLN A 1 333 ? -13.062 -4.833 -7.951 1.00 71.88 333 GLN A CA 1
ATOM 2598 C C . GLN A 1 333 ? -14.084 -5.865 -8.466 1.00 71.88 333 GLN A C 1
ATOM 2600 O O . GLN A 1 333 ? -14.416 -5.867 -9.649 1.00 71.88 333 GLN A O 1
ATOM 2605 N N . ASP A 1 334 ? -14.597 -6.734 -7.587 1.00 77.62 334 ASP A N 1
ATOM 2606 C CA . ASP A 1 334 ? -15.658 -7.706 -7.894 1.00 77.62 334 ASP A CA 1
ATOM 2607 C C . ASP A 1 334 ? -16.764 -7.598 -6.843 1.00 77.62 334 ASP A C 1
ATOM 2609 O O . ASP A 1 334 ? -16.773 -8.285 -5.822 1.00 77.62 334 ASP A O 1
ATOM 2613 N N . VAL A 1 335 ? -17.729 -6.714 -7.100 1.00 82.31 335 VAL A N 1
ATOM 2614 C CA . VAL A 1 335 ? -18.827 -6.438 -6.164 1.00 82.31 335 VAL A CA 1
ATOM 2615 C C . VAL A 1 335 ? -19.619 -7.710 -5.828 1.00 82.31 335 VAL A C 1
ATOM 2617 O O . VAL A 1 335 ? -20.120 -7.844 -4.713 1.00 82.31 335 VAL A O 1
ATOM 2620 N N . GLY A 1 336 ? -19.761 -8.654 -6.766 1.00 84.00 336 GLY A N 1
ATOM 2621 C CA . GLY A 1 336 ? -20.524 -9.883 -6.547 1.00 84.00 336 GLY A CA 1
ATOM 2622 C C . GLY A 1 336 ? -19.842 -10.807 -5.542 1.00 84.00 336 GLY A C 1
ATOM 2623 O O . GLY A 1 336 ? -20.451 -11.182 -4.533 1.00 84.00 336 GLY A O 1
ATOM 2624 N N . ALA A 1 337 ? -18.574 -11.132 -5.799 1.00 86.00 337 ALA A N 1
ATOM 2625 C CA . ALA A 1 337 ? -17.766 -11.960 -4.909 1.00 86.00 337 ALA A CA 1
ATOM 2626 C C . ALA A 1 337 ? -17.552 -11.285 -3.544 1.00 86.00 337 ALA A C 1
ATOM 2628 O O . ALA A 1 337 ? -17.731 -11.928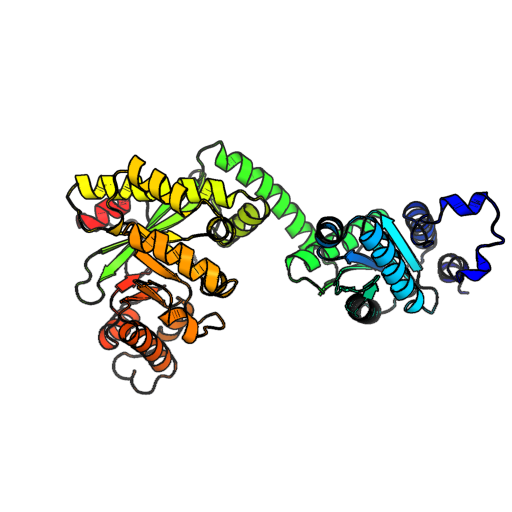 -2.504 1.00 86.00 337 ALA A O 1
ATOM 2629 N N . THR A 1 338 ? -17.286 -9.974 -3.537 1.00 89.12 338 THR A N 1
ATOM 2630 C CA . THR A 1 338 ? -17.123 -9.172 -2.318 1.00 89.12 338 THR A CA 1
ATOM 2631 C C . THR A 1 338 ? -18.359 -9.242 -1.427 1.00 89.12 338 THR A C 1
ATOM 2633 O O . THR A 1 338 ? -18.243 -9.585 -0.251 1.00 89.12 338 THR A O 1
ATOM 2636 N N . VAL A 1 339 ? -19.565 -8.999 -1.963 1.00 91.38 339 VAL A N 1
ATOM 2637 C CA . VAL A 1 339 ? -20.810 -9.094 -1.173 1.00 91.38 339 VAL A CA 1
ATOM 2638 C C . VAL A 1 339 ? -20.941 -10.478 -0.534 1.00 91.38 339 VAL A C 1
ATOM 2640 O O . VAL A 1 339 ? -21.302 -10.581 0.640 1.00 91.38 339 VAL A O 1
ATOM 2643 N N . ALA A 1 340 ? -20.665 -11.551 -1.279 1.00 91.44 340 ALA A N 1
ATOM 2644 C CA . ALA A 1 340 ? -20.792 -12.910 -0.760 1.00 91.44 340 ALA A CA 1
ATOM 2645 C C . ALA A 1 340 ? -19.812 -13.176 0.394 1.00 91.44 340 ALA A C 1
ATOM 2647 O O . ALA A 1 340 ? -20.221 -13.708 1.430 1.00 91.44 340 ALA A O 1
ATOM 2648 N N . MET A 1 341 ? -18.549 -12.774 0.240 1.00 93.44 341 MET A N 1
ATOM 2649 C CA . MET A 1 341 ? -17.513 -12.927 1.260 1.00 93.44 341 MET A CA 1
ATOM 2650 C C . MET A 1 341 ? -17.811 -12.102 2.516 1.00 93.44 341 MET A C 1
ATOM 2652 O O . MET A 1 341 ? -17.830 -12.656 3.616 1.00 93.44 341 MET A O 1
ATOM 2656 N N . LEU A 1 342 ? -18.124 -10.813 2.367 1.00 94.19 342 LEU A N 1
ATOM 2657 C CA . LEU A 1 342 ? -18.443 -9.937 3.496 1.00 94.19 342 LEU A CA 1
ATOM 2658 C C . LEU A 1 342 ? -19.663 -10.445 4.275 1.00 94.19 342 LEU A C 1
ATOM 2660 O O . LEU A 1 342 ? -19.648 -10.475 5.500 1.00 94.19 342 LEU A O 1
ATOM 2664 N N . ASN A 1 343 ? -20.687 -10.969 3.591 1.00 94.94 343 ASN A N 1
ATOM 2665 C CA . ASN A 1 343 ? -21.829 -11.600 4.260 1.00 94.94 343 ASN A CA 1
ATOM 2666 C C . ASN A 1 343 ? -21.461 -12.872 5.033 1.00 94.94 343 ASN A C 1
ATOM 2668 O O . ASN A 1 343 ? -22.172 -13.244 5.966 1.00 94.94 343 ASN A O 1
ATOM 2672 N N . ARG A 1 344 ? -20.413 -13.604 4.640 1.00 96.19 344 ARG A N 1
ATOM 2673 C CA . ARG A 1 344 ? -19.926 -14.755 5.420 1.00 96.19 344 ARG A CA 1
ATOM 2674 C C . ARG A 1 344 ? -19.226 -14.283 6.696 1.00 96.19 344 ARG A C 1
ATOM 2676 O O . ARG A 1 344 ? -19.541 -14.813 7.758 1.00 96.19 344 ARG A O 1
ATOM 2683 N N . LEU A 1 345 ? -18.364 -13.269 6.599 1.00 96.25 345 LEU A N 1
ATOM 2684 C CA . LEU A 1 345 ? -17.688 -12.660 7.754 1.00 96.25 345 LEU A CA 1
ATOM 2685 C C . LEU A 1 345 ? -18.695 -12.043 8.735 1.00 96.25 345 LEU A C 1
ATOM 2687 O O . LEU A 1 345 ? -18.670 -12.350 9.924 1.00 96.25 345 LEU A O 1
ATOM 2691 N N . HIS A 1 346 ? -19.659 -11.276 8.228 1.00 95.62 346 HIS A N 1
ATOM 2692 C CA . HIS A 1 346 ? -20.698 -10.664 9.054 1.00 95.62 346 HIS A CA 1
ATOM 2693 C C . HIS A 1 346 ? -21.587 -11.715 9.746 1.00 95.62 346 HIS A C 1
ATOM 2695 O O . HIS A 1 346 ? -21.900 -11.592 10.927 1.00 95.62 346 HIS A O 1
ATOM 2701 N N . ARG A 1 347 ? -21.933 -12.824 9.066 1.00 96.50 347 ARG A N 1
ATOM 2702 C CA . ARG A 1 347 ? -22.674 -13.948 9.683 1.00 96.50 347 ARG A CA 1
ATOM 2703 C C . ARG A 1 347 ? -21.896 -14.674 10.780 1.00 96.50 347 ARG A C 1
ATOM 2705 O O . ARG A 1 347 ? -22.520 -15.246 11.669 1.00 96.50 347 ARG A O 1
ATOM 2712 N N . MET A 1 348 ? -20.566 -14.660 10.725 1.00 96.69 348 MET A N 1
ATOM 2713 C CA . MET A 1 348 ? -19.711 -15.148 11.812 1.00 96.69 348 MET A CA 1
ATOM 2714 C C . MET A 1 348 ? -19.748 -14.214 13.034 1.00 96.69 348 MET A C 1
ATOM 2716 O O . MET A 1 348 ? -19.364 -14.614 14.129 1.00 96.69 348 MET A O 1
ATOM 2720 N N . GLY A 1 349 ? -20.255 -12.992 12.859 1.00 96.75 349 GLY A N 1
ATOM 2721 C CA . GLY A 1 349 ? -20.366 -11.965 13.886 1.00 96.75 349 GLY A CA 1
ATOM 2722 C C . GLY A 1 349 ? -19.208 -10.973 13.886 1.00 96.75 349 GLY A C 1
ATOM 2723 O O . GLY A 1 349 ? -19.156 -10.155 14.795 1.00 96.75 349 GLY A O 1
ATOM 2724 N N . VAL A 1 350 ? -18.294 -11.047 12.912 1.00 97.88 350 VAL A N 1
ATOM 2725 C CA . VAL A 1 350 ? -17.217 -10.063 12.729 1.00 97.88 350 VAL A CA 1
ATOM 2726 C C . VAL A 1 350 ? -17.797 -8.767 12.183 1.00 97.88 350 VAL A C 1
ATOM 2728 O O . VAL A 1 350 ? -18.658 -8.798 11.302 1.00 97.88 350 VAL A O 1
ATOM 2731 N N . LYS A 1 351 ? -17.313 -7.638 12.701 1.00 97.94 351 LYS A N 1
ATOM 2732 C CA . LYS A 1 351 ? -17.696 -6.315 12.213 1.00 97.94 351 LYS A CA 1
ATOM 2733 C C . LYS A 1 351 ? -16.844 -5.905 11.021 1.00 97.94 351 LYS A C 1
ATOM 2735 O O . LYS A 1 351 ? -15.687 -6.305 10.910 1.00 97.94 351 LYS A O 1
ATOM 2740 N N . LEU A 1 352 ? -17.403 -5.082 10.149 1.00 97.25 352 LEU A N 1
ATOM 2741 C CA . LEU A 1 352 ? -16.741 -4.633 8.929 1.00 97.25 352 LEU A CA 1
ATOM 2742 C C . LEU A 1 352 ? -16.717 -3.106 8.865 1.00 97.25 352 LEU A C 1
ATOM 2744 O O . LEU A 1 352 ? -17.733 -2.450 9.099 1.00 97.25 352 LEU A O 1
ATOM 2748 N N . ALA A 1 353 ? -15.562 -2.544 8.527 1.00 96.38 353 ALA A N 1
ATOM 2749 C CA . ALA A 1 353 ? -15.383 -1.116 8.310 1.00 96.38 353 ALA A CA 1
ATOM 2750 C C . ALA A 1 353 ? -14.865 -0.858 6.895 1.00 96.38 353 ALA A C 1
ATOM 2752 O O . ALA A 1 353 ? -14.027 -1.610 6.394 1.00 96.38 353 ALA A O 1
ATOM 2753 N N . ILE A 1 354 ? -15.365 0.204 6.265 1.00 93.69 354 ILE A N 1
ATOM 2754 C CA . ILE A 1 354 ? -14.737 0.759 5.066 1.00 93.69 354 ILE A CA 1
ATOM 2755 C C . ILE A 1 354 ? -13.750 1.849 5.492 1.00 93.69 354 ILE A C 1
ATOM 2757 O O . ILE A 1 354 ? -14.127 2.731 6.266 1.00 93.69 354 ILE A O 1
ATOM 2761 N N . ASP A 1 355 ? -12.514 1.743 5.017 1.00 92.25 355 ASP A N 1
ATOM 2762 C CA . ASP A 1 355 ? -11.396 2.631 5.338 1.00 92.25 355 ASP A CA 1
ATOM 2763 C C . ASP A 1 355 ? -11.061 3.595 4.189 1.00 92.25 355 ASP A C 1
ATOM 2765 O O . ASP A 1 355 ? -11.453 3.347 3.039 1.00 92.25 355 ASP A O 1
ATOM 2769 N N . ASP A 1 356 ? -10.353 4.683 4.508 1.00 86.94 356 ASP A N 1
ATOM 2770 C CA . ASP A 1 356 ? -9.939 5.764 3.595 1.00 86.94 356 ASP A CA 1
ATOM 2771 C C . ASP A 1 356 ? -11.102 6.356 2.763 1.00 86.94 356 ASP A C 1
ATOM 2773 O O . ASP A 1 356 ? -10.954 6.706 1.582 1.00 86.94 356 ASP A O 1
ATOM 2777 N N . PHE A 1 357 ? -12.308 6.446 3.343 1.00 87.88 357 PHE A N 1
ATOM 2778 C CA . PHE A 1 357 ? -13.497 6.843 2.588 1.00 87.88 357 PHE A CA 1
ATOM 2779 C C . PHE A 1 357 ? -13.390 8.282 2.064 1.00 87.88 357 PHE A C 1
ATOM 2781 O O . PHE A 1 357 ? -13.141 9.218 2.823 1.00 87.88 357 PHE A O 1
ATOM 2788 N N . GLY A 1 358 ? -13.663 8.462 0.766 1.00 77.56 358 GLY A N 1
ATOM 2789 C CA . GLY A 1 358 ? -13.657 9.765 0.089 1.00 77.56 358 GLY A CA 1
ATOM 2790 C C . GLY A 1 358 ? -12.403 10.046 -0.746 1.00 77.56 358 GLY A C 1
ATOM 2791 O O . GLY A 1 358 ? -12.393 11.011 -1.508 1.00 77.56 358 GLY A O 1
ATOM 2792 N N . THR A 1 359 ? -11.379 9.193 -0.673 1.00 74.12 359 THR A N 1
ATOM 2793 C CA . THR A 1 359 ? -10.161 9.308 -1.500 1.00 74.12 359 THR A CA 1
ATOM 2794 C C . THR A 1 359 ? -10.269 8.589 -2.855 1.00 74.12 359 THR A C 1
ATOM 2796 O O . THR A 1 359 ? -9.449 8.820 -3.748 1.00 74.12 359 THR A O 1
ATOM 2799 N N . GLY A 1 360 ? -11.292 7.741 -3.035 1.00 66.25 360 GLY A N 1
ATOM 2800 C CA . GLY A 1 360 ? -11.537 6.928 -4.229 1.00 66.25 360 GLY A CA 1
ATOM 2801 C C . GLY A 1 360 ? -12.802 7.290 -5.024 1.00 66.25 360 GLY A C 1
ATOM 2802 O O . GLY A 1 360 ? -13.529 8.240 -4.726 1.00 66.25 360 GLY A O 1
ATOM 2803 N N . TYR A 1 361 ? -13.069 6.517 -6.084 1.00 55.22 361 TYR A N 1
ATOM 2804 C CA . TYR A 1 361 ? -14.291 6.624 -6.891 1.00 55.22 361 TYR A CA 1
ATOM 2805 C C . TYR A 1 361 ? -15.439 5.825 -6.261 1.00 55.22 361 TYR A C 1
ATOM 2807 O O . TYR A 1 361 ? -15.821 4.756 -6.748 1.00 55.22 361 TYR A O 1
ATOM 2815 N N . SER A 1 362 ? -16.028 6.380 -5.203 1.00 59.38 362 SER A N 1
ATOM 2816 C CA . SER A 1 362 ? -17.059 5.681 -4.444 1.00 59.38 362 SER A CA 1
ATOM 2817 C C . SER A 1 362 ? -18.373 5.618 -5.219 1.00 59.38 362 SER A C 1
ATOM 2819 O O . SER A 1 362 ? -19.065 6.626 -5.382 1.00 59.38 362 SER A O 1
ATOM 2821 N N . SER A 1 363 ? -18.796 4.427 -5.655 1.00 63.44 363 SER A N 1
ATOM 2822 C CA . SER A 1 363 ? -20.197 4.238 -6.042 1.00 63.44 363 SER A CA 1
ATOM 2823 C C . SER A 1 363 ? -21.019 3.883 -4.808 1.00 63.44 363 SER A C 1
ATOM 2825 O O . SER A 1 363 ? -21.090 2.731 -4.384 1.00 63.44 363 SER A O 1
ATOM 2827 N N . ILE A 1 364 ? -21.742 4.876 -4.284 1.00 72.25 364 ILE A N 1
ATOM 2828 C CA . ILE A 1 364 ? -22.766 4.734 -3.225 1.00 72.25 364 ILE A CA 1
ATOM 2829 C C . ILE A 1 364 ? -23.693 3.525 -3.486 1.00 72.25 364 ILE A C 1
ATOM 2831 O O . ILE A 1 364 ? -24.220 2.907 -2.559 1.00 72.25 364 ILE A O 1
ATOM 2835 N N . SER A 1 365 ? -23.879 3.155 -4.759 1.00 72.06 365 SER A N 1
ATOM 2836 C CA . SER A 1 365 ? -24.675 2.004 -5.185 1.00 72.06 365 SER A CA 1
ATOM 2837 C C . SER A 1 365 ? -24.237 0.663 -4.576 1.00 72.06 365 SER A C 1
ATOM 2839 O O . SER A 1 365 ? -25.109 -0.149 -4.258 1.00 72.06 365 SER A O 1
ATOM 2841 N N . TYR A 1 366 ? -22.936 0.418 -4.371 1.00 77.31 366 TYR A N 1
ATOM 2842 C CA . TYR A 1 366 ? -22.461 -0.836 -3.776 1.00 77.31 366 TYR A CA 1
ATOM 2843 C C . TYR A 1 366 ? -22.352 -0.779 -2.255 1.00 77.31 366 TYR A C 1
ATOM 2845 O O . TYR A 1 366 ? -22.586 -1.803 -1.620 1.00 77.31 366 TYR A O 1
ATOM 2853 N N . LEU A 1 367 ? -22.109 0.392 -1.654 1.00 82.56 367 LEU A N 1
ATOM 2854 C CA . LEU A 1 367 ? -22.053 0.532 -0.191 1.00 82.56 367 LEU A CA 1
ATOM 2855 C C . LEU A 1 367 ? -23.351 0.048 0.460 1.00 82.56 367 LEU A C 1
ATOM 2857 O O . LEU A 1 367 ? -23.321 -0.678 1.444 1.00 82.56 367 LEU A O 1
ATOM 2861 N N . LYS A 1 368 ? -24.496 0.335 -0.175 1.00 83.88 368 LYS A N 1
ATOM 2862 C CA . LYS A 1 368 ? -25.823 -0.149 0.248 1.00 83.88 368 LYS A CA 1
ATOM 2863 C C . LYS A 1 368 ? -25.974 -1.675 0.266 1.00 83.88 368 LYS A C 1
ATOM 2865 O O . LYS A 1 368 ? -26.932 -2.180 0.841 1.00 83.88 368 LYS A O 1
ATOM 2870 N N . ARG A 1 369 ? -25.106 -2.407 -0.435 1.00 87.44 369 ARG A N 1
ATOM 2871 C CA . ARG A 1 369 ? -25.153 -3.872 -0.556 1.00 87.44 369 ARG A CA 1
ATOM 2872 C C . ARG A 1 369 ? -24.188 -4.566 0.400 1.00 87.44 369 ARG A C 1
ATOM 2874 O O . ARG A 1 369 ? -24.308 -5.778 0.580 1.00 87.44 369 ARG A O 1
ATOM 2881 N N . PHE A 1 370 ? -23.219 -3.841 0.949 1.00 90.50 370 PHE A N 1
ATOM 2882 C CA . PHE A 1 370 ? -22.221 -4.408 1.841 1.00 90.50 370 PHE A CA 1
ATOM 2883 C C . PHE A 1 370 ? -22.740 -4.419 3.284 1.00 90.50 370 PHE A C 1
ATOM 2885 O O . PHE A 1 370 ? -23.325 -3.431 3.724 1.00 90.50 370 PHE A O 1
ATOM 2892 N N . PRO A 1 371 ? -22.535 -5.516 4.034 1.00 93.81 371 PRO A N 1
ATOM 2893 C CA . PRO A 1 371 ? -22.924 -5.604 5.439 1.00 93.81 371 PRO A CA 1
ATOM 2894 C C . PRO A 1 371 ? -21.883 -4.897 6.324 1.00 93.81 371 PRO A C 1
ATOM 2896 O O . PRO A 1 371 ? -21.178 -5.542 7.094 1.00 93.81 371 PRO A O 1
ATOM 2899 N N . LEU A 1 372 ? -21.727 -3.585 6.136 1.00 94.94 372 LEU A N 1
ATOM 2900 C CA . LEU A 1 372 ? -20.788 -2.755 6.890 1.00 94.94 372 LEU A CA 1
ATOM 2901 C C . LEU A 1 372 ? -21.386 -2.346 8.242 1.00 94.94 372 LEU A C 1
ATOM 2903 O O . LEU A 1 372 ? -22.601 -2.229 8.384 1.00 94.94 372 LEU A O 1
ATOM 2907 N N . ASP A 1 373 ? -20.513 -2.078 9.209 1.00 97.06 373 ASP A N 1
ATOM 2908 C CA . ASP A 1 373 ? -20.851 -1.553 10.535 1.00 97.06 373 ASP A CA 1
ATOM 2909 C C . ASP A 1 373 ? -20.298 -0.134 10.743 1.00 97.06 373 ASP A C 1
ATOM 2911 O O . ASP A 1 373 ? -20.879 0.668 11.481 1.00 97.06 373 ASP A O 1
ATOM 2915 N N . LYS A 1 374 ? -19.163 0.177 10.104 1.00 97.00 374 LYS A N 1
ATOM 2916 C CA . LYS A 1 374 ? -18.460 1.456 10.246 1.00 97.00 374 LYS A CA 1
ATOM 2917 C C . LYS A 1 374 ? -18.021 2.030 8.897 1.00 97.00 374 LYS A C 1
ATOM 2919 O O . LYS A 1 374 ? -17.724 1.288 7.959 1.00 97.00 374 LYS A O 1
ATOM 2924 N N . LEU A 1 375 ? -17.939 3.354 8.841 1.00 95.94 375 LEU A N 1
ATOM 2925 C CA . LEU A 1 375 ? -17.316 4.126 7.771 1.00 95.94 375 LEU A CA 1
ATOM 2926 C C . LEU A 1 375 ? -16.260 5.037 8.393 1.00 95.94 375 LEU A C 1
ATOM 2928 O O . LEU A 1 375 ? -16.601 5.866 9.239 1.00 95.94 375 LEU A O 1
ATOM 2932 N N . LYS A 1 376 ? -14.999 4.866 7.988 1.00 96.56 376 LYS A N 1
ATOM 2933 C CA . LYS A 1 376 ? -13.877 5.675 8.461 1.00 96.56 376 LYS A CA 1
ATOM 2934 C C . LYS A 1 376 ? -13.593 6.804 7.468 1.00 96.56 376 LYS A C 1
ATOM 2936 O O . LYS A 1 376 ? -13.466 6.575 6.267 1.00 96.56 376 LYS A O 1
ATOM 2941 N N . ILE A 1 377 ? -13.599 8.034 7.971 1.00 95.31 377 ILE A N 1
ATOM 2942 C CA . ILE A 1 377 ? -13.364 9.268 7.220 1.00 95.31 377 ILE A CA 1
ATOM 2943 C C . ILE A 1 377 ? -11.858 9.493 7.177 1.00 95.31 377 ILE A C 1
ATOM 2945 O O . ILE A 1 377 ? -11.245 9.651 8.235 1.00 95.31 377 ILE A O 1
ATOM 2949 N N . ASP A 1 378 ? -11.298 9.548 5.967 1.00 93.56 378 ASP A N 1
ATOM 2950 C CA . ASP A 1 378 ? -9.859 9.715 5.765 1.00 93.56 378 ASP A CA 1
ATOM 2951 C C . ASP A 1 378 ? -9.329 10.974 6.471 1.00 93.56 378 ASP A C 1
ATOM 2953 O O . ASP A 1 378 ? -9.932 12.058 6.432 1.00 93.56 378 ASP A O 1
ATOM 2957 N N . GLN A 1 379 ? -8.158 10.831 7.089 1.00 92.94 379 GLN A N 1
ATOM 2958 C CA . GLN A 1 379 ? -7.458 11.903 7.795 1.00 92.94 379 GLN A CA 1
ATOM 2959 C C . GLN A 1 379 ? -7.257 13.179 6.961 1.00 92.94 379 GLN A C 1
ATOM 2961 O O . GLN A 1 379 ? -7.117 14.260 7.533 1.00 92.94 379 GLN A O 1
ATOM 2966 N N . SER A 1 380 ? -7.231 13.103 5.624 1.00 91.81 380 SER A N 1
ATOM 2967 C CA . SER A 1 380 ? -7.085 14.266 4.753 1.00 91.81 380 SER A CA 1
ATOM 2968 C C . SER A 1 380 ? -8.219 15.260 4.965 1.00 91.81 380 SER A C 1
ATOM 2970 O O . SER A 1 380 ? -7.945 16.448 5.097 1.00 91.81 380 SER A O 1
ATOM 2972 N N . PHE A 1 381 ? -9.458 14.774 5.098 1.00 92.38 381 PHE A N 1
ATOM 2973 C CA . PHE A 1 381 ? -10.626 15.625 5.344 1.00 92.38 381 PHE A CA 1
ATOM 2974 C C . PHE A 1 381 ? -10.592 16.240 6.742 1.00 92.38 381 PHE A C 1
ATOM 2976 O O . PHE A 1 381 ? -10.967 17.393 6.934 1.00 92.38 381 PHE A O 1
ATOM 2983 N N . ILE A 1 382 ? -10.108 15.486 7.731 1.00 94.62 382 ILE A N 1
ATOM 2984 C CA . ILE A 1 382 ? -10.010 15.957 9.116 1.00 94.62 382 ILE A CA 1
ATOM 2985 C C . ILE A 1 382 ? -8.895 16.994 9.274 1.00 94.62 382 ILE A C 1
ATOM 2987 O O . ILE A 1 382 ? -9.043 17.967 10.021 1.00 94.62 382 ILE A O 1
ATOM 2991 N N . ARG A 1 383 ? -7.789 16.835 8.545 1.00 91.12 383 ARG A N 1
ATOM 2992 C CA . ARG A 1 383 ? -6.688 17.802 8.516 1.00 91.12 383 ARG A CA 1
ATOM 2993 C C . ARG A 1 383 ? -7.132 19.159 7.973 1.00 91.12 383 ARG A C 1
ATOM 2995 O O . ARG A 1 383 ? -6.700 20.178 8.508 1.00 91.12 383 ARG A O 1
ATOM 3002 N N . ASP A 1 384 ? -8.026 19.183 6.991 1.00 87.94 384 ASP A N 1
ATOM 3003 C CA . ASP A 1 384 ? -8.542 20.431 6.415 1.00 87.94 384 ASP A CA 1
ATOM 3004 C C . ASP A 1 384 ? -9.386 21.239 7.429 1.00 87.94 384 ASP A C 1
ATOM 3006 O O . ASP A 1 384 ? -9.489 22.461 7.336 1.00 87.94 384 ASP A O 1
ATOM 3010 N N . LEU A 1 385 ? -9.863 20.603 8.509 1.00 90.44 385 LEU A N 1
ATOM 3011 C CA . LEU A 1 385 ? -10.548 21.279 9.619 1.00 90.44 385 LEU A CA 1
ATOM 3012 C C . LEU A 1 385 ? -9.608 22.030 10.586 1.00 90.44 385 LEU A C 1
ATOM 3014 O O . LEU A 1 385 ? -10.089 22.721 11.485 1.00 90.44 385 LEU A O 1
ATOM 3018 N N . ALA A 1 386 ? -8.280 21.919 10.450 1.00 84.75 386 ALA A N 1
ATOM 3019 C CA . ALA A 1 386 ? -7.315 22.430 11.437 1.00 84.75 386 ALA A CA 1
ATOM 3020 C C . ALA A 1 386 ? -7.378 23.954 11.677 1.00 84.75 386 ALA A C 1
ATOM 3022 O O . ALA A 1 386 ? -6.910 24.445 12.707 1.00 84.75 386 ALA A O 1
ATOM 3023 N N . HIS A 1 387 ? -7.939 24.714 10.734 1.00 84.00 387 HIS A N 1
ATOM 3024 C CA . HIS A 1 387 ? -8.037 26.177 10.798 1.00 84.00 387 HIS A CA 1
ATOM 3025 C C . HIS A 1 387 ? -9.472 26.692 10.942 1.00 84.00 387 HIS A C 1
ATOM 3027 O O . HIS A 1 387 ? -9.701 27.902 10.889 1.00 84.00 387 HIS A O 1
ATOM 3033 N N . VAL A 1 388 ? -10.434 25.791 11.128 1.00 84.31 388 VAL A N 1
ATOM 3034 C CA . VAL A 1 388 ? -11.844 26.143 11.252 1.00 84.31 388 VAL A CA 1
ATOM 3035 C C . VAL A 1 388 ? -12.150 26.519 12.699 1.00 84.31 388 VAL A C 1
ATOM 3037 O O . VAL A 1 388 ? -11.892 25.753 13.627 1.00 84.31 388 VAL A O 1
ATOM 3040 N N . ASP A 1 389 ? -12.723 27.706 12.897 1.00 83.38 389 ASP A N 1
ATOM 3041 C CA . ASP A 1 389 ? -13.294 28.094 14.185 1.00 83.38 389 ASP A CA 1
ATOM 3042 C C . ASP A 1 389 ? -14.648 27.384 14.367 1.00 83.38 389 ASP A C 1
ATOM 3044 O O . ASP A 1 389 ? -15.552 27.606 13.550 1.00 83.38 389 ASP A O 1
ATOM 3048 N N . PRO A 1 390 ? -14.840 26.581 15.432 1.00 82.19 390 PRO A N 1
ATOM 3049 C CA . PRO A 1 390 ? -16.125 25.953 15.713 1.00 82.19 390 PRO A CA 1
ATOM 3050 C C . PRO A 1 390 ? -17.296 26.947 15.785 1.00 82.19 390 PRO A C 1
ATOM 3052 O O . PRO A 1 390 ? -18.426 26.589 15.476 1.00 82.19 390 PRO A O 1
ATOM 3055 N N . ALA A 1 391 ? -17.060 28.209 16.155 1.00 81.94 391 ALA A N 1
ATOM 3056 C CA . ALA A 1 391 ? -18.109 29.228 16.204 1.00 81.94 391 ALA A CA 1
ATOM 3057 C C . ALA A 1 391 ? -18.549 29.740 14.817 1.00 81.94 391 ALA A C 1
ATOM 3059 O O . ALA A 1 391 ? -19.600 30.371 14.712 1.00 81.94 391 ALA A O 1
ATOM 3060 N N . SER A 1 392 ? -17.761 29.487 13.765 1.00 80.75 392 SER A N 1
ATOM 3061 C CA . SER A 1 392 ? -17.985 29.992 12.399 1.00 80.75 392 SER A CA 1
ATOM 3062 C C . SER A 1 392 ? -18.010 28.873 11.346 1.00 80.75 392 SER A C 1
ATOM 3064 O O . SER A 1 392 ? -17.753 29.121 10.170 1.00 80.75 392 SER A O 1
ATOM 3066 N N . MET A 1 393 ? -18.313 27.635 11.750 1.00 82.31 393 MET A N 1
ATOM 3067 C CA . MET A 1 393 ? -18.202 26.456 10.879 1.00 82.31 393 MET A CA 1
ATOM 3068 C C . MET A 1 393 ? -19.262 26.368 9.765 1.00 82.31 393 MET A C 1
ATOM 3070 O O . MET A 1 393 ? -19.043 25.672 8.780 1.00 82.31 393 MET A O 1
ATOM 3074 N N . GLY A 1 394 ? -20.389 27.079 9.899 1.00 75.75 394 GLY A N 1
ATOM 3075 C CA . GLY A 1 394 ? -21.568 26.908 9.037 1.00 75.75 394 GLY A CA 1
ATOM 3076 C C . GLY A 1 394 ? -21.384 27.266 7.555 1.00 75.75 394 GLY A C 1
ATOM 3077 O O . GLY A 1 394 ? -22.147 26.775 6.731 1.00 75.75 394 GLY A O 1
ATOM 3078 N N . ASP A 1 395 ? -20.373 28.071 7.208 1.00 76.75 395 ASP A N 1
ATOM 3079 C CA . ASP A 1 395 ? -20.077 28.479 5.822 1.00 76.75 395 ASP A CA 1
ATOM 3080 C C . ASP A 1 395 ? -18.779 27.842 5.271 1.00 76.75 395 ASP A C 1
ATOM 3082 O O . ASP A 1 395 ? -18.302 28.211 4.194 1.00 76.75 395 ASP A O 1
ATOM 3086 N N . CYS A 1 396 ? -18.165 26.904 6.003 1.00 87.38 396 CYS A N 1
ATOM 3087 C CA . CYS A 1 396 ? -16.909 26.272 5.601 1.00 87.38 396 CYS A CA 1
ATOM 3088 C C . CYS A 1 396 ? -17.156 25.061 4.689 1.00 87.38 396 CYS A C 1
ATOM 3090 O O . CYS A 1 396 ? -17.879 24.130 5.042 1.00 87.38 396 CYS A O 1
ATOM 3092 N N . HIS A 1 397 ? -16.508 25.050 3.522 1.00 86.00 397 HIS A N 1
ATOM 3093 C CA . HIS A 1 397 ? -16.633 23.953 2.562 1.00 86.00 397 HIS A CA 1
ATOM 3094 C C . HIS A 1 397 ? -16.124 22.614 3.118 1.00 86.00 397 HIS A C 1
ATOM 3096 O O . HIS A 1 397 ? -16.781 21.592 2.928 1.00 86.00 397 HIS A O 1
ATOM 3102 N N . ASP A 1 398 ? -15.004 22.630 3.844 1.00 87.62 398 ASP A N 1
ATOM 3103 C CA . ASP A 1 398 ? -14.381 21.419 4.393 1.00 87.62 398 ASP A CA 1
ATOM 3104 C C . ASP A 1 398 ? -15.273 20.779 5.470 1.00 87.62 398 ASP A C 1
ATOM 3106 O O . ASP A 1 398 ? -15.458 19.562 5.500 1.00 87.62 398 ASP A O 1
ATOM 3110 N N . VAL A 1 399 ? -15.930 21.610 6.291 1.00 92.31 399 VAL A N 1
ATOM 3111 C CA . VAL A 1 399 ? -16.939 21.170 7.272 1.00 92.31 399 VAL A CA 1
ATOM 3112 C C . VAL A 1 399 ? -18.129 20.524 6.571 1.00 92.31 399 VAL A C 1
ATOM 3114 O O . VAL A 1 399 ? -18.537 19.435 6.964 1.00 92.31 399 VAL A O 1
ATOM 3117 N N . ALA A 1 400 ? -18.657 21.153 5.516 1.00 90.50 400 ALA A N 1
ATOM 3118 C CA . ALA A 1 400 ? -19.803 20.630 4.774 1.00 90.50 400 ALA A CA 1
ATOM 3119 C C . ALA A 1 400 ? -19.512 19.264 4.127 1.00 90.50 400 ALA A C 1
ATOM 3121 O O . ALA A 1 400 ? -20.403 18.420 4.022 1.00 90.50 400 ALA A O 1
ATOM 3122 N N . LEU A 1 401 ? -18.267 19.023 3.702 1.00 89.88 401 LEU A N 1
ATOM 3123 C CA . LEU A 1 401 ? -17.862 17.737 3.143 1.00 89.88 401 LEU A CA 1
ATOM 3124 C C . LEU A 1 401 ? -17.822 16.639 4.213 1.00 89.88 401 LEU A C 1
ATOM 3126 O O . LEU A 1 401 ? -18.387 15.565 4.006 1.00 89.88 401 LEU A O 1
ATOM 3130 N N . VAL A 1 402 ? -17.218 16.921 5.371 1.00 94.25 402 VAL A N 1
ATOM 3131 C CA . VAL A 1 402 ? -17.204 15.993 6.515 1.00 94.25 402 VAL A CA 1
ATOM 3132 C C . VAL A 1 402 ? -18.627 15.721 7.014 1.00 94.25 402 VAL A C 1
ATOM 3134 O O . VAL A 1 402 ? -18.991 14.565 7.224 1.00 94.25 402 VAL A O 1
ATOM 3137 N N . GLU A 1 403 ? -19.463 16.756 7.124 1.00 95.19 403 GLU A N 1
ATOM 3138 C CA . GLU A 1 403 ? -20.881 16.636 7.482 1.00 95.19 403 GLU A CA 1
ATOM 3139 C C . GLU A 1 403 ? -21.636 15.726 6.504 1.00 95.19 403 GLU A C 1
ATOM 3141 O O . GLU A 1 403 ? -22.367 14.829 6.926 1.00 95.19 403 GLU A O 1
ATOM 3146 N N . ALA A 1 404 ? -21.425 15.896 5.195 1.00 93.19 404 ALA A N 1
ATOM 3147 C CA . ALA A 1 404 ? -22.057 15.058 4.181 1.00 93.19 404 ALA A CA 1
ATOM 3148 C C . ALA A 1 404 ? -21.650 13.580 4.306 1.00 93.19 404 ALA A C 1
ATOM 3150 O O . ALA A 1 404 ? -22.495 12.697 4.132 1.00 93.19 404 ALA A O 1
ATOM 3151 N N . ILE A 1 405 ? -20.383 13.298 4.627 1.00 93.06 405 ILE A N 1
ATOM 3152 C CA . ILE A 1 405 ? -19.889 11.930 4.834 1.00 93.06 405 ILE A CA 1
ATOM 3153 C C . ILE A 1 405 ? -20.501 11.316 6.103 1.00 93.06 405 ILE A C 1
ATOM 3155 O O . ILE A 1 405 ? -20.982 10.181 6.053 1.00 93.06 405 ILE A O 1
ATOM 3159 N N . ILE A 1 406 ? -20.551 12.061 7.213 1.00 96.19 406 ILE A N 1
ATOM 3160 C CA . ILE A 1 406 ? -21.193 11.605 8.459 1.00 96.19 406 ILE A CA 1
ATOM 3161 C C . ILE A 1 406 ? -22.676 11.314 8.210 1.00 96.19 406 ILE A C 1
ATOM 3163 O O . ILE A 1 406 ? -23.171 10.231 8.531 1.00 96.19 406 ILE A O 1
ATOM 3167 N N . HIS A 1 407 ? -23.374 12.236 7.546 1.00 95.19 407 HIS A N 1
ATOM 3168 C CA . HIS A 1 407 ? -24.780 12.065 7.205 1.00 95.19 407 HIS A CA 1
ATOM 3169 C C . HIS A 1 407 ? -25.015 10.841 6.311 1.00 95.19 407 HIS A C 1
ATOM 3171 O O . HIS A 1 407 ? -25.985 10.104 6.504 1.00 95.19 407 HIS A O 1
ATOM 3177 N N . LEU A 1 408 ? -24.126 10.585 5.345 1.00 92.75 408 LEU A N 1
ATOM 3178 C CA . LEU A 1 408 ? -24.178 9.389 4.508 1.00 92.75 408 LEU A CA 1
ATOM 3179 C C . LEU A 1 408 ? -24.015 8.111 5.340 1.00 92.75 408 LEU A C 1
ATOM 3181 O O . LEU A 1 408 ? -24.797 7.178 5.149 1.00 92.75 408 LEU A O 1
ATOM 3185 N N . ALA A 1 409 ? -23.045 8.067 6.258 1.00 94.62 409 ALA A N 1
ATOM 3186 C CA . ALA A 1 409 ? -22.845 6.924 7.147 1.00 94.62 409 ALA A CA 1
ATOM 3187 C C . ALA A 1 409 ? -24.127 6.629 7.942 1.00 94.62 409 ALA A C 1
ATOM 3189 O O . ALA A 1 409 ? -24.639 5.508 7.901 1.00 94.62 409 ALA A O 1
ATOM 3190 N N . HIS A 1 410 ? -24.730 7.654 8.549 1.00 96.62 410 HIS A N 1
ATOM 3191 C CA . HIS A 1 410 ? -25.981 7.515 9.300 1.00 96.62 410 HIS A CA 1
ATOM 3192 C C . HIS A 1 410 ? -27.173 7.101 8.429 1.00 96.62 410 HIS A C 1
ATOM 3194 O O . HIS A 1 410 ? -27.965 6.252 8.843 1.00 96.62 410 HIS A O 1
ATOM 3200 N N . CYS A 1 411 ? -27.289 7.624 7.202 1.00 94.06 411 CYS A N 1
ATOM 3201 C CA . CYS A 1 411 ? -28.306 7.192 6.232 1.00 94.06 411 CYS A CA 1
ATOM 3202 C C . CYS A 1 411 ? -28.187 5.708 5.859 1.00 94.06 411 CYS A C 1
ATOM 3204 O O . CYS A 1 411 ? -29.173 5.087 5.462 1.00 94.06 411 CYS A O 1
ATOM 3206 N N . LEU A 1 412 ? -26.981 5.149 5.956 1.00 91.69 412 LEU A N 1
ATOM 3207 C CA . LEU A 1 412 ? -26.695 3.737 5.722 1.00 91.69 412 LEU A CA 1
ATOM 3208 C C . LEU A 1 412 ? -26.743 2.905 7.014 1.00 91.69 412 LEU A C 1
ATOM 3210 O O . LEU A 1 412 ? -26.472 1.708 6.963 1.00 91.69 412 LEU A O 1
ATOM 3214 N N . HIS A 1 413 ? -27.116 3.513 8.146 1.00 94.38 413 HIS A N 1
ATOM 3215 C CA . HIS A 1 413 ? -27.096 2.903 9.479 1.00 94.38 413 HIS A CA 1
ATOM 3216 C C . HIS A 1 413 ? -25.704 2.416 9.917 1.00 94.38 413 HIS A C 1
ATOM 3218 O O . HIS A 1 413 ? -25.588 1.456 10.678 1.00 94.38 413 HIS A O 1
ATOM 3224 N N . LEU A 1 414 ? -24.659 3.096 9.447 1.00 95.94 414 LEU A N 1
ATOM 3225 C CA . LEU A 1 414 ? -23.265 2.878 9.817 1.00 95.94 414 LEU A CA 1
ATOM 3226 C C . LEU A 1 414 ? -22.840 3.893 10.875 1.00 95.94 414 LEU A C 1
ATOM 3228 O O . LEU A 1 414 ? -23.367 5.006 10.924 1.00 95.94 414 LEU A O 1
ATOM 3232 N N . LYS A 1 415 ? -21.837 3.532 11.673 1.00 97.25 415 LYS A N 1
ATOM 3233 C CA . LYS A 1 415 ? -21.132 4.498 12.519 1.00 97.25 415 LYS A CA 1
ATOM 3234 C C . LYS A 1 415 ? -20.090 5.268 11.717 1.00 97.25 415 LYS A C 1
ATOM 3236 O O . LYS A 1 415 ? -19.320 4.649 10.981 1.00 97.25 415 LYS A O 1
ATOM 3241 N N . ALA A 1 416 ? -20.026 6.580 11.906 1.00 97.69 416 ALA A N 1
ATOM 3242 C CA . ALA A 1 416 ? -18.970 7.420 11.357 1.00 97.69 416 ALA A CA 1
ATOM 3243 C C . ALA A 1 416 ? -17.763 7.460 12.308 1.00 97.69 416 ALA A C 1
ATOM 3245 O O . ALA A 1 416 ? -17.908 7.797 13.485 1.00 97.69 416 ALA A O 1
ATOM 3246 N N . VAL A 1 417 ? -16.577 7.142 11.789 1.00 97.75 417 VAL A N 1
ATOM 3247 C CA . VAL A 1 417 ? -15.302 7.206 12.515 1.00 97.75 417 VAL A CA 1
ATOM 3248 C C . VAL A 1 417 ? -14.427 8.271 11.866 1.00 97.75 417 VAL A C 1
ATOM 3250 O O . VAL A 1 417 ? -14.152 8.171 10.678 1.00 97.75 417 VAL A O 1
ATOM 3253 N N . ALA A 1 418 ? -13.985 9.286 12.603 1.00 97.31 418 ALA A N 1
ATOM 3254 C CA . ALA A 1 418 ? -13.061 10.293 12.073 1.00 97.31 418 ALA A CA 1
ATOM 3255 C C . ALA A 1 418 ? -11.609 9.978 12.447 1.00 97.31 418 ALA A C 1
ATOM 3257 O O . ALA A 1 418 ? -11.293 9.823 13.632 1.00 97.31 418 ALA A O 1
ATOM 3258 N N . GLU A 1 419 ? -10.726 9.929 11.451 1.00 96.00 419 GLU A N 1
ATOM 3259 C CA . GLU A 1 419 ? -9.307 9.623 11.633 1.00 96.00 419 GLU A CA 1
ATOM 3260 C C . GLU A 1 419 ? -8.413 10.856 11.620 1.00 96.00 419 GLU A C 1
ATOM 3262 O O . GLU A 1 419 ? -8.753 11.896 11.068 1.00 96.00 419 GLU A O 1
ATOM 3267 N N . GLY A 1 420 ? -7.222 10.743 12.207 1.00 95.44 420 GLY A N 1
ATOM 3268 C CA . GLY A 1 420 ? -6.249 11.834 12.182 1.00 95.44 420 GLY A CA 1
ATOM 3269 C C . GLY A 1 420 ? -6.696 13.069 12.967 1.00 95.44 420 GLY A C 1
ATOM 3270 O O . GLY A 1 420 ? -6.292 14.184 12.648 1.00 95.44 420 GLY A O 1
ATOM 3271 N N . VAL A 1 421 ? -7.524 12.905 14.005 1.00 96.94 421 VAL A N 1
ATOM 3272 C CA . VAL A 1 421 ? -7.865 14.013 14.909 1.00 96.94 421 VAL A CA 1
ATOM 3273 C C . VAL A 1 421 ? -6.631 14.385 15.734 1.00 96.94 421 VAL A C 1
ATOM 3275 O O . VAL A 1 421 ? -6.126 13.580 16.518 1.00 96.94 421 VAL A O 1
ATOM 3278 N N . GLU A 1 422 ? -6.140 15.612 15.582 1.00 96.31 422 GLU A N 1
ATOM 3279 C CA . GLU A 1 422 ? -4.914 16.104 16.230 1.00 96.31 422 GLU A CA 1
ATOM 3280 C C . GLU A 1 422 ? -5.182 17.189 17.282 1.00 96.31 422 GLU A C 1
ATOM 3282 O O . GLU A 1 422 ? -4.376 17.390 18.192 1.00 96.31 422 GLU A O 1
ATOM 3287 N N . THR A 1 423 ? -6.326 17.874 17.198 1.00 95.38 423 THR A N 1
ATOM 3288 C CA . THR A 1 423 ? -6.628 19.058 18.012 1.00 95.38 423 THR A CA 1
ATOM 3289 C C . THR A 1 423 ? -7.989 18.986 18.702 1.00 95.38 423 THR A C 1
ATOM 3291 O O . THR A 1 423 ? -8.933 18.351 18.230 1.00 95.38 423 THR A O 1
ATOM 3294 N N . GLN A 1 424 ? -8.113 19.715 19.816 1.00 93.81 424 GLN A N 1
ATOM 3295 C CA . GLN A 1 424 ? -9.383 19.875 20.529 1.00 93.81 424 GLN A CA 1
ATOM 3296 C C . GLN A 1 424 ? -10.449 20.540 19.647 1.00 93.81 424 GLN A C 1
ATOM 3298 O O . GLN A 1 424 ? -11.629 20.216 19.765 1.00 93.81 424 GLN A O 1
ATOM 3303 N N . GLN A 1 425 ? -10.042 21.468 18.776 1.00 93.31 425 GLN A N 1
ATOM 3304 C CA . GLN A 1 425 ? -10.931 22.165 17.851 1.00 93.31 425 GLN A CA 1
ATOM 3305 C C . GLN A 1 425 ? -11.568 21.190 16.856 1.00 93.31 425 GLN A C 1
ATOM 3307 O O . GLN A 1 425 ? -12.788 21.183 16.723 1.00 93.31 425 GLN A O 1
ATOM 3312 N N . GLN A 1 426 ? -10.773 20.314 16.230 1.00 95.50 426 GLN A N 1
ATOM 3313 C CA . GLN A 1 426 ? -11.288 19.266 15.340 1.00 95.50 426 GLN A CA 1
ATOM 3314 C C . GLN A 1 426 ? -12.298 18.365 16.059 1.00 95.50 426 GLN A C 1
ATOM 3316 O O . GLN A 1 426 ? -13.377 18.114 15.528 1.00 95.50 426 GLN A O 1
ATOM 3321 N N . LEU A 1 427 ? -11.998 17.939 17.293 1.00 95.75 427 LEU A N 1
ATOM 3322 C CA . LEU A 1 427 ? -12.933 17.140 18.087 1.00 95.75 427 LEU A CA 1
ATOM 3323 C C . LEU A 1 427 ? -14.257 17.877 18.342 1.00 95.75 427 LEU A C 1
ATOM 3325 O O . LEU A 1 427 ? -15.321 17.281 18.211 1.00 95.75 427 LEU A O 1
ATOM 3329 N N . GLN A 1 428 ? -14.211 19.167 18.686 1.00 95.06 428 GLN A N 1
ATOM 3330 C CA . GLN A 1 428 ? -15.421 19.965 18.912 1.00 95.06 428 GLN A CA 1
ATOM 3331 C C . GLN A 1 428 ? -16.273 20.089 17.649 1.00 95.06 428 GLN A C 1
ATOM 3333 O O . GLN A 1 428 ? -17.496 20.011 17.742 1.00 95.06 428 GLN A O 1
ATOM 3338 N N . ILE A 1 429 ? -15.641 20.257 16.485 1.00 95.00 429 ILE A N 1
ATOM 3339 C CA . ILE A 1 429 ? -16.343 20.272 15.197 1.00 95.00 429 ILE A CA 1
ATOM 3340 C C . ILE A 1 429 ? -17.027 18.923 14.975 1.00 95.00 429 ILE A C 1
ATOM 3342 O O . ILE A 1 429 ? -18.237 18.873 14.789 1.00 95.00 429 ILE A O 1
ATOM 3346 N N . LEU A 1 430 ? -16.286 17.821 15.095 1.00 96.75 430 LEU A N 1
ATOM 3347 C CA . LEU A 1 430 ? -16.812 16.469 14.897 1.00 96.75 430 LEU A CA 1
ATOM 3348 C C . LEU A 1 430 ? -17.955 16.119 15.861 1.00 96.75 430 LEU A C 1
ATOM 3350 O O . LEU A 1 430 ? -18.915 15.470 15.459 1.00 96.75 430 LEU A O 1
ATOM 3354 N N . GLN A 1 431 ? -17.891 16.583 17.112 1.00 95.88 431 GLN A N 1
ATOM 3355 C CA . GLN A 1 431 ? -18.979 16.435 18.083 1.00 95.88 431 GLN A CA 1
ATOM 3356 C C . GLN A 1 431 ? -20.236 17.219 17.683 1.00 95.88 431 GLN A C 1
ATOM 3358 O O . GLN A 1 431 ? -21.340 16.731 17.910 1.00 95.88 431 GLN A O 1
ATOM 3363 N N . GLN A 1 432 ? -20.088 18.420 17.110 1.00 94.88 432 GLN A N 1
ATOM 3364 C CA . GLN A 1 432 ? -21.220 19.217 16.615 1.00 94.88 432 GLN A CA 1
ATOM 3365 C C . GLN A 1 432 ? -21.848 18.620 15.353 1.00 94.88 432 GLN A C 1
ATOM 3367 O O . GLN A 1 432 ? -23.049 18.770 15.152 1.00 94.88 432 GLN A O 1
ATOM 3372 N N . LEU A 1 433 ? -21.051 17.919 14.546 1.00 95.50 433 LEU A N 1
ATOM 3373 C CA . LEU A 1 433 ? -21.510 17.175 13.373 1.00 95.50 433 LEU A CA 1
ATOM 3374 C C . LEU A 1 433 ? -22.047 15.774 13.710 1.00 95.50 433 LEU A C 1
ATOM 3376 O O . LEU A 1 433 ? -22.309 14.994 12.801 1.00 95.50 433 LEU A O 1
ATOM 3380 N N . ASP A 1 434 ? -22.188 15.430 14.994 1.00 96.56 434 ASP A N 1
ATOM 3381 C CA . ASP A 1 434 ? -22.665 14.121 15.457 1.00 96.56 434 ASP A CA 1
ATOM 3382 C C . ASP A 1 434 ? -21.830 12.920 14.962 1.00 96.56 434 ASP A C 1
ATOM 3384 O O . ASP A 1 434 ? -22.344 11.815 14.797 1.00 96.56 434 ASP A O 1
ATOM 3388 N N . CYS A 1 435 ? -20.518 13.099 14.771 1.00 97.81 435 CYS A N 1
ATOM 3389 C CA . CYS A 1 435 ? -19.601 11.985 14.511 1.00 97.81 435 CYS A CA 1
ATOM 3390 C C . CYS A 1 435 ? -19.609 10.994 15.691 1.00 97.81 435 CYS A C 1
ATOM 3392 O O . CYS A 1 435 ? -19.589 11.425 16.845 1.00 97.81 435 CYS A O 1
ATOM 3394 N N . ASP A 1 436 ? -19.630 9.681 15.443 1.00 98.19 436 ASP A N 1
ATOM 3395 C CA . ASP A 1 436 ? -19.810 8.668 16.495 1.00 98.19 436 ASP A CA 1
ATOM 3396 C C . ASP A 1 436 ? -18.506 8.350 17.245 1.00 98.19 436 ASP A C 1
ATOM 3398 O O . ASP A 1 436 ? -18.472 8.277 18.479 1.00 98.19 436 ASP A O 1
ATOM 3402 N N . GLU A 1 437 ? -17.425 8.139 16.497 1.00 98.06 437 GLU A N 1
ATOM 3403 C CA . GLU A 1 437 ? -16.145 7.643 17.004 1.00 98.06 437 GLU A CA 1
ATOM 3404 C C . GLU A 1 437 ? -14.996 8.490 16.441 1.00 98.06 437 GLU A C 1
ATOM 3406 O O . GLU A 1 437 ? -15.060 8.975 15.313 1.00 98.06 437 GLU A O 1
ATOM 3411 N N . VAL A 1 438 ? -13.930 8.682 17.219 1.00 97.50 438 VAL A N 1
ATOM 3412 C CA . VAL A 1 438 ? -12.749 9.428 16.762 1.00 97.50 438 VAL A CA 1
ATOM 3413 C C . VAL A 1 438 ? -11.455 8.696 17.098 1.00 97.50 438 VAL A C 1
ATOM 3415 O O . VAL A 1 438 ? -11.341 8.027 18.131 1.00 97.50 438 VAL A O 1
ATOM 3418 N N . GLN A 1 439 ? -10.466 8.872 16.227 1.00 97.00 439 GLN A N 1
ATOM 3419 C CA . GLN A 1 439 ? -9.119 8.334 16.348 1.00 97.00 439 GLN A CA 1
ATOM 3420 C C . GLN A 1 439 ? -8.100 9.381 15.891 1.00 97.00 439 GLN A C 1
ATOM 3422 O O . GLN A 1 439 ? -8.317 10.110 14.925 1.00 97.00 439 GLN A O 1
ATOM 3427 N N . GLY A 1 440 ? -6.961 9.459 16.574 1.00 95.94 440 GLY A N 1
ATOM 3428 C CA . GLY A 1 440 ? -5.870 10.345 16.178 1.00 95.94 440 GLY A CA 1
ATOM 3429 C C . GLY A 1 440 ? -4.954 10.725 17.334 1.00 95.94 440 GLY A C 1
ATOM 3430 O O . GLY A 1 440 ? -5.150 10.299 18.473 1.00 95.94 440 GLY A O 1
ATOM 3431 N N . TYR A 1 441 ? -3.934 11.531 17.041 1.00 95.75 441 TYR A N 1
ATOM 3432 C CA . TYR A 1 441 ? -2.903 11.918 18.014 1.00 95.75 441 TYR A CA 1
ATOM 3433 C C . TYR A 1 441 ? -3.425 12.823 19.132 1.00 95.75 441 TYR A C 1
ATOM 3435 O O . TYR A 1 441 ? -2.775 12.927 20.172 1.00 95.75 441 TYR A O 1
ATOM 3443 N N . PHE A 1 442 ? -4.599 13.432 18.949 1.00 94.88 442 PHE A N 1
ATOM 3444 C CA . PHE A 1 442 ? -5.327 14.090 20.027 1.00 94.88 442 PHE A CA 1
ATOM 3445 C C . PHE A 1 442 ? -5.666 13.113 21.162 1.00 94.88 442 PHE A C 1
ATOM 3447 O O . PHE A 1 442 ? -5.555 13.471 22.331 1.00 94.88 442 PHE A O 1
ATOM 3454 N N . VAL A 1 443 ? -6.064 11.883 20.812 1.00 93.88 443 VAL A N 1
ATOM 3455 C CA . VAL A 1 443 ? -6.404 10.823 21.770 1.00 93.88 443 VAL A CA 1
ATOM 3456 C C . VAL A 1 443 ? -5.121 10.206 22.317 1.00 93.88 443 VAL A C 1
ATOM 3458 O O . VAL A 1 443 ? -4.816 10.331 23.499 1.00 93.88 443 VAL A O 1
ATOM 3461 N N . ALA A 1 444 ? -4.361 9.557 21.436 1.00 95.38 444 ALA A N 1
ATOM 3462 C CA . ALA A 1 444 ? -3.011 9.072 21.679 1.00 95.38 444 ALA A CA 1
ATOM 3463 C C . ALA A 1 444 ? -2.369 8.665 20.340 1.00 95.38 444 ALA A C 1
ATOM 3465 O O . ALA A 1 444 ? -3.075 8.268 19.401 1.00 95.38 444 ALA A O 1
ATOM 3466 N N . PRO A 1 445 ? -1.030 8.713 20.226 1.00 95.56 445 PRO A N 1
ATOM 3467 C CA . PRO A 1 445 ? -0.352 7.996 19.153 1.00 95.56 445 PRO A CA 1
ATOM 3468 C C . PRO A 1 445 ? -0.591 6.477 19.287 1.00 95.56 445 PRO A C 1
ATOM 3470 O O . PRO A 1 445 ? -1.046 6.010 20.332 1.00 95.56 445 PRO A O 1
ATOM 3473 N N . PRO A 1 446 ? -0.268 5.680 18.258 1.00 95.94 446 PRO A N 1
ATOM 3474 C CA . PRO A 1 446 ? -0.144 4.235 18.408 1.00 95.94 446 PRO A CA 1
ATOM 3475 C C . PRO A 1 446 ? 0.835 3.907 19.542 1.00 95.94 446 PRO A C 1
ATOM 3477 O O . PRO A 1 446 ? 1.941 4.451 19.565 1.00 95.94 446 PRO A O 1
ATOM 3480 N N . VAL A 1 447 ? 0.447 3.015 20.453 1.00 96.50 447 VAL A N 1
ATOM 3481 C CA . VAL A 1 447 ? 1.250 2.621 21.626 1.00 96.50 447 VAL A CA 1
ATOM 3482 C C . VAL A 1 447 ? 1.346 1.102 21.773 1.00 96.50 447 VAL A C 1
ATOM 3484 O O . VAL A 1 447 ? 0.567 0.362 21.180 1.00 96.50 447 VAL A O 1
ATOM 3487 N N . LEU A 1 448 ? 2.288 0.617 22.581 1.00 96.12 448 LEU A N 1
ATOM 3488 C CA . LEU A 1 448 ? 2.381 -0.808 22.918 1.00 96.12 448 LEU A CA 1
ATOM 3489 C C . LEU A 1 448 ? 1.194 -1.272 23.773 1.00 96.12 448 LEU A C 1
ATOM 3491 O O . LEU A 1 448 ? 0.518 -0.468 24.415 1.00 96.12 448 LEU A O 1
ATOM 3495 N N . ALA A 1 449 ? 0.970 -2.586 23.831 1.00 96.06 449 ALA A N 1
ATOM 3496 C CA . ALA A 1 449 ? -0.142 -3.178 24.577 1.00 96.06 449 ALA A CA 1
ATOM 3497 C C . ALA A 1 449 ? -0.189 -2.763 26.061 1.00 96.06 449 ALA A C 1
ATOM 3499 O O . ALA A 1 449 ? -1.260 -2.440 26.577 1.00 96.06 449 ALA A O 1
ATOM 3500 N N . ASP A 1 450 ? 0.964 -2.730 26.734 1.00 95.06 450 ASP A N 1
ATOM 3501 C CA . ASP A 1 450 ? 1.064 -2.336 28.145 1.00 95.06 450 ASP A CA 1
ATOM 3502 C C . ASP A 1 450 ? 0.725 -0.855 28.357 1.00 95.06 450 ASP A C 1
ATOM 3504 O O . ASP A 1 450 ? 0.087 -0.483 29.342 1.00 95.06 450 ASP A O 1
ATOM 3508 N N . GLU A 1 451 ? 1.140 0.002 27.423 1.00 95.81 451 GLU A N 1
ATOM 3509 C CA . GLU A 1 451 ? 0.836 1.433 27.455 1.00 95.81 451 GLU A CA 1
ATOM 3510 C C . GLU A 1 451 ? -0.644 1.685 27.157 1.00 95.81 451 GLU A C 1
ATOM 3512 O O . GLU A 1 451 ? -1.281 2.473 27.853 1.00 95.81 451 GLU A O 1
ATOM 3517 N N . PHE A 1 452 ? -1.219 0.956 26.195 1.00 96.62 452 PHE A N 1
ATOM 3518 C CA . PHE A 1 452 ? -2.656 0.969 25.936 1.00 96.62 452 PHE A CA 1
ATOM 3519 C C . PHE A 1 452 ? -3.447 0.575 27.187 1.00 96.62 452 PHE A C 1
ATOM 3521 O O . PHE A 1 452 ? -4.426 1.228 27.543 1.00 96.62 452 PHE A O 1
ATOM 3528 N N . PHE A 1 453 ? -2.996 -0.458 27.900 1.00 94.00 453 PHE A N 1
ATOM 3529 C CA . PHE A 1 453 ? -3.632 -0.883 29.141 1.00 94.00 453 PHE A CA 1
ATOM 3530 C C . PHE A 1 453 ? -3.585 0.201 30.231 1.00 94.00 453 PHE A C 1
ATOM 3532 O O . PHE A 1 453 ? -4.583 0.407 30.919 1.00 94.00 453 PHE A O 1
ATOM 3539 N N . SER A 1 454 ? -2.478 0.946 30.352 1.00 93.50 454 SER A N 1
ATOM 3540 C CA . SER A 1 454 ? -2.402 2.112 31.249 1.00 93.50 454 SER A CA 1
ATOM 3541 C C . SER A 1 454 ? -3.379 3.231 30.855 1.00 93.50 454 SER A C 1
ATOM 3543 O O . SER A 1 454 ? -3.972 3.862 31.729 1.00 93.50 454 SER A O 1
ATOM 3545 N N . LEU A 1 455 ? -3.595 3.456 29.551 1.00 92.50 455 LEU A N 1
ATOM 3546 C CA . LEU A 1 455 ? -4.599 4.415 29.068 1.00 92.50 455 LEU A CA 1
ATOM 3547 C C . LEU A 1 455 ? -6.025 3.986 29.442 1.00 92.50 455 LEU A C 1
ATOM 3549 O O . LEU A 1 455 ? -6.834 4.832 29.816 1.00 92.50 455 LEU A O 1
ATOM 3553 N N . LEU A 1 456 ? -6.330 2.683 29.389 1.00 90.19 456 LEU A N 1
ATOM 3554 C CA . LEU A 1 456 ? -7.631 2.152 29.813 1.00 90.19 456 LEU A CA 1
ATOM 3555 C C . LEU A 1 456 ? -7.881 2.373 31.310 1.00 90.19 456 LEU A C 1
ATOM 3557 O O . LEU A 1 456 ? -8.964 2.812 31.695 1.00 90.19 456 LEU A O 1
ATOM 3561 N N . SER A 1 457 ? -6.895 2.074 32.162 1.00 84.12 457 SER A N 1
ATOM 3562 C CA . SER A 1 457 ? -7.034 2.164 33.622 1.00 84.12 457 SER A CA 1
ATOM 3563 C C . SER A 1 457 ? -7.022 3.595 34.169 1.00 84.12 457 SER A C 1
ATOM 3565 O O . SER A 1 457 ? -7.335 3.793 35.344 1.00 84.12 457 SER A O 1
ATOM 3567 N N . GLY A 1 458 ? -6.687 4.592 33.341 1.00 77.00 458 GLY A N 1
ATOM 3568 C CA . GLY A 1 458 ? -6.516 5.979 33.776 1.00 77.00 458 GLY A CA 1
ATOM 3569 C C . GLY A 1 458 ? -5.258 6.197 34.627 1.00 77.00 458 GLY A C 1
ATOM 3570 O O . GLY A 1 458 ? -5.147 7.213 35.312 1.00 77.00 458 GLY A O 1
ATOM 3571 N N . GLU A 1 459 ? -4.311 5.255 34.606 1.00 53.00 459 GLU A N 1
ATOM 3572 C CA . GLU A 1 459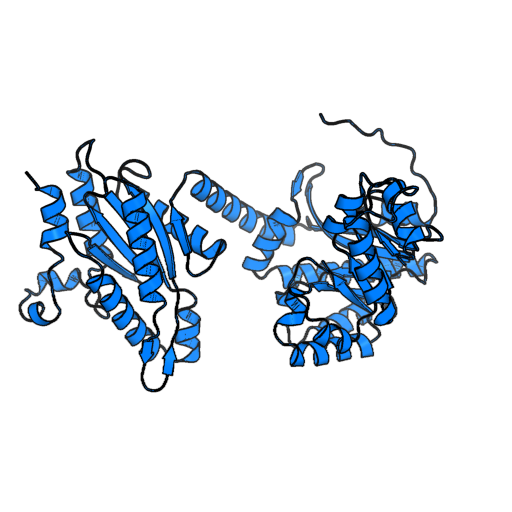 ? -3.016 5.405 35.264 1.00 53.00 459 GLU A CA 1
ATOM 3573 C C . GLU A 1 459 ? -2.075 6.210 34.355 1.00 53.00 459 GLU A C 1
ATOM 3575 O O . GLU A 1 459 ? -1.375 5.667 33.500 1.00 53.00 459 GLU A O 1
ATOM 3580 N N . GLU A 1 460 ? -2.036 7.532 34.535 1.00 39.97 460 GLU A N 1
ATOM 3581 C CA . GLU A 1 460 ? -1.009 8.364 33.903 1.00 39.97 460 GLU A CA 1
ATOM 3582 C C . GLU A 1 460 ? 0.387 7.944 34.405 1.00 39.97 460 GLU A C 1
ATOM 3584 O O . GLU A 1 460 ? 0.804 8.278 35.519 1.00 39.97 460 GLU A O 1
ATOM 3589 N N . LYS A 1 461 ? 1.174 7.261 33.563 1.00 40.91 461 LYS A N 1
ATOM 3590 C CA . LYS A 1 461 ? 2.634 7.267 33.725 1.00 40.91 461 LYS A CA 1
ATOM 3591 C C . LYS A 1 461 ? 3.108 8.694 33.466 1.00 40.91 461 LYS A C 1
ATOM 3593 O O . LYS A 1 461 ? 3.105 9.155 32.328 1.00 40.91 461 LYS A O 1
ATOM 3598 N N . GLY A 1 462 ? 3.500 9.380 34.538 1.00 34.22 462 GLY A N 1
ATOM 3599 C CA . GLY A 1 462 ? 3.997 10.752 34.517 1.00 34.22 462 GLY A CA 1
ATOM 3600 C C . GLY A 1 462 ? 4.901 11.055 33.319 1.00 34.22 462 GLY A C 1
ATOM 3601 O O . GLY A 1 462 ? 5.950 10.438 33.139 1.00 34.22 462 GLY A O 1
ATOM 3602 N N . SER A 1 463 ? 4.443 12.006 32.504 1.00 32.50 463 SER A N 1
ATOM 3603 C CA . SER A 1 463 ? 5.244 13.003 31.788 1.00 32.50 463 SER A CA 1
ATOM 3604 C C . SER A 1 463 ? 6.728 12.653 31.584 1.00 32.50 463 SER A C 1
ATOM 3606 O O . SER A 1 463 ? 7.610 13.110 32.312 1.00 32.50 463 SER A O 1
ATOM 3608 N N . ARG A 1 464 ? 7.038 11.927 30.502 1.00 31.92 464 ARG A N 1
ATOM 3609 C CA . ARG A 1 464 ? 8.349 12.076 29.852 1.00 31.92 464 ARG A CA 1
ATOM 3610 C C . ARG A 1 464 ? 8.318 13.342 28.983 1.00 31.92 464 ARG A C 1
ATOM 3612 O O . ARG A 1 464 ? 7.335 13.563 28.275 1.00 31.92 464 ARG A O 1
ATOM 3619 N N . PRO A 1 465 ? 9.342 14.210 29.051 1.00 34.34 465 PRO A N 1
ATOM 3620 C CA . PRO A 1 465 ? 9.318 15.499 28.377 1.00 34.34 465 PRO A CA 1
ATOM 3621 C C . PRO A 1 465 ? 9.336 15.299 26.861 1.00 34.34 465 PRO A C 1
ATOM 3623 O O . PRO A 1 465 ? 10.189 14.580 26.339 1.00 34.34 465 PRO A O 1
ATOM 3626 N N . ARG A 1 466 ? 8.419 15.976 26.158 1.00 35.00 466 ARG A N 1
ATOM 3627 C CA . ARG A 1 466 ? 8.502 16.189 24.708 1.00 35.00 466 ARG A CA 1
ATOM 3628 C C . ARG A 1 466 ? 9.860 16.832 24.413 1.00 35.00 466 ARG A C 1
ATOM 3630 O O . ARG A 1 466 ? 10.055 18.010 24.706 1.00 35.00 466 ARG A O 1
ATOM 3637 N N . GLN A 1 467 ? 10.805 16.067 23.873 1.00 31.28 467 GLN A N 1
ATOM 3638 C CA . GLN A 1 467 ? 11.965 16.661 23.223 1.00 31.28 467 GLN A CA 1
ATOM 3639 C C . GLN A 1 467 ? 11.482 17.249 21.902 1.00 31.28 467 GLN A C 1
ATOM 3641 O O . GLN A 1 467 ? 11.083 16.536 20.989 1.00 31.28 467 GLN A O 1
ATOM 3646 N N . SER A 1 468 ? 11.469 18.576 21.854 1.00 31.61 468 SER A N 1
ATOM 3647 C CA . SER A 1 468 ? 11.358 19.365 20.638 1.00 31.61 468 SER A CA 1
ATOM 3648 C C . SER A 1 468 ? 12.511 19.006 19.702 1.00 31.61 468 SER A C 1
ATOM 3650 O O . SER A 1 468 ? 13.664 19.327 20.002 1.00 31.61 468 SER A O 1
ATOM 3652 N N . THR A 1 469 ? 12.216 18.365 18.580 1.00 34.06 469 THR A N 1
ATOM 3653 C CA . THR A 1 469 ? 13.114 18.354 17.425 1.00 34.06 469 THR A CA 1
ATOM 3654 C C . THR A 1 469 ? 12.658 19.439 16.465 1.00 34.06 469 THR A C 1
ATOM 3656 O O . THR A 1 469 ? 11.523 19.415 15.987 1.00 34.06 469 THR A O 1
ATOM 3659 N N . SER A 1 470 ? 13.547 20.413 16.294 1.00 32.41 470 SER A N 1
ATOM 3660 C CA . SER A 1 470 ? 13.538 21.467 15.283 1.00 32.41 470 SER A CA 1
ATOM 3661 C C . SER A 1 470 ? 13.497 20.937 13.856 1.00 32.41 470 SER A C 1
ATOM 3663 O O . SER A 1 470 ? 13.994 19.806 13.645 1.00 32.41 470 SER A O 1
#

Radius of gyration: 28.79 Å; Cα contacts (8 Å, |Δi|>4): 776; chains: 1; bounding box: 63×51×85 Å